Protein AF-A0A9N9FXZ5-F1 (afdb_monomer)

Structure (mmCIF, N/CA/C/O backbone):
data_AF-A0A9N9FXZ5-F1
#
_entry.id   AF-A0A9N9FXZ5-F1
#
loop_
_atom_site.group_PDB
_atom_site.id
_atom_site.type_symbol
_atom_site.label_atom_id
_atom_site.label_alt_id
_atom_site.label_comp_id
_atom_site.label_asym_id
_atom_site.label_entity_id
_atom_site.label_seq_id
_atom_site.pdbx_PDB_ins_code
_atom_site.Cartn_x
_atom_site.Cartn_y
_atom_site.Cartn_z
_atom_site.occupancy
_atom_site.B_iso_or_equiv
_atom_site.auth_seq_id
_atom_site.auth_comp_id
_atom_site.auth_asym_id
_atom_site.auth_atom_id
_atom_site.pdbx_PDB_model_num
ATOM 1 N N . MET A 1 1 ? -4.636 17.624 4.303 1.00 41.16 1 MET A N 1
ATOM 2 C CA . MET A 1 1 ? -5.441 17.305 5.500 1.00 41.16 1 MET A CA 1
ATOM 3 C C . MET A 1 1 ? -4.467 17.138 6.648 1.00 41.16 1 MET A C 1
ATOM 5 O O . MET A 1 1 ? -3.680 16.206 6.597 1.00 41.16 1 MET A O 1
ATOM 9 N N . GLU A 1 2 ? -4.467 18.050 7.616 1.00 30.14 2 GLU A N 1
ATOM 10 C CA . GLU A 1 2 ? -3.819 17.837 8.914 1.00 30.14 2 GLU A CA 1
ATOM 11 C C . GLU A 1 2 ? -4.927 17.694 9.952 1.00 30.14 2 GLU A C 1
ATOM 13 O O . GLU A 1 2 ? -5.896 18.455 9.953 1.00 30.14 2 GLU A O 1
ATOM 18 N N . ALA A 1 3 ? -4.821 16.681 10.800 1.00 34.53 3 ALA A N 1
ATOM 19 C CA . ALA A 1 3 ? -5.763 16.447 11.877 1.00 34.53 3 ALA A CA 1
ATOM 20 C C . ALA A 1 3 ? -4.966 16.167 13.149 1.00 34.53 3 ALA A C 1
ATOM 22 O O . ALA A 1 3 ? -4.107 15.285 13.173 1.00 34.53 3 ALA A O 1
ATOM 23 N N . GLN A 1 4 ? -5.226 16.956 14.190 1.00 31.94 4 GLN A N 1
ATOM 24 C CA . GLN A 1 4 ? -4.636 16.754 15.508 1.00 31.94 4 GLN A CA 1
ATOM 25 C C . GLN A 1 4 ? -5.446 15.703 16.276 1.00 31.94 4 GLN A C 1
ATOM 27 O O . GLN A 1 4 ? -6.663 15.813 16.421 1.00 31.94 4 GLN A O 1
ATOM 32 N N . GLU A 1 5 ? -4.747 14.685 16.781 1.00 37.81 5 GLU A N 1
ATOM 33 C CA . GLU A 1 5 ? -5.313 13.439 17.323 1.00 37.81 5 GLU A CA 1
ATOM 34 C C . GLU A 1 5 ? -6.117 13.587 18.632 1.00 37.81 5 GLU A C 1
ATOM 36 O O . GLU A 1 5 ? -6.716 12.614 19.081 1.00 37.81 5 GLU A O 1
ATOM 41 N N . SER A 1 6 ? -6.172 14.758 19.274 1.00 39.16 6 SER A N 1
ATOM 42 C CA . SER A 1 6 ? -6.582 14.821 20.685 1.00 39.16 6 SER A CA 1
ATOM 43 C C . SER A 1 6 ? -8.082 14.979 20.967 1.00 39.16 6 SER A C 1
ATOM 45 O O . SER A 1 6 ? -8.469 14.820 22.120 1.00 39.16 6 SER A O 1
ATOM 47 N N . THR A 1 7 ? -8.947 15.296 19.992 1.00 38.19 7 THR A N 1
ATOM 48 C CA . THR A 1 7 ? -10.348 15.696 20.307 1.00 38.19 7 THR A CA 1
ATOM 49 C C . THR A 1 7 ? -11.396 15.452 19.208 1.00 38.19 7 THR A C 1
ATOM 51 O O . THR A 1 7 ? -12.444 16.094 19.200 1.00 38.19 7 THR A O 1
ATOM 54 N N . GLY A 1 8 ? -11.151 14.558 18.250 1.00 41.34 8 GLY A N 1
ATOM 55 C CA . GLY A 1 8 ? -12.131 14.293 17.187 1.00 41.34 8 GLY A CA 1
ATOM 56 C C . GLY A 1 8 ? -12.281 15.414 16.150 1.00 41.34 8 GLY A C 1
ATOM 57 O O . GLY A 1 8 ? -13.280 15.475 15.442 1.00 41.34 8 GLY A O 1
ATOM 58 N N . ARG A 1 9 ? -11.294 16.312 16.056 1.00 44.62 9 ARG A N 1
ATOM 59 C CA . ARG A 1 9 ? -11.314 17.496 15.187 1.00 44.62 9 ARG A CA 1
ATOM 60 C C . ARG A 1 9 ? -10.657 17.183 13.838 1.00 44.62 9 ARG A C 1
ATOM 62 O O . ARG A 1 9 ? -9.465 16.892 13.794 1.00 44.62 9 ARG A O 1
ATOM 69 N N . THR A 1 10 ? -11.407 17.312 12.745 1.00 40.34 10 THR A N 1
ATOM 70 C CA . THR A 1 10 ? -10.891 17.137 11.374 1.00 40.34 10 THR A CA 1
ATOM 71 C C . THR A 1 10 ? -11.120 18.409 10.570 1.00 40.34 10 THR A C 1
ATOM 73 O O . THR A 1 10 ? -12.265 18.786 10.358 1.00 40.34 10 THR A O 1
ATOM 76 N N . GLN A 1 11 ? -10.046 19.065 10.122 1.00 43.44 11 GLN A N 1
ATOM 77 C CA . GLN A 1 11 ? -10.118 20.328 9.378 1.00 43.44 11 GLN A CA 1
ATOM 78 C C . GLN A 1 11 ? -10.267 20.070 7.868 1.00 43.44 11 GLN A C 1
ATOM 80 O O . GLN A 1 11 ? -9.537 19.253 7.301 1.00 43.44 11 GLN A O 1
ATOM 85 N N . ILE A 1 12 ? -11.190 20.777 7.204 1.00 46.72 12 ILE A N 1
ATOM 86 C CA . ILE A 1 12 ? -11.442 20.670 5.756 1.00 46.72 12 ILE A CA 1
ATOM 87 C C . ILE A 1 12 ? -11.412 22.071 5.137 1.00 46.72 12 ILE A C 1
ATOM 89 O O . ILE A 1 12 ? -12.196 22.929 5.532 1.00 46.72 12 ILE A O 1
ATOM 93 N N . TRP A 1 13 ? -10.542 22.269 4.144 1.00 46.81 13 TRP A N 1
ATOM 94 C CA . TRP A 1 13 ? -10.374 23.525 3.405 1.00 46.81 13 TRP A CA 1
ATOM 95 C C . TRP A 1 13 ? -11.318 23.564 2.190 1.00 46.81 13 TRP A C 1
ATOM 97 O O . TRP A 1 13 ? -11.396 22.575 1.460 1.00 46.81 13 TRP A O 1
ATOM 107 N N . ALA A 1 14 ? -12.017 24.680 1.939 1.00 42.53 14 ALA A N 1
ATOM 108 C CA . ALA A 1 14 ? -12.949 24.814 0.812 1.00 42.53 14 ALA A CA 1
ATOM 109 C C . ALA A 1 14 ? -12.912 26.205 0.139 1.00 42.53 14 ALA A C 1
ATOM 111 O O . ALA A 1 14 ? -12.952 27.218 0.824 1.00 42.53 14 ALA A O 1
ATOM 112 N N . ARG A 1 15 ? -12.962 26.198 -1.210 1.00 53.25 15 ARG A N 1
ATOM 113 C CA . ARG A 1 15 ? -13.166 27.315 -2.175 1.00 53.25 15 ARG A CA 1
ATOM 114 C C . ARG A 1 15 ? -12.127 28.465 -2.164 1.00 53.25 15 ARG A C 1
ATOM 116 O O . ARG A 1 15 ? -11.399 28.640 -1.194 1.00 53.25 15 ARG A O 1
ATOM 123 N N . PRO A 1 16 ? -11.934 29.173 -3.303 1.00 56.78 16 PRO A N 1
ATOM 124 C CA . PRO A 1 16 ? -10.652 29.798 -3.603 1.00 56.78 16 PRO A CA 1
ATOM 125 C C . PRO A 1 16 ? -10.441 31.018 -2.702 1.00 56.78 16 PRO A C 1
ATOM 127 O O . PRO A 1 16 ? -11.252 31.937 -2.699 1.00 56.78 16 PRO A O 1
ATOM 130 N N . ASN A 1 17 ? -9.336 31.003 -1.958 1.00 60.16 17 ASN A N 1
ATOM 131 C CA . ASN A 1 17 ? -8.811 32.062 -1.086 1.00 60.16 17 ASN A CA 1
ATOM 132 C C . ASN A 1 17 ? -9.368 32.204 0.335 1.00 60.16 17 ASN A C 1
ATOM 134 O O . ASN A 1 17 ? -8.812 33.022 1.070 1.00 60.16 17 ASN A O 1
ATOM 138 N N . ILE A 1 18 ? -10.370 31.431 0.768 1.00 74.06 18 ILE A N 1
ATOM 139 C CA . ILE A 1 18 ? -10.836 31.503 2.164 1.00 74.06 18 ILE A CA 1
ATOM 140 C C . ILE A 1 18 ? -10.365 30.263 2.930 1.00 74.06 18 ILE A C 1
ATOM 142 O O . ILE A 1 18 ? -10.712 29.143 2.553 1.00 74.06 18 ILE A O 1
ATOM 146 N N . PRO A 1 19 ? -9.575 30.427 4.007 1.00 73.69 19 PRO A N 1
ATOM 147 C CA . PRO A 1 19 ? -9.273 29.324 4.901 1.00 73.69 19 PRO A CA 1
ATOM 148 C C . PRO A 1 19 ? -10.569 28.871 5.585 1.00 73.69 19 PRO A C 1
ATOM 150 O O . PRO A 1 19 ? -11.225 29.658 6.266 1.00 73.69 19 PRO A O 1
ATOM 153 N N . VAL A 1 20 ? -10.958 27.610 5.392 1.00 77.62 20 VAL A N 1
ATOM 154 C CA . VAL A 1 20 ? -12.162 27.038 6.009 1.00 77.62 20 VAL A CA 1
ATOM 155 C C . VAL A 1 20 ? -11.746 26.037 7.070 1.00 77.62 20 VAL A C 1
ATOM 157 O O . VAL A 1 20 ? -10.917 25.162 6.828 1.00 77.62 20 VAL A O 1
ATOM 160 N N . LEU A 1 21 ? -12.351 26.168 8.246 1.00 80.19 21 LEU A N 1
ATOM 161 C CA . LEU A 1 21 ? -12.230 25.217 9.337 1.00 80.19 21 LEU A CA 1
ATOM 162 C C . LEU A 1 21 ? -13.589 24.555 9.561 1.00 80.19 21 LEU A C 1
ATOM 164 O O . LEU A 1 21 ? -14.514 25.163 10.094 1.00 80.19 21 LEU A O 1
ATOM 168 N N . CYS A 1 22 ? -13.712 23.300 9.136 1.00 79.94 22 CYS A N 1
ATOM 169 C CA . CYS A 1 22 ? -14.881 22.475 9.421 1.00 79.94 22 CYS A CA 1
ATOM 170 C C . CYS A 1 22 ? -14.690 21.742 10.756 1.00 79.94 22 CYS A C 1
ATOM 172 O O . CYS A 1 22 ? -13.641 21.147 10.984 1.00 79.94 22 CYS A O 1
ATOM 174 N N . TYR A 1 23 ? -15.698 21.766 11.629 1.00 79.12 23 TYR A N 1
ATOM 175 C CA . TYR A 1 23 ? -15.717 20.959 12.848 1.00 79.12 23 TYR A CA 1
ATOM 176 C C . TYR A 1 23 ? -16.659 19.777 12.660 1.00 79.12 23 TYR A C 1
ATOM 178 O O . TYR A 1 23 ? -17.878 19.937 12.687 1.00 79.12 23 TYR A O 1
ATOM 186 N N . VAL A 1 24 ? -16.091 18.585 12.515 1.00 82.25 24 VAL A N 1
ATOM 187 C CA . VAL A 1 24 ? -16.867 17.344 12.495 1.00 82.25 24 VAL A CA 1
ATOM 188 C C . VAL A 1 24 ? -17.025 16.828 13.925 1.00 82.25 24 VAL A C 1
ATOM 190 O O . VAL A 1 24 ? -16.050 16.758 14.668 1.00 82.25 24 VAL A O 1
ATOM 193 N N . LYS A 1 25 ? -18.255 16.499 14.329 1.00 84.31 25 LYS A N 1
ATOM 194 C CA . LYS A 1 25 ? -18.594 15.972 15.662 1.00 84.31 25 LYS A CA 1
ATOM 195 C C . LYS A 1 25 ? -19.378 14.667 15.527 1.00 84.31 25 LYS A C 1
ATOM 197 O O . LYS A 1 25 ? -19.982 14.417 14.490 1.00 84.31 25 LYS A O 1
ATOM 202 N N . GLY A 1 26 ? -19.392 13.862 16.590 1.00 85.00 26 GLY A N 1
ATOM 203 C CA . GLY A 1 26 ? -20.204 12.640 16.668 1.00 85.00 26 GLY A CA 1
ATOM 204 C C . GLY A 1 26 ? -19.562 11.385 16.072 1.00 85.00 26 GLY A C 1
ATOM 205 O O . GLY A 1 26 ? -20.223 10.355 15.993 1.00 85.00 26 GLY A O 1
ATOM 206 N N . PHE A 1 27 ? -18.287 11.440 15.675 1.00 89.50 27 PHE A N 1
ATOM 207 C CA . PHE A 1 27 ? -17.535 10.251 15.283 1.00 89.50 27 PHE A CA 1
ATOM 208 C C . PHE A 1 27 ? -16.810 9.670 16.500 1.00 89.50 27 PHE A C 1
ATOM 210 O O . PHE A 1 27 ? -16.052 10.374 17.165 1.00 89.50 27 PHE A O 1
ATOM 217 N N . LEU A 1 28 ? -17.068 8.399 16.804 1.00 90.12 28 LEU A N 1
ATOM 218 C CA . LEU A 1 28 ? -16.524 7.719 17.978 1.00 90.12 28 LEU A CA 1
ATOM 219 C C . LEU A 1 28 ? -15.488 6.671 17.555 1.00 90.12 28 LEU A C 1
ATOM 221 O O . LEU A 1 28 ? -15.753 5.919 16.614 1.00 90.12 28 LEU A O 1
ATOM 225 N N . PRO A 1 29 ? -14.328 6.583 18.229 1.00 91.62 29 PRO A N 1
ATOM 226 C CA . PRO A 1 29 ? -13.387 5.492 18.008 1.00 91.62 29 PRO A CA 1
ATOM 227 C C . PRO A 1 29 ? -14.001 4.151 18.433 1.00 91.62 29 PRO A C 1
ATOM 229 O O . PRO A 1 29 ? -14.677 4.069 19.457 1.00 91.62 29 PRO A O 1
ATOM 232 N N . TYR A 1 30 ? -13.746 3.085 17.679 1.00 93.50 30 TYR A N 1
ATOM 233 C CA . TYR A 1 30 ? -14.184 1.734 18.034 1.00 93.50 30 TYR A CA 1
ATOM 234 C C . TYR A 1 30 ? -13.191 0.679 17.532 1.00 93.50 30 TYR A C 1
ATOM 236 O O . TYR A 1 30 ? -12.388 0.947 16.637 1.00 93.50 30 TYR A O 1
ATOM 244 N N . PHE A 1 31 ? -13.272 -0.523 18.096 1.00 93.69 31 PHE A N 1
ATOM 245 C CA . PHE A 1 31 ? -12.612 -1.730 17.585 1.00 93.69 31 PHE A CA 1
ATOM 246 C C . PHE A 1 31 ? -13.565 -2.926 17.664 1.00 93.69 31 PHE A C 1
ATOM 248 O O . PHE A 1 31 ? -14.653 -2.816 18.239 1.00 93.69 31 PHE A O 1
ATOM 255 N N . TYR A 1 32 ? -13.178 -4.049 17.061 1.00 93.44 32 TYR A N 1
ATOM 256 C CA . TYR A 1 32 ? -13.961 -5.283 17.082 1.00 93.44 32 TYR A CA 1
ATOM 257 C C . TYR A 1 32 ? -13.273 -6.374 17.904 1.00 93.44 32 TYR A C 1
ATOM 259 O O . TYR A 1 32 ? -12.045 -6.455 17.935 1.00 93.44 32 TYR A O 1
ATOM 267 N N . ILE A 1 33 ? -14.078 -7.229 18.529 1.00 92.56 33 ILE A N 1
ATOM 268 C CA . ILE A 1 33 ? -13.651 -8.498 19.133 1.00 92.56 33 ILE A CA 1
ATOM 269 C C . ILE A 1 33 ? -14.591 -9.616 18.669 1.00 92.56 33 ILE A C 1
ATOM 271 O O . ILE A 1 33 ? -15.765 -9.326 18.409 1.00 92.56 33 ILE A O 1
ATOM 275 N N . PRO A 1 34 ? -14.130 -10.868 18.543 1.00 91.00 34 PRO A N 1
ATOM 276 C CA . PRO A 1 34 ? -15.019 -12.008 18.345 1.00 91.00 34 PRO A CA 1
ATOM 277 C C . PRO A 1 34 ? -16.056 -12.075 19.473 1.00 91.00 34 PRO A C 1
ATOM 279 O O . PRO A 1 34 ? -15.746 -11.795 20.633 1.00 91.00 34 PRO A O 1
ATOM 282 N N . ALA A 1 35 ? -17.310 -12.394 19.150 1.00 89.75 35 ALA A N 1
ATOM 283 C CA . ALA A 1 35 ? -18.311 -12.608 20.187 1.00 89.75 35 ALA A CA 1
ATOM 284 C C . ALA A 1 35 ? -18.027 -13.940 20.908 1.00 89.75 35 ALA A C 1
ATOM 286 O O . ALA A 1 35 ? -17.848 -14.954 20.229 1.00 89.75 35 ALA A O 1
ATOM 287 N N . PRO A 1 36 ? -18.024 -13.975 22.255 1.00 86.44 36 PRO A N 1
ATOM 288 C CA . PRO A 1 36 ? -17.791 -15.209 22.998 1.00 86.44 36 PRO A CA 1
ATOM 289 C C . PRO A 1 36 ? -18.771 -16.327 22.615 1.00 86.44 36 PRO A C 1
ATOM 291 O O . 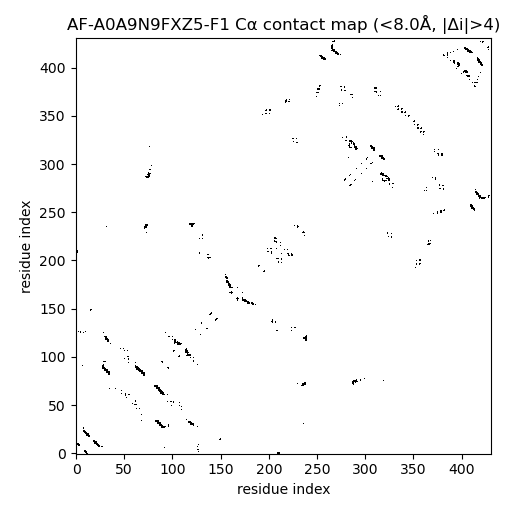PRO A 1 36 ? -19.939 -16.079 22.305 1.00 86.44 36 PRO A O 1
ATOM 294 N N . ASN A 1 37 ? -18.327 -17.582 22.702 1.00 81.81 37 ASN A N 1
ATOM 295 C CA . ASN A 1 37 ? -19.169 -18.736 22.379 1.00 81.81 37 ASN A CA 1
ATOM 296 C C . ASN A 1 37 ? -20.461 -18.755 23.215 1.00 81.81 37 ASN A C 1
ATOM 298 O O . ASN A 1 37 ? -20.421 -18.877 24.443 1.00 81.81 37 ASN A O 1
ATOM 302 N N . GLY A 1 38 ? -21.607 -18.681 22.529 1.00 80.88 38 GLY A N 1
ATOM 303 C CA . GLY A 1 38 ? -22.940 -18.652 23.139 1.00 80.88 38 GLY A CA 1
ATOM 304 C C . GLY A 1 38 ? -23.476 -17.255 23.478 1.00 80.88 38 GLY A C 1
ATOM 305 O O . GLY A 1 38 ? -24.547 -17.169 24.075 1.00 80.88 38 GLY A O 1
ATOM 306 N N . PHE A 1 39 ? -22.773 -16.182 23.100 1.00 84.50 39 PHE A N 1
ATOM 307 C CA . PHE A 1 39 ? -23.191 -14.799 23.337 1.00 84.50 39 PHE A CA 1
ATOM 308 C C . PHE A 1 39 ? -24.489 -14.452 22.591 1.00 84.50 39 PHE A C 1
ATOM 310 O O . PHE A 1 39 ? -24.578 -14.597 21.369 1.00 84.50 39 PHE A O 1
ATOM 317 N N . LYS A 1 40 ? -25.500 -13.963 23.316 1.00 84.31 40 LYS A N 1
ATOM 318 C CA . LYS A 1 40 ? -26.795 -13.539 22.761 1.00 84.31 40 LYS A CA 1
ATOM 319 C C . LYS A 1 40 ? -26.924 -12.019 22.780 1.00 84.31 40 LYS A C 1
ATOM 321 O O . LYS A 1 40 ? -26.303 -11.329 23.578 1.00 84.31 40 LYS A O 1
ATOM 326 N N . SER A 1 41 ? -27.819 -11.472 21.955 1.00 79.94 41 SER A N 1
ATOM 327 C CA . SER A 1 41 ? -28.066 -10.020 21.902 1.00 79.94 41 SER A CA 1
ATOM 328 C C . SER A 1 41 ? -28.526 -9.412 23.239 1.00 79.94 41 SER A C 1
ATOM 330 O O . SER A 1 41 ? -28.325 -8.222 23.453 1.00 79.94 41 SER A O 1
ATOM 332 N N . GLY A 1 42 ? -29.110 -10.210 24.142 1.00 83.81 42 GLY A N 1
ATOM 333 C CA . GLY A 1 42 ? -29.485 -9.772 25.493 1.00 83.81 42 GLY A CA 1
ATOM 334 C C . GLY A 1 42 ? -28.303 -9.617 26.458 1.00 83.81 42 GLY A C 1
ATOM 335 O O . GLY A 1 42 ? -28.388 -8.826 27.392 1.00 83.81 42 GLY A O 1
ATOM 336 N N . ASP A 1 43 ? -27.180 -10.295 26.201 1.00 86.88 43 ASP A N 1
ATOM 337 C CA . ASP A 1 43 ? -25.982 -10.244 27.051 1.00 86.88 43 ASP A CA 1
ATOM 338 C C . ASP A 1 43 ? -25.186 -8.941 26.865 1.00 86.88 43 ASP A C 1
ATOM 340 O O . ASP A 1 43 ? -24.270 -8.648 27.629 1.00 86.88 43 ASP A O 1
ATOM 344 N N . VAL A 1 44 ? -25.539 -8.132 25.859 1.00 87.69 44 VAL A N 1
ATOM 345 C CA . VAL A 1 44 ? -24.835 -6.895 25.498 1.00 87.69 44 VAL A CA 1
ATOM 346 C C . VAL A 1 44 ? -24.811 -5.885 26.646 1.00 87.69 44 VAL A C 1
ATOM 348 O O . VAL A 1 44 ? -23.781 -5.255 26.875 1.00 87.69 44 VAL A O 1
ATOM 351 N N . ALA A 1 45 ? -25.921 -5.731 27.373 1.00 86.75 45 ALA A N 1
ATOM 352 C CA . ALA A 1 45 ? -26.005 -4.787 28.486 1.00 86.75 45 ALA A CA 1
ATOM 353 C C . ALA A 1 45 ? -25.134 -5.225 29.675 1.00 86.75 45 ALA A C 1
ATOM 355 O O . ALA A 1 45 ? -24.421 -4.408 30.255 1.00 86.75 45 ALA A O 1
ATOM 356 N N . GLU A 1 46 ? -25.151 -6.522 29.989 1.00 88.31 46 GLU A N 1
ATOM 357 C CA . GLU A 1 46 ? -24.339 -7.116 31.054 1.00 88.31 46 GLU A CA 1
ATOM 358 C C . GLU A 1 46 ? -22.847 -7.019 30.715 1.00 88.31 46 GLU A C 1
ATOM 360 O O . GLU A 1 46 ? -22.059 -6.524 31.514 1.00 88.31 46 GLU A O 1
ATOM 365 N N . PHE A 1 47 ? -22.473 -7.383 29.483 1.00 88.31 47 PHE A N 1
ATOM 366 C CA . PHE A 1 47 ? -21.099 -7.292 28.991 1.00 88.31 47 PHE A CA 1
ATOM 367 C C . PHE A 1 47 ? -20.571 -5.858 29.032 1.00 88.31 47 PHE A C 1
ATOM 369 O O . PHE A 1 47 ? -19.439 -5.625 29.455 1.00 88.31 47 PHE A O 1
ATOM 376 N N . LYS A 1 48 ? -21.399 -4.888 28.616 1.00 88.38 48 LYS A N 1
ATOM 377 C CA . LYS A 1 48 ? -21.061 -3.464 28.685 1.00 88.38 48 LYS A CA 1
ATOM 378 C C . LYS A 1 48 ? -20.743 -3.051 30.122 1.00 88.38 48 LYS A C 1
ATOM 380 O O . LYS A 1 48 ? -19.689 -2.466 30.350 1.00 88.38 48 LYS A O 1
ATOM 385 N N . SER A 1 49 ? -21.617 -3.396 31.067 1.00 86.44 49 SER A N 1
ATOM 386 C CA . SER A 1 49 ? -21.453 -3.022 32.473 1.00 86.44 49 SER A CA 1
ATOM 387 C C . SER A 1 49 ? -20.199 -3.641 33.095 1.00 86.44 49 SER A C 1
ATOM 389 O O . SER A 1 49 ? -19.433 -2.927 33.739 1.00 86.44 49 SER A O 1
ATOM 391 N N . SER A 1 50 ? -19.935 -4.930 32.850 1.00 87.44 50 SER A N 1
ATOM 392 C CA . SER A 1 50 ? -18.724 -5.595 33.347 1.00 87.44 50 SER A CA 1
ATOM 393 C C . SER A 1 50 ? -17.449 -4.970 32.778 1.00 87.44 50 SER A C 1
ATOM 395 O O . SER A 1 50 ? -16.500 -4.723 33.515 1.00 87.44 50 SER A O 1
ATOM 397 N N . LEU A 1 51 ? -17.417 -4.673 31.475 1.00 86.19 51 LEU A N 1
ATOM 398 C CA . LEU A 1 51 ? -16.232 -4.084 30.850 1.00 86.19 51 LEU A CA 1
ATOM 399 C C . LEU A 1 51 ? -15.986 -2.642 31.331 1.00 86.19 51 LEU A C 1
ATOM 401 O O . LEU A 1 51 ? -14.841 -2.236 31.514 1.00 86.19 51 LEU A O 1
ATOM 405 N N . GLU A 1 52 ? -17.041 -1.861 31.573 1.00 86.06 52 GLU A N 1
ATOM 406 C CA . GLU A 1 52 ? -16.925 -0.502 32.121 1.00 86.06 52 GLU A CA 1
ATOM 407 C C . GLU A 1 52 ? -16.372 -0.468 33.554 1.00 86.06 52 GLU A C 1
ATOM 409 O O . GLU A 1 52 ? -15.625 0.459 33.889 1.00 86.06 52 GLU A O 1
ATOM 414 N N . GLN A 1 53 ? -16.696 -1.473 34.376 1.00 84.00 53 GLN A N 1
ATOM 415 C CA . GLN A 1 53 ? -16.145 -1.618 35.729 1.00 84.00 53 GLN A CA 1
ATOM 416 C C . GLN A 1 53 ? -14.627 -1.845 35.703 1.00 84.00 53 GLN A C 1
ATOM 418 O O . GLN A 1 53 ? -13.910 -1.241 36.494 1.00 84.00 53 GLN A O 1
ATOM 423 N N . GLU A 1 54 ? -14.127 -2.634 34.750 1.00 82.69 54 GLU A N 1
ATOM 424 C CA . GLU A 1 54 ? -12.686 -2.884 34.600 1.00 82.69 54 GLU A CA 1
ATOM 425 C C . GLU A 1 54 ? -11.930 -1.693 33.994 1.00 82.69 54 GLU A C 1
ATOM 427 O O . GLU A 1 54 ? -10.788 -1.406 34.355 1.00 82.69 54 GLU A O 1
ATOM 432 N N . ILE A 1 55 ? -12.555 -0.956 33.068 1.00 80.81 55 ILE A N 1
ATOM 433 C CA . ILE A 1 55 ? -11.920 0.210 32.434 1.00 80.81 55 ILE A CA 1
ATOM 434 C C . ILE A 1 55 ? -11.830 1.398 33.404 1.00 80.81 55 ILE A C 1
ATOM 436 O O . ILE A 1 55 ? -10.903 2.207 33.293 1.00 80.81 55 ILE A O 1
ATOM 440 N N . SER A 1 56 ? -12.790 1.552 34.324 1.00 72.12 56 SER A N 1
ATOM 441 C CA . SER A 1 56 ? -12.865 2.722 35.200 1.00 72.12 56 SER A CA 1
ATOM 442 C C . SER A 1 56 ? -12.959 2.361 36.682 1.00 72.12 56 SER A C 1
ATOM 444 O O . SER A 1 56 ? -13.947 1.819 37.158 1.00 72.12 56 SER A O 1
ATOM 446 N N . SER A 1 57 ? -11.986 2.824 37.466 1.00 56.53 57 SER A N 1
ATOM 447 C CA . SER A 1 57 ? -12.051 2.815 38.936 1.00 56.53 57 SER A CA 1
ATOM 448 C C . SER A 1 57 ? -12.984 3.905 39.508 1.00 56.53 57 SER A C 1
ATOM 450 O O . SER A 1 57 ? -12.910 4.202 40.697 1.00 56.53 57 SER A O 1
ATOM 452 N N . GLY A 1 58 ? -13.795 4.584 38.676 1.00 52.78 58 GLY A N 1
ATOM 453 C CA . GLY A 1 58 ? -14.351 5.909 39.007 1.00 52.78 58 GLY A CA 1
ATOM 454 C C . GLY A 1 58 ? -15.682 6.316 38.359 1.00 52.78 58 GLY A C 1
ATOM 455 O O . GLY A 1 58 ? -15.975 7.509 38.323 1.00 52.78 58 GLY A O 1
ATOM 456 N N . GLY A 1 59 ? -16.487 5.380 37.846 1.00 54.69 59 GLY A N 1
ATOM 457 C CA . GLY A 1 59 ? -17.909 5.630 37.547 1.00 54.69 59 GLY A CA 1
ATOM 458 C C . GLY A 1 59 ? -18.224 6.593 36.391 1.00 54.69 59 GLY A C 1
ATOM 459 O O . GLY A 1 59 ? -19.319 7.151 36.353 1.00 54.69 59 GLY A O 1
ATOM 460 N N . ARG A 1 60 ? -17.300 6.816 35.446 1.00 62.62 60 ARG A N 1
ATOM 461 C CA . ARG A 1 60 ? -17.615 7.515 34.184 1.00 62.62 60 ARG A CA 1
ATOM 462 C C . ARG A 1 60 ? -18.051 6.503 33.126 1.00 62.62 60 ARG A C 1
ATOM 464 O O . ARG A 1 60 ? -17.361 5.511 32.919 1.00 62.62 60 ARG A O 1
ATOM 471 N N . GLU A 1 61 ? -19.134 6.796 32.407 1.00 67.31 61 GLU A N 1
ATOM 472 C CA . GLU A 1 61 ? -19.525 6.053 31.200 1.00 67.31 61 GLU A CA 1
ATOM 473 C C . GLU A 1 61 ? -18.505 6.315 30.083 1.00 67.31 61 GLU A C 1
ATOM 475 O O . GLU A 1 61 ? -18.520 7.357 29.424 1.00 67.31 61 GLU A O 1
ATOM 480 N N . LEU A 1 62 ? -17.562 5.391 29.906 1.00 76.31 62 LEU A N 1
ATOM 481 C CA . LEU A 1 62 ? -16.485 5.510 28.919 1.00 76.31 62 LEU A CA 1
ATOM 482 C C . LEU A 1 62 ? -16.732 4.650 27.666 1.00 76.31 62 LEU A C 1
ATOM 484 O O . LEU A 1 62 ? -16.143 4.909 26.609 1.00 76.31 62 LEU A O 1
ATOM 488 N N . LEU A 1 63 ? -17.624 3.658 27.761 1.00 82.12 63 LEU A N 1
ATOM 489 C CA . LEU A 1 63 ? -18.057 2.815 26.653 1.00 82.12 63 LEU A CA 1
ATOM 490 C C . LEU A 1 63 ? -19.422 3.313 26.165 1.00 82.12 63 LEU A C 1
ATOM 492 O O . LEU A 1 63 ? -20.434 3.252 26.852 1.00 82.12 63 LEU A O 1
ATOM 496 N N . ASN A 1 64 ? -19.476 3.834 24.945 1.00 84.12 64 ASN A N 1
ATOM 497 C CA . ASN A 1 64 ? -20.699 4.427 24.417 1.00 84.12 64 ASN A CA 1
ATOM 498 C C . ASN A 1 64 ? -21.707 3.337 24.021 1.00 84.12 64 ASN A C 1
ATOM 500 O O . ASN A 1 64 ? -22.818 3.268 24.556 1.00 84.12 64 ASN A O 1
ATOM 504 N N . LYS A 1 65 ? -21.294 2.446 23.112 1.00 88.06 65 LYS A N 1
ATOM 505 C CA . LYS A 1 65 ? -22.174 1.461 22.475 1.00 88.06 65 LYS A CA 1
ATOM 506 C C . LYS A 1 65 ? -21.428 0.170 22.158 1.00 88.06 65 LYS A C 1
ATOM 508 O O . LYS A 1 65 ? -20.282 0.213 21.715 1.00 88.06 65 LYS A O 1
ATOM 513 N N . ILE A 1 66 ? -22.123 -0.954 22.313 1.00 91.56 66 ILE A N 1
ATOM 514 C CA . ILE A 1 66 ? -21.708 -2.261 21.802 1.00 91.56 66 ILE A CA 1
ATOM 515 C C . ILE A 1 66 ? -22.717 -2.697 20.740 1.00 91.56 66 ILE A C 1
ATOM 517 O O . ILE A 1 66 ? -23.925 -2.654 20.977 1.00 91.56 66 ILE A O 1
ATOM 521 N N . GLU A 1 67 ? -22.240 -3.105 19.566 1.00 92.44 67 GLU A N 1
ATOM 522 C CA . GLU A 1 67 ? -23.091 -3.626 18.491 1.00 92.44 67 GLU A CA 1
ATOM 523 C C . GLU A 1 67 ? -22.613 -5.003 18.044 1.00 92.44 67 GLU A C 1
ATOM 525 O O . GLU A 1 67 ? -21.436 -5.173 17.738 1.00 92.44 67 GLU A O 1
ATOM 530 N N . VAL A 1 68 ? -23.526 -5.966 17.925 1.00 92.44 68 VAL A N 1
ATOM 531 C CA . VAL A 1 68 ? -23.216 -7.252 17.289 1.00 92.44 68 VAL A CA 1
ATOM 532 C C . VAL A 1 68 ? -23.236 -7.061 15.770 1.00 92.44 68 VAL A C 1
ATOM 534 O O . VAL A 1 68 ? -24.223 -6.576 15.210 1.00 92.44 68 VAL A O 1
ATOM 537 N N . LYS A 1 69 ? -22.141 -7.408 15.096 1.00 92.44 69 LYS A N 1
ATOM 538 C CA . LYS A 1 69 ? -21.978 -7.335 13.639 1.00 92.44 69 LYS A CA 1
ATOM 539 C C . LYS A 1 69 ? -21.495 -8.680 13.119 1.00 92.44 69 LYS A C 1
ATOM 541 O O . LYS A 1 69 ? -20.545 -9.231 13.649 1.00 92.44 69 LYS A O 1
ATOM 546 N N . PHE A 1 70 ? -22.120 -9.186 12.064 1.00 91.25 70 PHE A N 1
ATOM 547 C CA . PHE A 1 70 ? -21.654 -10.392 11.385 1.00 91.25 70 PHE A CA 1
ATOM 548 C C . PHE A 1 70 ? -20.600 -10.001 10.355 1.00 91.25 70 PHE A C 1
ATOM 550 O O . PHE A 1 70 ? -20.906 -9.256 9.422 1.00 91.25 70 PHE A O 1
ATOM 557 N N . LYS A 1 71 ? -19.364 -10.459 10.553 1.00 90.12 71 LYS A N 1
ATOM 558 C CA . LYS A 1 71 ? -18.206 -10.126 9.717 1.00 90.12 71 LYS A CA 1
ATOM 559 C C . LYS A 1 71 ? -17.303 -11.340 9.526 1.00 90.12 71 LYS A C 1
ATOM 561 O O . LYS A 1 71 ? -17.438 -12.337 10.229 1.00 90.12 71 LYS A O 1
ATOM 566 N N . GLU A 1 72 ? -16.406 -11.249 8.557 1.00 88.31 72 GLU A N 1
ATOM 567 C CA . GLU A 1 72 ? -15.405 -12.278 8.263 1.00 88.31 72 GLU A CA 1
ATOM 568 C C . GLU A 1 72 ? -14.011 -11.736 8.607 1.00 88.31 72 GLU A C 1
ATOM 570 O O . GLU A 1 72 ? -13.747 -10.545 8.450 1.00 88.31 72 GLU A O 1
ATOM 575 N N . THR A 1 73 ? -13.115 -12.572 9.126 1.00 86.31 73 THR A N 1
ATOM 576 C CA . THR A 1 73 ? -11.716 -12.165 9.326 1.00 86.31 73 THR A CA 1
ATOM 577 C C . THR A 1 73 ? -10.992 -12.143 7.984 1.00 86.31 73 THR A C 1
ATOM 579 O O . THR A 1 73 ? -11.259 -12.969 7.120 1.00 86.31 73 THR A O 1
ATOM 582 N N . ILE A 1 74 ? -10.074 -11.195 7.786 1.00 81.62 74 ILE A N 1
ATOM 583 C CA . ILE A 1 74 ? -9.227 -11.191 6.585 1.00 81.62 74 ILE A CA 1
ATOM 584 C C . ILE A 1 74 ? -8.181 -12.321 6.598 1.00 81.62 74 ILE A C 1
ATOM 586 O O . ILE A 1 74 ? -7.591 -12.617 5.565 1.00 81.62 74 ILE A O 1
ATOM 590 N N . GLN A 1 75 ? -7.887 -12.888 7.773 1.00 78.00 75 GLN A N 1
ATOM 591 C CA . GLN A 1 75 ? -6.899 -13.953 7.927 1.00 78.00 75 GLN A CA 1
ATOM 592 C C . GLN A 1 75 ? -7.528 -15.302 7.639 1.00 78.00 75 GLN A C 1
ATOM 594 O O . GLN A 1 75 ? -8.378 -15.741 8.407 1.00 78.00 75 GLN A O 1
ATOM 599 N N . GLY A 1 76 ? -7.031 -15.961 6.603 1.00 77.44 76 GLY A N 1
ATOM 600 C CA . GLY A 1 76 ? -7.468 -17.298 6.263 1.00 77.44 76 GLY A CA 1
ATOM 601 C C . GLY A 1 76 ? -8.820 -17.306 5.556 1.00 77.44 76 GLY A C 1
ATOM 602 O O . GLY A 1 76 ? -9.578 -16.333 5.562 1.00 77.44 76 GLY A O 1
ATOM 603 N N . TYR A 1 77 ? -9.112 -18.425 4.911 1.00 80.25 77 TYR A N 1
ATOM 604 C CA . TYR A 1 77 ? -10.383 -18.684 4.263 1.00 80.25 77 TYR A CA 1
ATOM 605 C C . TYR A 1 77 ? -11.188 -19.695 5.082 1.00 80.25 77 TYR A C 1
ATOM 607 O O . TYR A 1 77 ? -10.802 -20.854 5.205 1.00 80.25 77 TYR A O 1
ATOM 615 N N . HIS A 1 78 ? -12.348 -19.258 5.578 1.00 80.25 78 HIS A N 1
ATOM 616 C CA . HIS A 1 78 ? -13.244 -20.059 6.425 1.00 80.25 78 HIS A CA 1
ATOM 617 C C . HIS A 1 78 ? -14.609 -20.292 5.755 1.00 80.25 78 HIS A C 1
ATOM 619 O O . HIS A 1 78 ? -15.673 -20.132 6.356 1.00 80.25 78 HIS A O 1
ATOM 625 N N . GLY A 1 79 ? -14.617 -20.582 4.450 1.00 73.44 79 GLY A N 1
ATOM 626 C CA . GLY A 1 79 ? -15.851 -20.952 3.747 1.00 73.44 79 GLY A CA 1
ATOM 627 C C . GLY A 1 79 ? -16.886 -19.824 3.600 1.00 73.44 79 GLY A C 1
ATOM 628 O O . GLY A 1 79 ? -18.064 -20.114 3.389 1.00 73.44 79 GLY A O 1
ATOM 629 N N . LYS A 1 80 ? -16.478 -18.544 3.682 1.00 74.31 80 LYS A N 1
ATOM 630 C CA . LYS A 1 80 ? -17.355 -17.349 3.619 1.00 74.31 80 LYS A CA 1
ATOM 631 C C . LYS A 1 80 ? -18.406 -17.261 4.727 1.00 74.31 80 LYS A C 1
ATOM 633 O O . LYS A 1 80 ? -19.444 -16.607 4.563 1.00 74.31 80 LYS A O 1
ATOM 638 N N . GLN A 1 81 ? -18.187 -17.952 5.840 1.00 79.06 81 GLN A N 1
ATOM 639 C CA . GLN A 1 81 ? -19.097 -17.881 6.970 1.00 79.06 81 GLN A CA 1
ATOM 640 C C . GLN A 1 81 ? -18.786 -16.631 7.792 1.00 79.06 81 GLN A C 1
ATOM 642 O O . GLN A 1 81 ? -17.673 -16.435 8.272 1.00 79.06 81 GLN A O 1
ATOM 647 N N . LYS A 1 82 ? -19.789 -15.762 7.951 1.00 85.56 82 LYS A N 1
ATOM 648 C CA . LYS A 1 82 ? -19.662 -14.586 8.812 1.00 85.56 82 LYS A CA 1
ATOM 649 C C . LYS A 1 82 ? -19.846 -15.001 10.268 1.00 85.56 82 LYS A C 1
ATOM 651 O O . LYS A 1 82 ? -20.889 -15.542 10.633 1.00 85.56 82 LYS A O 1
ATOM 656 N N . CYS A 1 83 ? -18.875 -14.659 11.102 1.00 87.38 83 CYS A N 1
ATOM 657 C CA . CYS A 1 83 ? -18.932 -14.857 12.544 1.00 87.38 83 CYS A CA 1
ATOM 658 C C . CYS A 1 83 ? -19.483 -13.599 13.238 1.00 87.38 83 CYS A C 1
ATOM 660 O O . CYS A 1 83 ? -19.340 -12.484 12.721 1.00 87.38 83 CYS A O 1
ATOM 662 N N . PRO A 1 84 ? -20.136 -13.738 14.403 1.00 91.56 84 PRO A N 1
ATOM 663 C CA . PRO A 1 84 ? -20.542 -12.591 15.201 1.00 91.56 84 PRO A CA 1
ATOM 664 C C . PRO A 1 84 ? -19.318 -11.912 15.839 1.00 91.56 84 PRO A C 1
ATOM 666 O O . PRO A 1 84 ? -18.547 -12.537 16.560 1.00 91.56 84 PRO A O 1
ATOM 669 N N . PHE A 1 85 ? -19.176 -10.610 15.609 1.00 93.12 85 PHE A N 1
ATOM 670 C CA . PHE A 1 85 ? -18.201 -9.720 16.239 1.00 93.12 85 PHE A CA 1
ATOM 671 C C . PHE A 1 85 ? -18.918 -8.661 17.077 1.00 93.12 85 PHE A C 1
ATOM 673 O O . PHE A 1 85 ? -19.967 -8.145 16.687 1.00 93.12 85 PHE A O 1
ATOM 680 N N . LEU A 1 86 ? -18.328 -8.284 18.207 1.00 93.00 86 LEU A N 1
ATOM 681 C CA . LEU A 1 86 ? -18.772 -7.163 19.028 1.00 93.00 86 LEU A CA 1
ATOM 682 C C . LEU A 1 86 ? -17.987 -5.913 18.633 1.00 93.00 86 LEU A C 1
ATOM 684 O O . LEU A 1 86 ? -16.769 -5.855 18.781 1.00 93.00 86 LEU A O 1
ATOM 688 N N . LYS A 1 87 ? -18.692 -4.900 18.133 1.00 94.31 87 LYS A N 1
ATOM 689 C CA . LYS A 1 87 ? -18.154 -3.568 17.853 1.00 94.31 87 LYS A CA 1
ATOM 690 C C . LYS A 1 87 ? -18.256 -2.712 19.109 1.00 94.31 87 LYS A C 1
ATOM 692 O O . LYS A 1 87 ? -19.357 -2.305 19.476 1.00 94.31 87 LYS A O 1
ATOM 697 N N . LEU A 1 88 ? -17.125 -2.414 19.738 1.00 92.75 88 LEU A N 1
ATOM 698 C CA . LEU A 1 88 ? -17.041 -1.636 20.976 1.00 92.75 88 LEU A CA 1
ATOM 699 C C . LEU A 1 88 ? -16.692 -0.183 20.648 1.00 92.75 88 LEU A C 1
ATOM 701 O O . LEU A 1 88 ? -15.593 0.073 20.168 1.00 92.75 88 LEU A O 1
ATOM 705 N N . SER A 1 89 ? -17.613 0.758 20.878 1.00 92.75 89 SER A N 1
ATOM 706 C CA . SER A 1 89 ? -17.420 2.191 20.591 1.00 92.75 89 SER A CA 1
ATOM 707 C C . SER A 1 89 ? -17.174 2.998 21.860 1.00 92.75 89 SER A C 1
ATOM 709 O O . SER A 1 89 ? -17.960 2.919 22.800 1.00 92.75 89 SER A O 1
ATOM 711 N N . PHE A 1 90 ? -16.125 3.816 21.869 1.00 90.38 90 PHE A N 1
ATOM 712 C CA . PHE A 1 90 ? -15.614 4.525 23.044 1.00 90.38 90 PHE A CA 1
ATOM 713 C C . PHE A 1 90 ? -15.776 6.037 22.907 1.00 90.38 90 PHE A C 1
ATOM 715 O O . PHE A 1 90 ? -15.891 6.561 21.801 1.00 90.38 90 PHE A O 1
ATOM 722 N N . VAL A 1 91 ? -15.766 6.748 24.035 1.00 86.94 91 VAL A N 1
ATOM 723 C CA . VAL A 1 91 ? -15.851 8.219 24.050 1.00 86.94 91 VAL A CA 1
ATOM 724 C C . VAL A 1 91 ? -14.569 8.866 23.515 1.00 86.94 91 VAL A C 1
ATOM 726 O O . VAL A 1 91 ? -14.630 9.870 22.806 1.00 86.94 91 VAL A O 1
ATOM 729 N N . ASP A 1 92 ? -13.407 8.279 23.810 1.00 85.12 92 ASP A N 1
ATOM 730 C CA . ASP A 1 92 ? -12.111 8.774 23.357 1.00 85.12 92 ASP A CA 1
ATOM 731 C C . ASP A 1 92 ? -11.108 7.645 23.052 1.00 85.12 92 ASP A C 1
ATOM 733 O O . ASP A 1 92 ? -11.305 6.471 23.376 1.00 85.12 92 ASP A O 1
ATOM 737 N N . THR A 1 93 ? -10.017 8.004 22.373 1.00 85.06 93 THR A N 1
ATOM 738 C CA . THR A 1 93 ? -8.971 7.065 21.944 1.00 85.06 93 THR A CA 1
ATOM 739 C C . THR A 1 93 ? -8.102 6.553 23.093 1.00 85.06 93 THR A C 1
ATOM 741 O O . THR A 1 93 ? -7.494 5.492 22.959 1.00 85.06 93 THR A O 1
ATOM 744 N N . LYS A 1 94 ? -8.022 7.261 24.227 1.00 85.62 94 LYS A N 1
ATOM 745 C CA . LYS A 1 94 ? -7.269 6.801 25.402 1.00 85.62 94 LYS A CA 1
ATOM 746 C C . LYS A 1 94 ? -8.006 5.647 26.064 1.00 85.62 94 LYS A C 1
ATOM 748 O O . LYS A 1 94 ? -7.389 4.611 26.296 1.00 85.62 94 LYS A O 1
ATOM 753 N N . THR A 1 95 ? -9.313 5.789 26.282 1.00 86.81 95 THR A N 1
ATOM 754 C CA . THR A 1 95 ? -10.168 4.703 26.775 1.00 86.81 95 THR A CA 1
ATOM 755 C C . THR A 1 95 ? -10.098 3.491 25.859 1.00 86.81 95 THR A C 1
ATOM 757 O O . THR A 1 95 ? -9.921 2.378 26.348 1.00 86.81 95 THR A O 1
ATOM 760 N N . LEU A 1 96 ? -10.163 3.700 24.538 1.00 89.25 96 LEU A N 1
ATOM 761 C CA . LEU A 1 96 ? -10.025 2.613 23.568 1.00 89.25 96 LEU A CA 1
ATOM 762 C C . LEU A 1 96 ? -8.739 1.809 23.804 1.00 89.25 96 LEU A C 1
ATOM 764 O O . LEU A 1 96 ? -8.779 0.583 23.857 1.00 89.25 96 LEU A O 1
ATOM 768 N N . ASN A 1 97 ? -7.602 2.490 23.975 1.00 87.50 97 ASN A N 1
ATOM 769 C CA . ASN A 1 97 ? -6.311 1.834 24.188 1.00 87.50 97 ASN A CA 1
ATOM 770 C C . ASN A 1 97 ? -6.230 1.090 25.531 1.00 87.50 97 ASN A C 1
ATOM 772 O O . ASN A 1 97 ? -5.566 0.057 25.604 1.00 87.50 97 ASN A O 1
ATOM 776 N N . VAL A 1 98 ? -6.890 1.591 26.580 1.00 87.94 98 VAL A N 1
ATOM 777 C CA . VAL A 1 98 ? -6.994 0.893 27.874 1.00 87.94 98 VAL A CA 1
ATOM 778 C C . VAL A 1 98 ? -7.822 -0.380 27.720 1.00 87.94 98 VAL A C 1
ATOM 780 O O . VAL A 1 98 ? -7.337 -1.458 28.049 1.00 87.94 98 VAL A O 1
ATOM 783 N N . ALA A 1 99 ? -9.020 -0.274 27.139 1.00 87.94 99 ALA A N 1
ATOM 784 C CA . ALA A 1 99 ? -9.904 -1.413 26.901 1.00 87.94 99 ALA A CA 1
ATOM 785 C C . ALA A 1 99 ? -9.237 -2.485 26.029 1.00 87.94 99 ALA A C 1
ATOM 787 O O . ALA A 1 99 ? -9.297 -3.669 26.344 1.00 87.94 99 ALA A O 1
ATOM 788 N N . ARG A 1 100 ? -8.534 -2.062 24.970 1.00 88.50 100 ARG A N 1
ATOM 789 C CA . ARG A 1 100 ? -7.740 -2.947 24.114 1.00 88.50 100 ARG A CA 1
ATOM 790 C C . ARG A 1 100 ? -6.743 -3.773 24.931 1.00 88.50 100 ARG A C 1
ATOM 792 O O . ARG A 1 100 ? -6.695 -4.983 24.760 1.00 88.50 100 ARG A O 1
ATOM 799 N N . ARG A 1 101 ? -5.962 -3.139 25.814 1.00 87.00 101 ARG A N 1
ATOM 800 C CA . ARG A 1 101 ? -4.969 -3.841 26.649 1.00 87.00 101 ARG A CA 1
ATOM 801 C C . ARG A 1 101 ? -5.621 -4.820 27.615 1.00 87.00 101 ARG A C 1
ATOM 803 O O . ARG A 1 101 ? -5.117 -5.917 27.770 1.00 87.00 101 ARG A O 1
ATOM 810 N N . ILE A 1 102 ? -6.735 -4.440 28.240 1.00 86.69 102 ILE A N 1
ATOM 811 C CA . ILE A 1 102 ? -7.449 -5.312 29.183 1.00 86.69 102 ILE A CA 1
ATOM 812 C C . ILE A 1 102 ? -7.914 -6.602 28.486 1.00 86.69 102 ILE A C 1
ATOM 814 O O . ILE A 1 102 ? -7.731 -7.683 29.040 1.00 86.69 102 ILE A O 1
ATOM 818 N N . VAL A 1 103 ? -8.463 -6.488 27.271 1.00 86.56 103 VAL A N 1
ATOM 819 C CA . VAL A 1 103 ? -8.917 -7.644 26.477 1.00 86.56 103 VAL A CA 1
ATOM 820 C C . VAL A 1 103 ? -7.743 -8.480 25.957 1.00 86.56 103 VAL A C 1
ATOM 822 O O . VAL A 1 103 ? -7.794 -9.702 26.012 1.00 86.56 103 VAL A O 1
ATOM 825 N N . GLU A 1 104 ? -6.673 -7.845 25.467 1.00 85.56 104 GLU A N 1
ATOM 826 C CA . GLU A 1 104 ? -5.506 -8.568 24.935 1.00 85.56 104 GLU A CA 1
ATOM 827 C C . GLU A 1 104 ? -4.652 -9.237 26.025 1.00 85.56 104 GLU A C 1
ATOM 829 O O . GLU A 1 104 ? -4.008 -10.244 25.746 1.00 85.56 104 GLU A O 1
ATOM 834 N N . ASP A 1 105 ? -4.615 -8.681 27.240 1.00 84.44 105 ASP A N 1
ATOM 835 C CA . ASP A 1 105 ? -3.847 -9.216 28.374 1.00 84.44 105 ASP A CA 1
ATOM 836 C C . ASP A 1 105 ? -4.621 -10.294 29.168 1.00 84.44 105 ASP A C 1
ATOM 838 O O . ASP A 1 105 ? -4.102 -10.776 30.173 1.00 84.44 105 ASP A O 1
ATOM 842 N N . GLY A 1 106 ? -5.863 -10.627 28.785 1.00 80.44 106 GLY A N 1
ATOM 843 C CA . GLY A 1 106 ? -6.702 -11.607 29.497 1.00 80.44 106 GLY A CA 1
ATOM 844 C C . GLY A 1 106 ? -7.222 -11.137 30.860 1.00 80.44 106 GLY A C 1
ATOM 845 O O . GLY A 1 106 ? -7.670 -11.921 31.687 1.00 80.44 106 GLY A O 1
ATOM 846 N N . LYS A 1 107 ? -7.194 -9.830 31.136 1.00 79.94 107 LYS A N 1
ATOM 847 C CA . LYS A 1 107 ? -7.609 -9.287 32.445 1.00 79.94 107 LYS A CA 1
ATOM 848 C C . LYS A 1 107 ? -9.125 -9.164 32.597 1.00 79.94 107 LYS A C 1
ATOM 850 O O . LYS A 1 107 ? -9.599 -8.820 33.674 1.00 79.94 107 LYS A O 1
ATOM 855 N N . PHE A 1 108 ? -9.890 -9.422 31.537 1.00 84.19 108 PHE A N 1
ATOM 856 C CA . PHE A 1 108 ? -11.345 -9.317 31.546 1.00 84.19 108 PHE A CA 1
ATOM 857 C C . PHE A 1 108 ? -12.006 -10.683 31.724 1.00 84.19 108 PHE A C 1
ATOM 859 O O . PHE A 1 108 ? -11.787 -11.595 30.931 1.00 84.19 108 PHE A O 1
ATOM 866 N N . THR A 1 109 ? -12.878 -10.805 32.726 1.00 83.56 109 THR A N 1
ATOM 867 C CA . THR A 1 109 ? -13.701 -12.003 32.940 1.00 83.56 109 THR A CA 1
ATOM 868 C C . THR A 1 109 ? -15.176 -11.670 32.749 1.00 83.56 109 THR A C 1
ATOM 870 O O . THR A 1 109 ? -15.698 -10.745 33.366 1.00 83.56 109 THR A O 1
ATOM 873 N N . PHE A 1 110 ? -15.879 -12.460 31.939 1.00 83.69 110 PHE A N 1
ATOM 874 C CA . PHE A 1 110 ? -17.322 -12.339 31.732 1.00 83.69 110 PHE A CA 1
ATOM 875 C C . PHE A 1 110 ? -18.006 -13.685 31.977 1.00 83.69 110 PHE A C 1
ATOM 877 O O . PHE A 1 110 ? -17.615 -14.701 31.404 1.00 83.69 110 PHE A O 1
ATOM 884 N N . LYS A 1 111 ? -19.026 -13.712 32.847 1.00 83.00 111 LYS A N 1
ATOM 885 C CA . LYS A 1 111 ? -19.753 -14.940 33.247 1.00 83.00 111 LYS A CA 1
ATOM 886 C C . LYS A 1 111 ? -18.828 -16.096 33.669 1.00 83.00 111 LYS A C 1
ATOM 888 O O . LYS A 1 111 ? -19.071 -17.252 33.331 1.00 83.00 111 LYS A O 1
ATOM 893 N N . GLY A 1 112 ? -17.749 -15.774 34.386 1.00 76.88 112 GLY A N 1
ATOM 894 C CA . GLY A 1 112 ? -16.767 -16.752 34.868 1.00 76.88 112 GLY A CA 1
ATOM 895 C C . GLY A 1 112 ? -15.831 -17.316 33.793 1.00 76.88 112 GLY A C 1
ATOM 896 O O . GLY A 1 112 ? -15.114 -18.271 34.073 1.00 76.88 112 GLY A O 1
ATOM 897 N N . ARG A 1 113 ? -15.829 -16.754 32.576 1.00 79.75 113 ARG A N 1
ATOM 898 C CA . ARG A 1 113 ? -14.864 -17.076 31.518 1.00 79.75 113 ARG A CA 1
ATOM 899 C C . ARG A 1 113 ? -13.915 -15.908 31.308 1.00 79.75 113 ARG A C 1
ATOM 901 O O . ARG A 1 113 ? -14.364 -14.777 31.120 1.00 79.75 113 ARG A O 1
ATOM 908 N N . GLU A 1 114 ? -12.625 -16.200 31.326 1.00 80.81 114 GLU A N 1
ATOM 909 C CA . GLU A 1 114 ? -11.592 -15.255 30.918 1.00 80.81 114 GLU A CA 1
ATOM 910 C C . GLU A 1 114 ? -11.725 -14.996 29.413 1.00 80.81 114 GLU A C 1
ATOM 912 O O . GLU A 1 114 ? -11.865 -15.931 28.620 1.00 80.81 114 GLU A O 1
ATOM 917 N N . ILE A 1 115 ? -11.758 -13.723 29.030 1.00 80.56 115 ILE A N 1
ATOM 918 C CA . ILE A 1 115 ? -11.823 -13.299 27.635 1.00 80.56 115 ILE A CA 1
ATOM 919 C C . ILE A 1 115 ? -10.436 -12.813 27.248 1.00 80.56 115 ILE A C 1
ATOM 921 O O . ILE A 1 115 ? -10.060 -11.676 27.531 1.00 80.56 115 ILE A O 1
ATOM 925 N N . THR A 1 116 ? -9.718 -13.688 26.555 1.00 82.12 116 THR A N 1
ATOM 926 C CA . THR A 1 116 ? -8.399 -13.410 25.989 1.00 82.12 116 THR A CA 1
ATOM 927 C C . THR A 1 116 ? -8.523 -13.517 24.481 1.00 82.12 116 THR A C 1
ATOM 929 O O . THR A 1 116 ? -8.275 -14.561 23.884 1.00 82.12 116 THR A O 1
ATOM 932 N N . GLU A 1 117 ? -8.994 -12.433 23.871 1.00 81.19 117 GLU A N 1
ATOM 933 C CA . GLU A 1 117 ? -9.352 -12.402 22.456 1.00 81.19 117 GLU A CA 1
ATOM 934 C C . GLU A 1 117 ? -8.456 -11.442 21.679 1.00 81.19 117 GLU A C 1
ATOM 936 O O . GLU A 1 117 ? -8.044 -10.384 22.165 1.00 81.19 117 GLU A O 1
ATOM 941 N N . MET A 1 118 ? -8.190 -11.785 20.419 1.00 83.44 118 MET A N 1
ATOM 942 C CA . MET A 1 118 ? -7.506 -10.871 19.513 1.00 83.44 118 MET A CA 1
ATOM 943 C C . MET A 1 118 ? -8.416 -9.681 19.199 1.00 83.44 118 MET A C 1
ATOM 945 O O . MET A 1 118 ? -9.585 -9.843 18.846 1.00 83.44 118 MET A O 1
ATOM 949 N N . THR A 1 119 ? -7.870 -8.467 19.281 1.00 88.25 119 THR A N 1
ATOM 950 C CA . THR A 1 119 ? -8.604 -7.271 18.864 1.00 88.25 119 THR A CA 1
ATOM 951 C C . THR A 1 119 ? -8.437 -7.021 17.369 1.00 88.25 119 THR A C 1
ATOM 953 O O . THR A 1 119 ? -7.387 -7.271 16.775 1.00 88.25 119 THR A O 1
ATOM 956 N N . PHE A 1 120 ? -9.483 -6.492 16.748 1.00 89.06 120 PHE A N 1
ATOM 957 C CA . PHE A 1 120 ? -9.532 -6.192 15.323 1.00 89.06 120 PHE A CA 1
ATOM 958 C C . PHE A 1 120 ? -9.712 -4.688 15.125 1.00 89.06 120 PHE A C 1
ATOM 960 O O . PHE A 1 120 ? -10.544 -4.052 15.771 1.00 89.06 120 PHE A O 1
ATOM 967 N N . GLU A 1 121 ? -8.921 -4.116 14.219 1.00 86.81 121 GLU A N 1
ATOM 968 C CA . GLU A 1 121 ? -8.936 -2.701 13.825 1.00 86.81 121 GLU A CA 1
ATOM 969 C C . GLU A 1 121 ? -8.588 -1.707 14.950 1.00 86.81 121 GLU A C 1
ATOM 971 O O . GLU A 1 121 ? -8.733 -0.495 14.794 1.00 86.81 121 GLU A O 1
ATOM 976 N N . SER A 1 122 ? -8.066 -2.196 16.077 1.00 83.38 122 SER A N 1
ATOM 977 C CA . SER A 1 122 ? -7.722 -1.389 17.256 1.00 83.38 122 SER A CA 1
ATOM 978 C C . SER A 1 122 ? -6.435 -0.564 17.101 1.00 83.38 122 SER A C 1
ATOM 980 O O . SER A 1 122 ? -6.128 0.279 17.944 1.00 83.38 122 SER A O 1
ATOM 982 N N . ASN A 1 123 ? -5.652 -0.795 16.041 1.00 81.25 123 ASN A N 1
ATOM 983 C CA . ASN A 1 123 ? -4.406 -0.079 15.746 1.00 81.25 123 ASN A CA 1
ATOM 984 C C . ASN A 1 123 ? -4.571 1.046 14.707 1.00 81.25 123 ASN A C 1
ATOM 986 O O . ASN A 1 123 ? -3.608 1.762 14.415 1.00 81.25 123 ASN A O 1
ATOM 990 N N . LEU A 1 124 ? -5.771 1.221 14.147 1.00 85.88 124 LEU A N 1
ATOM 991 C CA . LEU A 1 124 ? -6.014 2.216 13.114 1.00 85.88 124 LEU A CA 1
ATOM 992 C C . LEU A 1 124 ? -6.124 3.618 13.726 1.00 85.88 124 LEU A C 1
ATOM 994 O O . LEU A 1 124 ? -6.905 3.871 14.643 1.00 85.88 124 LEU A O 1
ATOM 998 N N . LYS A 1 125 ? -5.341 4.565 13.199 1.00 87.06 125 LYS A N 1
ATOM 999 C CA . LYS A 1 125 ? -5.372 5.958 13.660 1.00 87.06 125 LYS A CA 1
ATOM 1000 C C . LYS A 1 125 ? -6.750 6.578 13.429 1.00 87.06 125 LYS A C 1
ATOM 1002 O O . LYS A 1 125 ? -7.303 6.461 12.338 1.00 87.06 125 LYS A O 1
ATOM 1007 N N . TYR A 1 126 ? -7.255 7.309 14.425 1.00 88.38 126 TYR A N 1
ATOM 1008 C CA . TYR A 1 126 ? -8.598 7.908 14.426 1.00 88.38 126 TYR A CA 1
ATOM 1009 C C . TYR A 1 126 ? -8.921 8.698 13.148 1.00 88.38 126 TYR A C 1
ATOM 1011 O O . TYR A 1 126 ? -9.990 8.536 12.571 1.00 88.38 126 TYR A O 1
ATOM 1019 N N . VAL A 1 127 ? -7.980 9.520 12.676 1.00 87.81 127 VAL A N 1
ATOM 1020 C CA . VAL A 1 127 ? -8.147 10.350 11.470 1.00 87.81 127 VAL A CA 1
ATOM 1021 C C . VAL A 1 127 ? -8.324 9.484 10.230 1.00 87.81 127 VAL A C 1
ATOM 1023 O O . VAL A 1 127 ? -9.245 9.697 9.447 1.00 87.81 127 VAL A O 1
ATOM 1026 N N . LEU A 1 128 ? -7.452 8.488 10.064 1.00 88.75 128 LEU A N 1
ATOM 1027 C CA . LEU A 1 128 ? -7.522 7.574 8.933 1.00 88.75 128 LEU A CA 1
ATOM 1028 C C . LEU A 1 128 ? -8.812 6.750 9.000 1.00 88.75 128 LEU A C 1
ATOM 1030 O O . LEU A 1 128 ? -9.470 6.572 7.981 1.00 88.75 128 LEU A O 1
ATOM 1034 N N . ARG A 1 129 ? -9.227 6.334 10.203 1.00 91.06 129 ARG A N 1
ATOM 1035 C CA . ARG A 1 129 ? -10.499 5.642 10.400 1.00 91.06 129 ARG A CA 1
ATOM 1036 C C . ARG A 1 129 ? -11.697 6.493 9.997 1.00 91.06 129 ARG A C 1
ATOM 1038 O O . ARG A 1 129 ? -12.543 6.020 9.246 1.00 91.06 129 ARG A O 1
ATOM 1045 N N . PHE A 1 130 ? -11.745 7.739 10.455 1.00 90.62 130 PHE A N 1
ATOM 1046 C CA . PHE A 1 130 ? -12.781 8.694 10.076 1.00 90.62 130 PHE A CA 1
ATOM 1047 C C . PHE A 1 130 ? -12.854 8.864 8.553 1.00 90.62 130 PHE A C 1
ATOM 1049 O O . PHE A 1 130 ? -13.933 8.795 7.969 1.00 90.62 130 PHE A O 1
ATOM 1056 N N . MET A 1 131 ? -11.701 9.022 7.895 1.00 90.31 131 MET A N 1
ATOM 1057 C CA . MET A 1 131 ? -11.645 9.142 6.437 1.00 90.31 131 MET A CA 1
ATOM 1058 C C . MET A 1 131 ? -12.178 7.902 5.721 1.00 90.31 131 MET A C 1
ATOM 1060 O O . MET A 1 131 ? -12.866 8.026 4.712 1.00 90.31 131 MET A O 1
ATOM 1064 N N . ILE A 1 132 ? -11.855 6.715 6.227 1.00 90.44 132 ILE A N 1
ATOM 1065 C CA . ILE A 1 132 ? -12.288 5.447 5.646 1.00 90.44 132 ILE A CA 1
ATOM 1066 C C . ILE A 1 132 ? -13.807 5.269 5.811 1.00 90.44 132 ILE A C 1
ATOM 1068 O O . ILE A 1 132 ? -14.496 5.017 4.824 1.00 90.44 132 ILE A O 1
ATOM 1072 N N . ASP A 1 133 ? -14.346 5.484 7.014 1.00 90.44 133 ASP A N 1
ATOM 1073 C CA . ASP A 1 133 ? -15.774 5.286 7.309 1.00 90.44 133 ASP A CA 1
ATOM 1074 C C . ASP A 1 133 ? -16.685 6.275 6.611 1.00 90.44 133 ASP A C 1
ATOM 1076 O O . ASP A 1 133 ? -17.726 5.905 6.069 1.00 90.44 133 ASP A O 1
ATOM 1080 N N . CYS A 1 134 ? -16.288 7.544 6.599 1.00 89.12 134 CYS A N 1
ATOM 1081 C CA . CYS A 1 134 ? -17.047 8.581 5.921 1.00 89.12 134 CYS A CA 1
ATOM 1082 C C . CYS A 1 134 ? -16.822 8.570 4.406 1.00 89.12 134 CYS A C 1
ATOM 1084 O O . CYS A 1 134 ? -17.344 9.448 3.722 1.00 89.12 134 CYS A O 1
ATOM 1086 N N . LYS A 1 135 ? -16.034 7.617 3.880 1.00 86.56 135 LYS A N 1
ATOM 1087 C CA . LYS A 1 135 ? -15.610 7.569 2.475 1.00 86.56 135 LYS A CA 1
ATOM 1088 C C . LYS A 1 135 ? -15.067 8.923 2.011 1.00 86.56 135 LYS A C 1
ATOM 1090 O O . LYS A 1 135 ? -15.336 9.372 0.899 1.00 86.56 135 LYS A O 1
ATOM 1095 N N . LEU A 1 136 ? -14.305 9.585 2.884 1.00 84.44 136 LEU A N 1
ATOM 1096 C CA . LEU A 1 136 ? -13.650 10.848 2.582 1.00 84.44 136 LEU A CA 1
ATOM 1097 C C . LEU A 1 136 ? -12.467 10.556 1.659 1.00 84.44 136 LEU A C 1
ATOM 1099 O O . LEU A 1 136 ? -11.353 10.258 2.098 1.00 84.44 136 LEU A O 1
ATOM 1103 N N . ILE A 1 137 ? -12.749 10.603 0.364 1.00 70.88 137 ILE A N 1
ATOM 1104 C CA . ILE A 1 137 ? -11.782 10.408 -0.708 1.00 70.88 137 ILE A CA 1
ATOM 1105 C C . ILE A 1 137 ? -11.567 11.719 -1.455 1.00 70.88 137 ILE A C 1
ATOM 1107 O O . ILE A 1 137 ? -12.452 12.572 -1.530 1.00 70.88 137 ILE A O 1
ATOM 1111 N N . SER A 1 138 ? -10.371 11.887 -2.013 1.00 70.69 138 SER A N 1
ATOM 1112 C CA . SER A 1 138 ? -10.166 12.925 -3.014 1.00 70.69 138 SER A CA 1
ATOM 1113 C C . SER A 1 138 ? -10.755 12.424 -4.329 1.00 70.69 138 SER A C 1
ATOM 1115 O O . SER A 1 138 ? -10.440 11.313 -4.752 1.00 70.69 138 SER A O 1
ATOM 1117 N N . HIS A 1 139 ? -11.642 13.207 -4.941 1.00 70.06 139 HIS A N 1
ATOM 1118 C CA . HIS A 1 139 ? -12.243 12.838 -6.219 1.00 70.06 139 HIS A CA 1
ATOM 1119 C C . HIS A 1 139 ? -11.174 12.709 -7.316 1.00 70.06 139 HIS A C 1
ATOM 1121 O O . HIS A 1 139 ? -10.176 13.438 -7.269 1.00 70.06 139 HIS A O 1
ATOM 1127 N N . PRO A 1 140 ? -11.373 11.807 -8.299 1.00 66.00 140 PRO A N 1
ATOM 1128 C CA . PRO A 1 140 ? -10.485 11.716 -9.452 1.00 66.00 140 PRO A CA 1
ATOM 1129 C C . PRO A 1 140 ? -10.408 13.074 -10.170 1.00 66.00 140 PRO A C 1
ATOM 1131 O O . PRO A 1 140 ? -11.390 13.823 -10.130 1.00 66.00 140 PRO A O 1
ATOM 1134 N N . PRO A 1 141 ? -9.277 13.408 -10.824 1.00 66.12 141 PRO A N 1
ATOM 1135 C CA . PRO A 1 141 ? -9.074 14.681 -11.519 1.00 66.12 141 PRO A CA 1
ATOM 1136 C C . PRO A 1 141 ? -9.881 14.763 -12.830 1.00 66.12 141 PRO A C 1
ATOM 1138 O O . PRO A 1 141 ? -9.351 15.032 -13.901 1.00 66.12 141 PRO A O 1
ATOM 1141 N N . GLU A 1 142 ? -11.187 14.530 -12.760 1.00 68.94 142 GLU A N 1
ATOM 1142 C CA . GLU A 1 142 ? -12.102 14.523 -13.895 1.00 68.94 142 GLU A CA 1
ATOM 1143 C C . GLU A 1 142 ? -13.119 15.667 -13.755 1.00 68.94 142 GLU A C 1
ATOM 1145 O O . GLU A 1 142 ? -13.637 15.962 -12.670 1.00 68.94 142 GLU A O 1
ATOM 1150 N N . GLY A 1 143 ? -13.391 16.355 -14.867 1.00 76.44 143 GLY A N 1
ATOM 1151 C CA . GLY A 1 143 ? -14.355 17.455 -14.928 1.00 76.44 143 GLY A CA 1
ATOM 1152 C C . GLY A 1 143 ? -14.083 18.559 -13.897 1.00 76.44 143 GLY A C 1
ATOM 1153 O O . GLY A 1 143 ? -13.029 19.195 -13.899 1.00 76.44 143 GLY A O 1
ATOM 1154 N N . ASN A 1 144 ? -15.047 18.789 -13.000 1.00 69.62 144 ASN A N 1
ATOM 1155 C CA . ASN A 1 144 ? -14.985 19.852 -11.988 1.00 69.62 144 ASN A CA 1
ATOM 1156 C C . ASN A 1 144 ? -13.924 19.619 -10.896 1.00 69.62 144 ASN A C 1
ATOM 1158 O O . ASN A 1 144 ? -13.554 20.568 -10.205 1.00 69.62 144 ASN A O 1
ATOM 1162 N N . TRP A 1 145 ? -13.425 18.388 -10.749 1.00 69.19 145 TRP A N 1
ATOM 1163 C CA . TRP A 1 145 ? -12.463 17.997 -9.712 1.00 69.19 145 TRP A CA 1
ATOM 1164 C C . TRP A 1 145 ? -11.006 17.998 -10.195 1.00 69.19 145 TRP A C 1
ATOM 1166 O O . TRP A 1 145 ? -10.096 17.767 -9.402 1.00 69.19 145 TRP A O 1
ATOM 1176 N N . LEU A 1 146 ? -10.771 18.325 -11.473 1.00 68.00 146 LEU A N 1
ATOM 1177 C CA . LEU A 1 146 ? -9.431 18.497 -12.048 1.00 68.00 146 LEU A CA 1
ATOM 1178 C C . LEU A 1 146 ? -8.678 19.696 -11.439 1.00 68.00 146 LEU A C 1
ATOM 1180 O O . LEU A 1 146 ? -7.450 19.717 -11.400 1.00 68.00 146 LEU A O 1
ATOM 1184 N N . LYS A 1 147 ? -9.400 20.714 -10.958 1.00 71.12 147 LYS A N 1
ATOM 1185 C CA . LYS A 1 147 ? -8.792 21.949 -10.446 1.00 71.12 147 LYS A CA 1
ATOM 1186 C C . LYS A 1 147 ? -8.237 21.751 -9.035 1.00 71.12 147 LYS A C 1
ATOM 1188 O O . LYS A 1 147 ? -8.946 21.310 -8.132 1.00 71.12 147 LYS A O 1
ATOM 1193 N N . ILE A 1 148 ? -6.989 22.163 -8.832 1.00 74.62 148 ILE A N 1
ATOM 1194 C CA . ILE A 1 148 ? -6.374 22.263 -7.504 1.00 74.62 148 ILE A CA 1
ATOM 1195 C C . ILE A 1 148 ? -6.751 23.621 -6.897 1.00 74.62 148 ILE A C 1
ATOM 1197 O O . ILE A 1 148 ? -6.813 24.634 -7.596 1.00 74.62 148 ILE A O 1
ATOM 1201 N N . ALA A 1 149 ? -7.037 23.651 -5.594 1.00 76.69 149 ALA A N 1
ATOM 1202 C CA . ALA A 1 149 ? -7.269 24.906 -4.883 1.00 76.69 149 ALA A CA 1
ATOM 1203 C C . ALA A 1 149 ? -5.996 25.783 -4.901 1.00 76.69 149 ALA A C 1
ATOM 1205 O O . ALA A 1 149 ? -4.895 25.236 -4.844 1.00 76.69 149 ALA A O 1
ATOM 1206 N N . PRO A 1 150 ? -6.108 27.124 -4.937 1.00 77.75 150 PRO A N 1
ATOM 1207 C CA . PRO A 1 150 ? -4.947 28.012 -4.922 1.00 77.75 150 PRO A CA 1
ATOM 1208 C C . PRO A 1 150 ? -4.275 28.000 -3.538 1.00 77.75 150 PRO A C 1
ATOM 1210 O O . PRO A 1 150 ? -4.604 28.798 -2.659 1.00 77.75 150 PRO A O 1
ATOM 1213 N N . LEU A 1 151 ? -3.364 27.049 -3.324 1.00 81.75 151 LEU A N 1
ATOM 1214 C CA . LEU A 1 151 ? -2.599 26.920 -2.086 1.00 81.75 151 LEU A CA 1
ATOM 1215 C C . LEU A 1 151 ? -1.555 28.039 -2.000 1.00 81.75 151 LEU A C 1
ATOM 1217 O O . LEU A 1 151 ? -0.836 28.306 -2.960 1.00 81.75 151 LEU A O 1
ATOM 1221 N N . ARG A 1 152 ? -1.458 28.685 -0.834 1.00 84.75 152 ARG A N 1
ATOM 1222 C CA . ARG A 1 152 ? -0.392 29.651 -0.544 1.00 84.75 152 ARG A CA 1
ATOM 1223 C C . ARG A 1 152 ? 0.808 28.890 0.008 1.00 84.75 152 ARG A C 1
ATOM 1225 O O . ARG A 1 152 ? 0.723 28.345 1.105 1.00 84.75 152 ARG A O 1
ATOM 1232 N N . ILE A 1 153 ? 1.888 28.835 -0.764 1.00 85.56 153 ILE A N 1
ATOM 1233 C CA . ILE A 1 153 ? 3.137 28.159 -0.397 1.00 85.56 153 ILE A CA 1
ATOM 1234 C C . ILE A 1 153 ? 4.127 29.224 0.073 1.00 85.56 153 ILE A C 1
ATOM 1236 O O . ILE A 1 153 ? 4.340 30.214 -0.624 1.00 85.56 153 ILE A O 1
ATOM 1240 N N . LEU A 1 154 ? 4.704 29.024 1.256 1.00 88.00 154 LEU A N 1
ATOM 1241 C CA . LEU A 1 154 ? 5.746 29.878 1.816 1.00 88.00 154 LEU A CA 1
ATOM 1242 C C . LEU A 1 154 ? 7.056 29.091 1.844 1.00 88.00 154 LEU A C 1
ATOM 1244 O O . LEU A 1 154 ? 7.113 28.021 2.446 1.00 88.00 154 LEU A O 1
ATOM 1248 N N . SER A 1 155 ? 8.086 29.639 1.208 1.00 88.50 155 SER A N 1
ATOM 1249 C CA . SER A 1 155 ? 9.469 29.184 1.326 1.00 88.50 155 SER A CA 1
ATOM 1250 C C . SER A 1 155 ? 10.265 30.306 1.980 1.00 88.50 155 SER A C 1
ATOM 1252 O O . SER A 1 155 ? 10.120 31.465 1.588 1.00 88.50 155 SER A O 1
ATOM 1254 N N . PHE A 1 156 ? 11.048 29.985 3.002 1.00 88.31 156 PHE A N 1
ATOM 1255 C CA . PHE A 1 156 ? 11.917 30.932 3.688 1.00 88.31 156 PHE A CA 1
ATOM 1256 C C . PHE A 1 156 ? 13.188 30.212 4.121 1.00 88.31 156 PHE A C 1
ATOM 1258 O O . PHE A 1 156 ? 13.162 29.007 4.369 1.00 88.31 156 PHE A O 1
ATOM 1265 N N . ASP A 1 157 ? 14.271 30.968 4.210 1.00 89.00 157 ASP A N 1
ATOM 1266 C CA . ASP A 1 157 ? 15.578 30.483 4.624 1.00 89.00 157 ASP A CA 1
ATOM 1267 C C . ASP A 1 157 ? 16.187 31.476 5.618 1.00 89.00 157 ASP A C 1
ATOM 1269 O O . ASP A 1 157 ? 15.938 32.682 5.506 1.00 89.00 157 ASP A O 1
ATOM 1273 N N . ILE A 1 158 ? 16.897 30.973 6.628 1.00 88.56 158 ILE A N 1
ATOM 1274 C CA . ILE A 1 158 ? 17.404 31.778 7.746 1.00 88.56 158 ILE A CA 1
ATOM 1275 C C . ILE A 1 158 ? 18.923 31.708 7.825 1.00 88.56 158 ILE A C 1
ATOM 1277 O O . ILE A 1 158 ? 19.511 30.638 7.726 1.00 88.56 158 ILE A O 1
ATOM 1281 N N . GLU A 1 159 ? 19.538 32.851 8.106 1.00 86.88 159 GLU A N 1
ATOM 1282 C CA . GLU A 1 159 ? 20.982 32.976 8.283 1.00 86.88 159 GLU A CA 1
ATOM 1283 C C . GLU A 1 159 ? 21.319 33.377 9.717 1.00 86.88 159 GLU A C 1
ATOM 1285 O O . GLU A 1 159 ? 20.721 34.307 10.271 1.00 86.88 159 GLU A O 1
ATOM 1290 N N . CYS A 1 160 ? 22.308 32.708 10.309 1.00 88.06 160 CYS A N 1
ATOM 1291 C CA . CYS A 1 160 ? 22.775 32.948 11.676 1.00 88.06 160 CYS A CA 1
ATOM 1292 C C . CYS A 1 160 ? 24.240 33.410 11.666 1.00 88.06 160 CYS A C 1
ATOM 1294 O O . CYS A 1 160 ? 25.058 32.824 10.956 1.00 88.06 160 CYS A O 1
ATOM 1296 N N . ALA A 1 161 ? 24.625 34.387 12.500 1.00 84.12 161 ALA A N 1
ATOM 1297 C CA . ALA A 1 161 ? 26.058 34.624 12.738 1.00 84.12 161 ALA A CA 1
ATOM 1298 C C . ALA A 1 161 ? 26.573 33.672 13.811 1.00 84.12 161 ALA A C 1
ATOM 1300 O O . ALA A 1 161 ? 26.401 33.926 15.000 1.00 84.12 161 ALA A O 1
ATOM 1301 N N . GLY A 1 162 ? 27.233 32.602 13.373 1.00 85.19 162 GLY A N 1
ATOM 1302 C CA . GLY A 1 162 ? 27.928 31.677 14.261 1.00 85.19 162 GLY A CA 1
ATOM 1303 C C . GLY A 1 162 ? 29.285 32.199 14.736 1.00 85.19 162 GLY A C 1
ATOM 1304 O O . GLY A 1 162 ? 30.009 32.899 14.019 1.00 85.19 162 GLY A O 1
ATOM 1305 N N . ARG A 1 163 ? 29.677 31.788 15.943 1.00 88.56 163 ARG A N 1
ATOM 1306 C CA . ARG A 1 163 ? 31.053 31.924 16.448 1.00 88.56 163 ARG A CA 1
ATOM 1307 C C . ARG A 1 163 ? 32.041 31.131 15.580 1.00 88.56 163 ARG A C 1
ATOM 1309 O O . ARG A 1 163 ? 31.758 30.034 15.105 1.00 88.56 163 ARG A O 1
ATOM 1316 N N . LYS A 1 164 ? 33.247 31.673 15.380 1.00 89.31 164 LYS A N 1
ATOM 1317 C CA . LYS A 1 164 ? 34.258 31.081 14.486 1.00 89.31 164 LYS A CA 1
ATOM 1318 C C . LYS A 1 164 ? 34.618 29.650 14.906 1.00 89.31 164 LYS A C 1
ATOM 1320 O O . LYS A 1 164 ? 35.112 29.434 16.008 1.00 89.31 164 LYS A O 1
ATOM 1325 N N . GLY A 1 165 ? 34.441 28.702 13.986 1.00 91.00 165 GLY A N 1
ATOM 1326 C CA . GLY A 1 165 ? 34.769 27.288 14.200 1.00 91.00 165 GLY A CA 1
ATOM 1327 C C . GLY A 1 165 ? 33.744 26.511 15.032 1.00 91.00 165 GLY A C 1
ATOM 1328 O O . GLY A 1 165 ? 34.013 25.366 15.379 1.00 91.00 165 GLY A O 1
ATOM 1329 N N . ILE A 1 166 ? 32.590 27.108 15.344 1.00 89.06 166 ILE A N 1
ATOM 1330 C CA . ILE A 1 166 ? 31.520 26.492 16.132 1.00 89.06 166 ILE A CA 1
ATOM 1331 C C . ILE A 1 166 ? 30.234 26.528 15.299 1.00 89.06 166 ILE A C 1
ATOM 1333 O O . ILE A 1 166 ? 29.919 27.542 14.679 1.00 89.06 166 ILE A O 1
ATOM 1337 N N . PHE A 1 167 ? 29.501 25.414 15.255 1.00 91.69 167 PHE A N 1
ATOM 1338 C CA . PHE A 1 167 ? 28.189 25.385 14.609 1.00 91.69 167 PHE A CA 1
ATOM 1339 C C . PHE A 1 167 ? 27.194 26.253 15.409 1.00 91.69 167 PHE A C 1
ATOM 1341 O O . PHE A 1 167 ? 27.223 26.174 16.638 1.00 91.69 167 PHE A O 1
ATOM 1348 N N . PRO A 1 168 ? 26.334 27.066 14.765 1.00 89.94 168 PRO A N 1
ATOM 1349 C CA . PRO A 1 168 ? 25.451 27.995 15.471 1.00 89.94 168 PRO A CA 1
ATOM 1350 C C . PRO A 1 168 ? 24.574 27.332 16.545 1.00 89.94 168 PRO A C 1
ATOM 1352 O O . PRO A 1 168 ? 23.927 26.313 16.301 1.00 89.94 168 PRO A O 1
ATOM 1355 N N . GLU A 1 169 ? 24.510 27.950 17.724 1.00 90.06 169 GLU A N 1
ATOM 1356 C CA . GLU A 1 169 ? 23.640 27.566 18.834 1.00 90.06 169 GLU A CA 1
ATOM 1357 C C . GLU A 1 169 ? 22.502 28.579 18.995 1.00 90.06 169 GLU A C 1
ATOM 1359 O O . GLU A 1 169 ? 22.740 29.771 19.176 1.00 90.06 169 GLU A O 1
ATOM 1364 N N . ALA A 1 170 ? 21.253 28.106 19.027 1.00 88.38 170 ALA A N 1
ATOM 1365 C CA . ALA A 1 170 ? 20.064 28.968 19.058 1.00 88.38 170 ALA A CA 1
ATOM 1366 C C . ALA A 1 170 ? 19.989 29.942 20.256 1.00 88.38 170 ALA A C 1
ATOM 1368 O O . ALA A 1 170 ? 19.261 30.929 20.200 1.00 88.38 170 ALA A O 1
ATOM 1369 N N . THR A 1 171 ? 20.703 29.665 21.351 1.00 89.19 171 THR A N 1
ATOM 1370 C CA . THR A 1 171 ? 20.752 30.521 22.549 1.00 89.19 171 THR A CA 1
ATOM 1371 C C . THR A 1 171 ? 21.835 31.596 22.492 1.00 89.19 171 THR A C 1
ATOM 1373 O O . THR A 1 171 ? 21.759 32.553 23.260 1.00 89.19 171 THR A O 1
ATOM 1376 N N . GLN A 1 172 ? 22.842 31.444 21.627 1.00 85.19 172 GLN A N 1
ATOM 1377 C CA . GLN A 1 172 ? 24.031 32.306 21.589 1.00 85.19 172 GLN A CA 1
ATOM 1378 C C . GLN A 1 172 ? 24.172 33.064 20.266 1.00 85.19 172 GLN A C 1
ATOM 1380 O O . GLN A 1 172 ? 24.640 34.200 20.260 1.00 85.19 172 GLN A O 1
ATOM 1385 N N . ASP A 1 173 ? 23.763 32.444 19.162 1.00 85.69 173 ASP A N 1
ATOM 1386 C CA . ASP A 1 173 ? 23.995 32.920 17.805 1.00 85.69 173 ASP A CA 1
ATOM 1387 C C . ASP A 1 173 ? 22.648 33.384 17.201 1.00 85.69 173 ASP A C 1
ATOM 1389 O O . ASP A 1 173 ? 21.795 32.552 16.874 1.00 85.69 173 ASP A O 1
ATOM 1393 N N . PRO A 1 174 ? 22.389 34.704 17.097 1.00 81.00 174 PRO A N 1
ATOM 1394 C CA . PRO A 1 174 ? 21.108 35.217 16.617 1.00 81.00 174 PRO A CA 1
ATOM 1395 C C . PRO A 1 174 ? 20.912 34.982 15.111 1.00 81.00 174 PRO A C 1
ATOM 1397 O O . PRO A 1 174 ? 21.874 34.955 14.339 1.00 81.00 174 PRO A O 1
ATOM 1400 N N . VAL A 1 175 ? 19.644 34.883 14.692 1.00 80.19 175 VAL A N 1
ATOM 1401 C CA . VAL A 1 175 ? 19.233 34.937 13.278 1.00 80.19 175 VAL A CA 1
ATOM 1402 C C . VAL A 1 175 ? 19.317 36.385 12.800 1.00 80.19 175 VAL A C 1
ATOM 1404 O O . VAL A 1 175 ? 18.788 37.283 13.455 1.00 80.19 175 VAL A O 1
ATOM 1407 N N . ILE A 1 176 ? 19.977 36.620 11.669 1.00 74.38 176 ILE A N 1
ATOM 1408 C CA . ILE A 1 176 ? 20.350 37.970 11.218 1.00 74.38 176 ILE A CA 1
ATOM 1409 C C . ILE A 1 176 ? 19.717 38.329 9.880 1.00 74.38 176 ILE A C 1
ATOM 1411 O O . ILE A 1 176 ? 19.405 39.498 9.655 1.00 74.38 176 ILE A O 1
ATOM 1415 N N . GLN A 1 177 ? 19.492 37.357 8.994 1.00 72.81 177 GLN A N 1
ATOM 1416 C CA . GLN A 1 177 ? 18.982 37.643 7.658 1.00 72.81 177 GLN A CA 1
ATOM 1417 C C . GLN A 1 177 ? 18.089 36.517 7.135 1.00 72.81 177 GLN A C 1
ATOM 1419 O O . GLN A 1 177 ? 18.273 35.351 7.468 1.00 72.81 177 GLN A O 1
ATOM 1424 N N . ILE A 1 178 ? 17.112 36.892 6.307 1.00 72.94 178 ILE A N 1
ATOM 1425 C CA . ILE A 1 178 ? 16.354 35.958 5.472 1.00 72.94 178 ILE A CA 1
ATOM 1426 C C . ILE A 1 178 ? 17.006 35.961 4.086 1.00 72.94 178 ILE A C 1
ATOM 1428 O O . ILE A 1 178 ? 17.063 37.009 3.430 1.00 72.94 178 ILE A O 1
ATOM 1432 N N . ALA A 1 179 ? 17.529 34.817 3.648 1.00 74.00 179 ALA A N 1
ATOM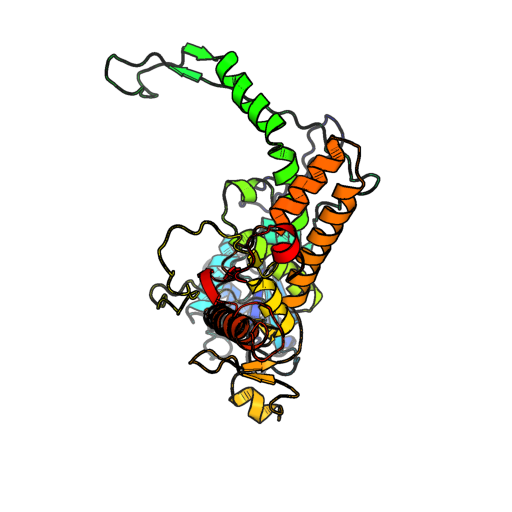 1433 C CA . ALA A 1 179 ? 18.194 34.688 2.356 1.00 74.00 179 ALA A CA 1
ATOM 1434 C C . ALA A 1 179 ? 17.158 34.494 1.235 1.00 74.00 179 ALA A C 1
ATOM 1436 O O . ALA A 1 179 ? 16.614 33.414 1.017 1.00 74.00 179 ALA A O 1
ATOM 1437 N N . ASN A 1 180 ? 16.859 35.567 0.495 1.00 71.69 180 ASN A N 1
ATOM 1438 C CA . ASN A 1 180 ? 15.823 35.537 -0.548 1.00 71.69 180 ASN A CA 1
ATOM 1439 C C . ASN A 1 180 ? 16.138 34.573 -1.707 1.00 71.69 180 ASN A C 1
ATOM 1441 O O . ASN A 1 180 ? 15.222 33.980 -2.275 1.00 71.69 180 ASN A O 1
ATOM 1445 N N . MET A 1 181 ? 17.413 34.428 -2.084 1.00 72.69 181 MET A N 1
ATOM 1446 C CA . MET A 1 181 ? 17.810 33.543 -3.188 1.00 72.69 181 MET A CA 1
ATOM 1447 C C . MET A 1 181 ? 17.728 32.068 -2.790 1.00 72.69 181 MET A C 1
ATOM 1449 O O . MET A 1 181 ? 17.175 31.265 -3.547 1.00 72.69 181 MET A O 1
ATOM 1453 N N . ASP A 1 182 ? 18.190 31.735 -1.586 1.00 75.88 182 ASP A N 1
ATOM 1454 C CA . ASP A 1 182 ? 18.154 30.372 -1.052 1.00 75.88 182 ASP A CA 1
ATOM 1455 C C . ASP A 1 182 ? 16.732 29.942 -0.679 1.00 75.88 182 ASP A C 1
ATOM 1457 O O . ASP A 1 182 ? 16.378 28.778 -0.844 1.00 75.88 182 ASP A O 1
ATOM 1461 N N . ALA A 1 183 ? 15.848 30.888 -0.347 1.00 81.00 183 ALA A N 1
ATOM 1462 C CA . ALA A 1 183 ? 14.414 30.635 -0.221 1.00 81.00 183 ALA A CA 1
ATOM 1463 C C . ALA A 1 183 ? 13.707 30.394 -1.574 1.00 81.00 183 ALA A C 1
ATOM 1465 O O . ALA A 1 183 ? 12.729 29.643 -1.636 1.00 81.00 183 ALA A O 1
ATOM 1466 N N . TYR A 1 184 ? 14.172 31.000 -2.674 1.00 86.06 184 TYR A N 1
ATOM 1467 C CA . TYR A 1 184 ? 13.524 30.892 -3.991 1.00 86.06 184 TYR A CA 1
ATOM 1468 C C . TYR A 1 184 ? 13.847 29.579 -4.722 1.00 86.06 184 TYR A C 1
ATOM 1470 O O . TYR A 1 184 ? 13.005 29.032 -5.445 1.00 86.06 184 TYR A O 1
ATOM 1478 N N . LEU A 1 185 ? 15.052 29.036 -4.531 1.00 89.25 185 LEU A N 1
ATOM 1479 C CA . LEU A 1 185 ? 15.482 27.801 -5.191 1.00 89.25 185 LEU A CA 1
ATOM 1480 C C . LEU A 1 185 ? 14.606 26.575 -4.833 1.00 89.25 185 LEU A C 1
ATOM 1482 O O . LEU A 1 185 ? 14.183 25.887 -5.767 1.00 89.25 185 LEU A O 1
ATOM 1486 N N . PRO A 1 186 ? 14.248 26.307 -3.558 1.00 90.69 186 PRO A N 1
ATOM 1487 C CA . PRO A 1 186 ? 13.326 25.235 -3.183 1.00 90.69 186 PRO A CA 1
ATOM 1488 C C . PRO A 1 186 ? 11.960 25.353 -3.852 1.00 90.69 186 PRO A C 1
ATOM 1490 O O . PRO A 1 186 ? 11.398 24.343 -4.272 1.00 90.69 186 PRO A O 1
ATOM 1493 N N . GLN A 1 187 ? 11.441 26.574 -4.009 1.00 88.00 187 GLN A N 1
ATOM 1494 C CA . GLN A 1 187 ? 10.173 26.797 -4.699 1.00 88.00 187 GLN A CA 1
ATOM 1495 C C . GLN A 1 187 ? 10.283 26.419 -6.181 1.00 88.00 187 GLN A C 1
ATOM 1497 O O . GLN A 1 187 ? 9.472 25.644 -6.684 1.00 88.00 187 GLN A O 1
ATOM 1502 N N . ARG A 1 188 ? 11.347 26.860 -6.866 1.00 89.00 188 ARG A N 1
ATOM 1503 C CA . ARG A 1 188 ? 11.606 26.460 -8.259 1.00 89.00 188 ARG A CA 1
ATOM 1504 C C . ARG A 1 188 ? 11.810 24.959 -8.422 1.00 89.00 188 ARG A C 1
ATOM 1506 O O . ARG A 1 188 ? 11.386 24.400 -9.431 1.00 89.00 188 ARG A O 1
ATOM 1513 N N . LEU A 1 189 ? 12.481 24.310 -7.473 1.00 90.00 189 LEU A N 1
ATOM 1514 C CA . LEU A 1 189 ? 12.656 22.858 -7.474 1.00 90.00 189 LEU A CA 1
ATOM 1515 C C . LEU A 1 189 ? 11.317 22.145 -7.289 1.00 90.00 189 LEU A C 1
ATOM 1517 O O . LEU A 1 189 ? 11.032 21.210 -8.031 1.00 90.00 189 LEU A O 1
ATOM 1521 N N . MET A 1 190 ? 10.483 22.611 -6.357 1.00 88.75 190 MET A N 1
ATOM 1522 C CA . MET A 1 190 ? 9.145 22.069 -6.120 1.00 88.75 190 MET A CA 1
ATOM 1523 C C . MET A 1 190 ? 8.273 22.149 -7.378 1.00 88.75 190 MET A C 1
ATOM 1525 O O . MET A 1 190 ? 7.608 21.165 -7.708 1.00 88.75 190 MET A O 1
ATOM 1529 N N . ASP A 1 191 ? 8.323 23.276 -8.092 1.00 85.56 191 ASP A N 1
ATOM 1530 C CA . ASP A 1 191 ? 7.588 23.481 -9.342 1.00 85.56 191 ASP A CA 1
ATOM 1531 C C . ASP A 1 191 ? 8.155 22.616 -10.477 1.00 85.56 191 ASP A C 1
ATOM 1533 O O . ASP A 1 191 ? 7.407 21.926 -11.165 1.00 85.56 191 ASP A O 1
ATOM 1537 N N . LYS A 1 192 ? 9.486 22.587 -10.647 1.00 84.19 192 LYS A N 1
ATOM 1538 C CA . LYS A 1 192 ? 10.153 21.828 -11.720 1.00 84.19 192 LYS A CA 1
ATOM 1539 C C . LYS A 1 192 ? 9.998 20.315 -11.564 1.00 84.19 192 LYS A C 1
ATOM 1541 O O . LYS A 1 192 ? 9.849 19.615 -12.559 1.00 84.19 192 LYS A O 1
ATOM 1546 N N . LEU A 1 193 ? 10.066 19.813 -10.333 1.00 81.62 193 LEU A N 1
ATOM 1547 C CA . LEU A 1 193 ? 9.883 18.394 -10.008 1.00 81.62 193 LEU A CA 1
ATOM 1548 C C . LEU A 1 193 ? 8.414 18.031 -9.786 1.00 81.62 193 LEU A C 1
ATOM 1550 O O . LEU A 1 193 ? 8.092 16.861 -9.579 1.00 81.62 193 LEU A O 1
ATOM 1554 N N . MET A 1 194 ? 7.526 19.027 -9.806 1.00 80.44 194 MET A N 1
ATOM 1555 C CA . MET A 1 194 ? 6.087 18.845 -9.660 1.00 80.44 194 MET A CA 1
ATOM 1556 C C . MET A 1 194 ? 5.687 18.110 -8.379 1.00 80.44 194 MET A C 1
ATOM 1558 O O . MET A 1 194 ? 4.692 17.382 -8.333 1.00 80.44 194 MET A O 1
ATOM 1562 N N . CYS A 1 195 ? 6.447 18.333 -7.305 1.00 84.81 195 CYS A N 1
ATOM 1563 C CA . CYS A 1 195 ? 6.310 17.601 -6.048 1.00 84.81 195 CYS A CA 1
ATOM 1564 C C . CYS A 1 195 ? 4.883 17.670 -5.495 1.00 84.81 195 CYS A C 1
ATOM 1566 O O . CYS A 1 195 ? 4.325 16.658 -5.078 1.00 84.81 195 CYS A O 1
ATOM 1568 N N . LEU A 1 196 ? 4.276 18.861 -5.509 1.00 84.31 196 LEU A N 1
ATOM 1569 C CA . LEU A 1 196 ? 2.934 19.064 -4.968 1.00 84.31 196 LEU A CA 1
ATOM 1570 C C . LEU A 1 196 ? 1.878 18.271 -5.744 1.00 84.31 196 LEU A C 1
ATOM 1572 O O . LEU A 1 196 ? 1.020 17.644 -5.129 1.00 84.31 196 LEU A O 1
ATOM 1576 N N . ILE A 1 197 ? 1.956 18.276 -7.074 1.00 80.06 197 ILE A N 1
ATOM 1577 C CA . ILE A 1 197 ? 1.009 17.568 -7.942 1.00 80.06 197 ILE A CA 1
ATOM 1578 C C . ILE A 1 197 ? 1.156 16.060 -7.734 1.00 80.06 197 ILE A C 1
ATOM 1580 O O . ILE A 1 197 ? 0.175 15.391 -7.413 1.00 80.06 197 ILE A O 1
ATOM 1584 N N . ASN A 1 198 ? 2.389 15.553 -7.772 1.00 79.88 198 ASN A N 1
ATOM 1585 C CA . ASN A 1 198 ? 2.684 14.135 -7.568 1.00 79.88 198 ASN A CA 1
ATOM 1586 C C . ASN A 1 198 ? 2.205 13.637 -6.195 1.00 79.88 198 ASN A C 1
ATOM 1588 O O . ASN A 1 198 ? 1.594 12.573 -6.088 1.00 79.88 198 ASN A O 1
ATOM 1592 N N . TYR A 1 199 ? 2.418 14.419 -5.132 1.00 84.25 199 TYR A N 1
ATOM 1593 C CA . TYR A 1 199 ? 1.942 14.056 -3.798 1.00 84.25 199 TYR A CA 1
ATOM 1594 C C . TYR A 1 199 ? 0.427 14.165 -3.645 1.00 84.25 199 TYR A C 1
ATOM 1596 O O . TYR A 1 199 ? -0.172 13.328 -2.970 1.00 84.25 199 TYR A O 1
ATOM 1604 N N . LEU A 1 200 ? -0.222 15.149 -4.269 1.00 82.06 200 LEU A N 1
ATOM 1605 C CA . LEU A 1 200 ? -1.679 15.223 -4.254 1.00 82.06 200 LEU A CA 1
ATOM 1606 C C . LEU A 1 200 ? -2.287 13.993 -4.927 1.00 82.06 200 LEU A C 1
ATOM 1608 O O . LEU A 1 200 ? -3.131 13.352 -4.302 1.00 82.06 200 LEU A O 1
ATOM 1612 N N . GLU A 1 201 ? -1.814 13.606 -6.116 1.00 77.94 201 GLU A N 1
ATOM 1613 C CA . GLU A 1 201 ? -2.284 12.389 -6.792 1.00 77.94 201 GLU A CA 1
ATOM 1614 C C . GLU A 1 201 ? -2.009 11.129 -5.966 1.00 77.94 201 GLU A C 1
ATOM 1616 O O . GLU A 1 201 ? -2.898 10.293 -5.800 1.00 77.94 201 GLU A O 1
ATOM 1621 N N . MET A 1 202 ? -0.833 11.024 -5.338 1.00 78.06 202 MET A N 1
ATOM 1622 C CA . MET A 1 202 ? -0.529 9.905 -4.444 1.00 78.06 202 MET A CA 1
ATOM 1623 C C . MET A 1 202 ? -1.509 9.828 -3.264 1.00 78.06 202 MET A C 1
ATOM 1625 O O . MET A 1 202 ? -1.986 8.740 -2.929 1.00 78.06 202 MET A O 1
ATOM 1629 N N . ALA A 1 203 ? -1.854 10.962 -2.645 1.00 84.06 203 ALA A N 1
ATOM 1630 C CA . ALA A 1 203 ? -2.864 11.012 -1.586 1.00 84.06 203 ALA A CA 1
ATOM 1631 C C . ALA A 1 203 ? -4.254 10.603 -2.103 1.00 84.06 203 ALA A C 1
ATOM 1633 O O . ALA A 1 203 ? -4.997 9.946 -1.372 1.00 84.06 203 ALA A O 1
ATOM 1634 N N . ARG A 1 204 ? -4.599 10.948 -3.354 1.00 80.25 204 ARG A N 1
ATOM 1635 C CA . ARG A 1 204 ? -5.874 10.555 -3.975 1.00 80.25 204 ARG A CA 1
ATOM 1636 C C . ARG A 1 204 ? -5.967 9.047 -4.165 1.00 80.25 204 ARG A C 1
ATOM 1638 O O . ARG A 1 204 ? -6.917 8.443 -3.677 1.00 80.25 204 ARG A O 1
ATOM 1645 N N . VAL A 1 205 ? -4.968 8.450 -4.818 1.00 78.38 205 VAL A N 1
ATOM 1646 C CA . VAL A 1 205 ? -4.947 7.016 -5.154 1.00 78.38 205 VAL A CA 1
ATOM 1647 C C . VAL A 1 205 ? -4.913 6.158 -3.895 1.00 78.38 205 VAL A C 1
ATOM 1649 O O . VAL A 1 205 ? -5.662 5.197 -3.761 1.00 78.38 205 VAL A O 1
ATOM 1652 N N . THR A 1 206 ? -4.064 6.519 -2.933 1.00 79.88 206 THR A N 1
ATOM 1653 C CA . THR A 1 206 ? -3.868 5.706 -1.722 1.00 79.88 206 THR A CA 1
ATOM 1654 C C . THR A 1 206 ? -4.863 6.024 -0.608 1.00 79.88 206 THR A C 1
ATOM 1656 O O . THR A 1 206 ? -4.963 5.283 0.375 1.00 79.88 206 THR A O 1
ATOM 1659 N N . GLY A 1 207 ? -5.599 7.132 -0.725 1.00 85.44 207 GLY A N 1
ATOM 1660 C CA . GLY A 1 207 ? -6.570 7.582 0.267 1.00 85.44 207 GLY A CA 1
ATOM 1661 C C . GLY A 1 207 ? -5.955 7.991 1.610 1.00 85.44 207 GLY A C 1
ATOM 1662 O O . GLY A 1 207 ? -6.641 7.943 2.632 1.00 85.44 207 GLY A O 1
ATOM 1663 N N . VAL A 1 208 ? -4.672 8.356 1.659 1.00 88.25 208 VAL A N 1
ATOM 1664 C CA . VAL A 1 208 ? -4.025 8.810 2.902 1.00 88.25 208 VAL A CA 1
ATOM 1665 C C . VAL A 1 208 ? -3.993 10.339 2.998 1.00 88.25 208 VAL A C 1
ATOM 1667 O O . VAL A 1 208 ? -3.971 11.030 1.978 1.00 88.25 208 VAL A O 1
ATOM 1670 N N . PRO A 1 209 ? -3.947 10.903 4.216 1.00 88.31 209 PRO A N 1
ATOM 1671 C CA . PRO A 1 209 ? -3.632 12.312 4.417 1.00 88.31 209 PRO A CA 1
ATOM 1672 C C . PRO A 1 209 ? -2.314 12.735 3.747 1.00 88.31 209 PRO A C 1
ATOM 1674 O O . PRO A 1 209 ? -1.321 12.014 3.808 1.00 88.31 209 PRO A O 1
ATOM 1677 N N . PHE A 1 210 ? -2.268 13.946 3.183 1.00 86.00 210 PHE A N 1
ATOM 1678 C CA . PHE A 1 210 ? -1.062 14.493 2.537 1.00 86.00 210 PHE A CA 1
ATOM 1679 C C . PHE A 1 210 ? 0.182 14.464 3.445 1.00 86.00 210 PHE A C 1
ATOM 1681 O O . PHE A 1 210 ? 1.261 14.086 3.003 1.00 86.00 210 PHE A O 1
ATOM 1688 N N . ASN A 1 211 ? 0.042 14.794 4.733 1.00 87.50 211 ASN A N 1
ATOM 1689 C CA . ASN A 1 211 ? 1.162 14.782 5.679 1.00 87.50 211 ASN A CA 1
ATOM 1690 C C . ASN A 1 211 ? 1.746 13.373 5.900 1.00 87.50 211 ASN A C 1
ATOM 1692 O O . ASN A 1 211 ? 2.924 13.244 6.236 1.00 87.50 211 ASN A O 1
ATOM 1696 N N . TYR A 1 212 ? 0.965 12.307 5.683 1.00 88.19 212 TYR A N 1
ATOM 1697 C CA . TYR A 1 212 ? 1.463 10.932 5.785 1.00 88.19 212 TYR A CA 1
ATOM 1698 C C . TYR A 1 212 ? 2.409 10.581 4.639 1.00 88.19 212 TYR A C 1
ATOM 1700 O O . TYR A 1 212 ? 3.228 9.688 4.797 1.00 88.19 212 TYR A O 1
ATOM 1708 N N . LEU A 1 213 ? 2.357 11.295 3.516 1.00 85.94 213 LEU A N 1
ATOM 1709 C CA . LEU A 1 213 ? 3.272 11.062 2.400 1.00 85.94 213 LEU A CA 1
ATOM 1710 C C . LEU A 1 213 ? 4.707 11.492 2.719 1.00 85.94 213 LEU A C 1
ATOM 1712 O O . LEU A 1 213 ? 5.639 10.933 2.153 1.00 85.94 213 LEU A O 1
ATOM 1716 N N . LEU A 1 214 ? 4.862 12.461 3.626 1.00 86.94 214 LEU A N 1
ATOM 1717 C CA . LEU A 1 214 ? 6.155 12.992 4.063 1.00 86.94 214 LEU A CA 1
ATOM 1718 C C . LEU A 1 214 ? 6.642 12.344 5.365 1.00 86.94 214 LEU A C 1
ATOM 1720 O O . LEU A 1 214 ? 7.835 12.143 5.547 1.00 86.94 214 LEU A O 1
ATOM 1724 N N . SER A 1 215 ? 5.720 12.030 6.280 1.00 87.31 215 SER A N 1
ATOM 1725 C CA . SER A 1 215 ? 6.049 11.556 7.636 1.00 87.31 215 SER A CA 1
ATOM 1726 C C . SER A 1 215 ? 5.949 10.041 7.830 1.00 87.3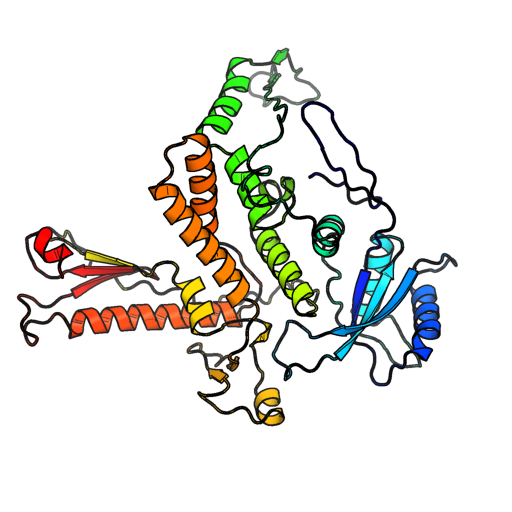1 215 SER A C 1
ATOM 1728 O O . SER A 1 215 ? 6.331 9.533 8.884 1.00 87.31 215 SER A O 1
ATOM 1730 N N . ARG A 1 216 ? 5.389 9.296 6.867 1.00 82.81 216 ARG A N 1
ATOM 1731 C CA . ARG A 1 216 ? 5.155 7.848 6.986 1.00 82.81 216 ARG A CA 1
ATOM 1732 C C . ARG A 1 216 ? 5.687 7.107 5.762 1.00 82.81 216 ARG A C 1
ATOM 1734 O O . ARG A 1 216 ? 5.705 7.626 4.652 1.00 82.81 216 ARG A O 1
ATOM 1741 N N . GLY A 1 217 ? 6.077 5.853 5.981 1.00 77.62 217 GLY A N 1
ATOM 1742 C CA . GLY A 1 217 ? 6.518 4.953 4.918 1.00 77.62 217 GLY A CA 1
ATOM 1743 C C . GLY A 1 217 ? 5.373 4.411 4.058 1.00 77.62 217 GLY A C 1
ATOM 1744 O O . GLY A 1 217 ? 4.206 4.767 4.212 1.00 77.62 217 GLY A O 1
ATOM 1745 N N . GLN A 1 218 ? 5.701 3.487 3.160 1.00 72.56 218 GLN A N 1
ATOM 1746 C CA . GLN A 1 218 ? 4.755 2.939 2.183 1.00 72.56 218 GLN A CA 1
ATOM 1747 C C . GLN A 1 218 ? 3.645 2.075 2.804 1.00 72.56 218 GLN A C 1
ATOM 1749 O O . GLN A 1 218 ? 2.524 2.053 2.300 1.00 72.56 218 GLN A O 1
ATOM 1754 N N . GLN A 1 219 ? 3.916 1.422 3.940 1.00 71.94 219 GLN A N 1
ATOM 1755 C CA . GLN A 1 219 ? 2.972 0.511 4.599 1.00 71.94 219 GLN A CA 1
ATOM 1756 C C . GLN A 1 219 ? 1.609 1.166 4.880 1.00 71.94 219 GLN A C 1
ATOM 1758 O O . GLN A 1 219 ? 0.568 0.555 4.649 1.00 71.94 219 GLN A O 1
ATOM 1763 N N . ILE A 1 220 ? 1.583 2.439 5.306 1.00 81.44 220 ILE A N 1
ATOM 1764 C CA . ILE A 1 220 ? 0.321 3.127 5.633 1.00 81.44 220 ILE A CA 1
ATOM 1765 C C . ILE A 1 220 ? -0.585 3.299 4.409 1.00 81.44 220 ILE A C 1
ATOM 1767 O O . ILE A 1 220 ? -1.806 3.304 4.547 1.00 81.44 220 ILE A O 1
ATOM 1771 N N . LYS A 1 221 ? 0.005 3.415 3.214 1.00 83.06 221 LYS A N 1
ATOM 1772 C CA . LYS A 1 221 ? -0.716 3.573 1.946 1.00 83.06 221 LYS A CA 1
ATOM 1773 C C . LYS A 1 221 ? -1.410 2.276 1.552 1.00 83.06 221 LYS A C 1
ATOM 1775 O O . LYS A 1 221 ? -2.552 2.305 1.100 1.00 83.06 221 LYS A O 1
ATOM 1780 N N . VAL A 1 222 ? -0.740 1.143 1.756 1.00 77.25 222 VAL A N 1
ATOM 1781 C CA . VAL A 1 222 ? -1.320 -0.178 1.491 1.00 77.25 222 VAL A CA 1
ATOM 1782 C C . VAL A 1 222 ? -2.402 -0.494 2.520 1.00 77.25 222 VAL A C 1
ATOM 1784 O O . VAL A 1 222 ? -3.517 -0.837 2.141 1.00 77.25 222 VAL A O 1
ATOM 1787 N N . ILE A 1 223 ? -2.127 -0.256 3.806 1.00 81.25 223 ILE A N 1
ATOM 1788 C CA . ILE A 1 223 ? -3.101 -0.404 4.898 1.00 81.25 223 ILE A CA 1
ATOM 1789 C C . ILE A 1 223 ? -4.373 0.405 4.601 1.00 81.25 223 ILE A C 1
ATOM 1791 O O . ILE A 1 223 ? -5.481 -0.116 4.668 1.00 81.25 223 ILE A O 1
ATOM 1795 N N . SER A 1 224 ? -4.221 1.670 4.218 1.00 87.00 224 SER A N 1
ATOM 1796 C CA . SER A 1 224 ? -5.322 2.568 3.858 1.00 87.00 224 SER A CA 1
ATOM 1797 C C . SER A 1 224 ? -6.227 2.007 2.747 1.00 87.00 224 SER A C 1
ATOM 1799 O O . SER A 1 224 ? -7.454 2.095 2.848 1.00 87.00 224 SER A O 1
ATOM 1801 N N . GLN A 1 225 ? -5.651 1.401 1.707 1.00 84.06 225 GLN A N 1
ATOM 1802 C CA . GLN A 1 225 ? -6.406 0.765 0.620 1.00 84.06 225 GLN A CA 1
ATOM 1803 C C . GLN A 1 225 ? -7.054 -0.552 1.068 1.00 84.06 225 GLN A C 1
ATOM 1805 O O . GLN A 1 225 ? -8.227 -0.790 0.779 1.00 84.06 225 GLN A O 1
ATOM 1810 N N . LEU A 1 226 ? -6.323 -1.359 1.842 1.00 82.44 226 LEU A N 1
ATOM 1811 C CA . LEU A 1 226 ? -6.795 -2.631 2.383 1.00 82.44 226 LEU A CA 1
ATOM 1812 C C . LEU A 1 226 ? -8.044 -2.448 3.249 1.00 82.44 226 LEU A C 1
ATOM 1814 O O . LEU A 1 226 ? -9.046 -3.116 3.018 1.00 82.44 226 LEU A O 1
ATOM 1818 N N . TYR A 1 227 ? -8.023 -1.497 4.189 1.00 87.38 227 TYR A N 1
ATOM 1819 C CA . TYR A 1 227 ? -9.173 -1.205 5.050 1.00 87.38 227 TYR A CA 1
ATOM 1820 C C . TYR A 1 227 ? -10.406 -0.743 4.260 1.00 87.38 227 TYR A C 1
ATOM 1822 O O . TYR A 1 227 ? -11.528 -1.103 4.612 1.00 87.38 227 TYR A O 1
ATOM 1830 N N . ARG A 1 228 ? -10.227 0.033 3.180 1.00 87.69 228 ARG A N 1
ATOM 1831 C CA . ARG A 1 228 ? -11.353 0.473 2.338 1.00 87.69 228 ARG A CA 1
ATOM 1832 C C . ARG A 1 228 ? -12.035 -0.703 1.650 1.00 87.69 228 ARG A C 1
ATOM 1834 O O . ARG A 1 228 ? -13.251 -0.828 1.752 1.00 87.69 228 ARG A O 1
ATOM 1841 N N . LYS A 1 229 ? -11.257 -1.587 1.019 1.00 85.06 229 LYS A N 1
ATOM 1842 C CA . LYS A 1 229 ? -11.799 -2.796 0.381 1.00 85.06 229 LYS A CA 1
ATOM 1843 C C . LYS A 1 229 ? -12.367 -3.787 1.392 1.00 85.06 229 LYS A C 1
ATOM 1845 O O . LYS A 1 229 ? -13.408 -4.381 1.134 1.00 85.06 229 LYS A O 1
ATOM 1850 N N . ALA A 1 230 ? -11.731 -3.930 2.556 1.00 86.50 230 ALA A N 1
ATOM 1851 C CA . ALA A 1 230 ? -12.221 -4.795 3.625 1.00 86.50 230 ALA A CA 1
ATOM 1852 C C . ALA A 1 230 ? -13.631 -4.384 4.081 1.00 86.50 230 ALA A C 1
ATOM 1854 O O . ALA A 1 230 ? -14.510 -5.234 4.192 1.00 86.50 230 ALA A O 1
ATOM 1855 N N . ILE A 1 231 ? -13.887 -3.082 4.257 1.00 87.25 231 ILE A N 1
ATOM 1856 C CA . ILE A 1 231 ? -15.213 -2.581 4.650 1.00 87.25 231 ILE A CA 1
ATOM 1857 C C . ILE A 1 231 ? -16.275 -2.842 3.578 1.00 87.25 231 ILE A C 1
ATOM 1859 O O . ILE A 1 231 ? -17.402 -3.183 3.930 1.00 87.25 231 ILE A O 1
ATOM 1863 N N . GLU A 1 232 ? -15.938 -2.711 2.292 1.00 85.69 232 GLU A N 1
ATOM 1864 C CA . GLU A 1 232 ? -16.864 -2.992 1.181 1.00 85.69 232 GLU A CA 1
ATOM 1865 C C . GLU A 1 232 ? -17.324 -4.456 1.146 1.00 85.69 232 GLU A C 1
ATOM 1867 O O . GLU A 1 232 ? -18.435 -4.737 0.701 1.00 85.69 232 GLU A O 1
ATOM 1872 N N . GLN A 1 233 ? -16.492 -5.375 1.641 1.00 83.38 233 GLN A N 1
ATOM 1873 C CA . GLN A 1 233 ? -16.750 -6.817 1.642 1.00 83.38 233 GLN A CA 1
ATOM 1874 C C . GLN A 1 233 ? -17.039 -7.398 3.040 1.00 83.38 233 GLN A C 1
ATOM 1876 O O . GLN A 1 233 ? -17.092 -8.611 3.201 1.00 83.38 233 GLN A O 1
ATOM 1881 N N . ASP A 1 234 ? -17.277 -6.550 4.047 1.00 87.88 234 ASP A N 1
ATOM 1882 C CA . ASP A 1 234 ? -17.539 -6.948 5.439 1.00 87.88 234 ASP A CA 1
ATOM 1883 C C . ASP A 1 234 ? -16.411 -7.714 6.159 1.00 87.88 234 ASP A C 1
ATOM 1885 O O . ASP A 1 234 ? -16.664 -8.378 7.170 1.00 87.88 234 ASP A O 1
ATOM 1889 N N . PHE A 1 235 ? -15.164 -7.551 5.724 1.00 88.75 235 PHE A N 1
ATOM 1890 C CA . PHE A 1 235 ? -14.007 -8.080 6.442 1.00 88.75 235 PHE A CA 1
ATOM 1891 C C . PHE A 1 235 ? -13.622 -7.215 7.651 1.00 88.75 235 PHE A C 1
ATOM 1893 O O . PHE A 1 235 ? -13.836 -6.000 7.655 1.00 88.75 235 PHE A O 1
ATOM 1900 N N . VAL A 1 236 ? -13.022 -7.846 8.664 1.00 89.56 236 VAL A N 1
ATOM 1901 C CA . VAL A 1 236 ? -12.295 -7.191 9.761 1.00 89.56 236 VAL A CA 1
ATOM 1902 C C . VAL A 1 236 ? -10.810 -7.517 9.698 1.00 89.56 236 VAL A C 1
ATOM 1904 O O . VAL A 1 236 ? -10.411 -8.647 9.405 1.00 89.56 236 VAL A O 1
ATOM 1907 N N . ILE A 1 237 ? -9.980 -6.520 10.006 1.00 87.25 237 ILE A N 1
ATOM 1908 C CA . ILE A 1 237 ? -8.522 -6.665 9.993 1.00 87.25 237 ILE A CA 1
ATOM 1909 C C . ILE A 1 237 ? -8.001 -6.822 11.430 1.00 87.25 237 ILE A C 1
ATOM 1911 O O . ILE A 1 237 ? -8.218 -5.937 12.258 1.00 87.25 237 ILE A O 1
ATOM 1915 N N . PRO A 1 238 ? -7.297 -7.913 11.756 1.00 86.75 238 PRO A N 1
ATOM 1916 C CA . PRO A 1 238 ? -6.743 -8.138 13.086 1.00 86.75 238 PRO A CA 1
ATOM 1917 C C . PRO A 1 238 ? -5.611 -7.163 13.400 1.00 86.75 238 PRO A C 1
ATOM 1919 O O . PRO A 1 238 ? -4.742 -6.883 12.569 1.00 86.75 238 PRO A O 1
ATOM 1922 N N . ALA A 1 239 ? -5.587 -6.666 14.632 1.00 81.75 239 ALA A N 1
ATOM 1923 C CA . ALA A 1 239 ? -4.556 -5.763 15.113 1.00 81.75 239 ALA A CA 1
ATOM 1924 C C . ALA A 1 239 ? -3.366 -6.560 15.669 1.00 81.75 239 ALA A C 1
ATOM 1926 O O . ALA A 1 239 ? -3.139 -6.591 16.879 1.00 81.75 239 ALA A O 1
ATOM 1927 N N . ARG A 1 240 ? -2.596 -7.207 14.780 1.00 69.56 240 ARG A N 1
ATOM 1928 C CA . ARG A 1 240 ? -1.380 -7.941 15.172 1.00 69.56 240 ARG A CA 1
ATOM 1929 C C . ARG A 1 240 ? -0.420 -7.021 15.940 1.00 69.56 240 ARG A C 1
ATOM 1931 O O . ARG A 1 240 ? -0.194 -5.872 15.544 1.00 69.56 240 ARG A O 1
ATOM 1938 N N . LYS A 1 241 ? 0.145 -7.532 17.037 1.00 62.31 241 LYS A N 1
ATOM 1939 C CA . LYS A 1 241 ? 1.347 -6.957 17.653 1.00 62.31 241 LYS A CA 1
ATOM 1940 C C . LYS A 1 241 ? 2.526 -7.305 16.740 1.00 62.31 241 LYS A C 1
ATOM 1942 O O . LYS A 1 241 ? 2.564 -8.410 16.204 1.00 62.31 241 LYS A O 1
ATOM 1947 N N . ASN A 1 242 ? 3.457 -6.372 16.541 1.00 54.34 242 ASN A N 1
ATOM 1948 C CA . ASN A 1 242 ? 4.747 -6.727 15.954 1.00 54.34 242 ASN A CA 1
ATOM 1949 C C . ASN A 1 242 ? 5.393 -7.711 16.931 1.00 54.34 242 ASN A C 1
ATOM 1951 O O . ASN A 1 242 ? 5.690 -7.330 18.063 1.00 54.34 242 ASN A O 1
ATOM 1955 N N . VAL A 1 243 ? 5.500 -8.979 16.545 1.00 48.66 243 VAL A N 1
ATOM 1956 C CA . VAL A 1 243 ? 6.201 -9.974 17.353 1.00 48.66 243 VAL A CA 1
ATOM 1957 C C . VAL A 1 243 ? 7.684 -9.719 17.124 1.00 48.66 243 VAL A C 1
ATOM 1959 O O . VAL A 1 243 ? 8.222 -10.078 16.079 1.00 48.66 243 VAL A O 1
ATOM 1962 N N . GLU A 1 244 ? 8.322 -9.019 18.062 1.00 38.91 244 GLU A N 1
ATOM 1963 C CA . GLU A 1 244 ? 9.775 -8.853 18.066 1.00 38.91 244 GLU A CA 1
ATOM 1964 C C . GLU A 1 244 ? 10.425 -10.248 18.071 1.00 38.91 244 GLU A C 1
ATOM 1966 O O . GLU A 1 244 ? 10.166 -11.045 18.972 1.00 38.91 244 GLU A O 1
ATOM 1971 N N . GLY A 1 245 ? 11.235 -10.557 17.050 1.00 43.66 245 GLY A N 1
ATOM 1972 C CA . GLY A 1 245 ? 12.061 -11.772 17.018 1.00 43.66 245 GLY A CA 1
ATOM 1973 C C . GLY A 1 245 ? 11.602 -12.926 16.116 1.00 43.66 245 GLY A C 1
ATOM 1974 O O . GLY A 1 245 ? 12.143 -14.015 16.259 1.00 43.66 245 GLY A O 1
ATOM 1975 N N . THR A 1 246 ? 10.660 -12.721 15.186 1.00 48.03 246 THR A N 1
ATOM 1976 C CA . THR A 1 246 ? 10.276 -13.739 14.168 1.00 48.03 246 THR A CA 1
ATOM 1977 C C . THR A 1 246 ? 10.662 -13.353 12.736 1.00 48.03 246 THR A C 1
ATOM 1979 O O . THR A 1 246 ? 10.105 -13.874 11.775 1.00 48.03 246 THR A O 1
ATOM 1982 N N . ASP A 1 247 ? 11.635 -12.453 12.576 1.00 52.19 247 ASP A N 1
ATOM 1983 C CA . ASP A 1 247 ? 12.197 -12.107 11.267 1.00 52.19 247 ASP A CA 1
ATOM 1984 C C . ASP A 1 247 ? 13.256 -13.144 10.861 1.00 52.19 247 ASP A C 1
ATOM 1986 O O . ASP A 1 247 ? 14.436 -12.824 10.706 1.00 52.19 247 ASP A O 1
ATOM 1990 N N . GLU A 1 248 ? 12.855 -14.410 10.716 1.00 60.16 248 GLU A N 1
ATOM 1991 C CA . GLU A 1 248 ? 13.689 -15.333 9.951 1.00 60.16 248 GLU A CA 1
ATOM 1992 C C . GLU A 1 248 ? 13.691 -14.856 8.490 1.00 60.16 248 GLU A C 1
ATOM 1994 O O . GLU A 1 248 ? 12.623 -14.682 7.888 1.00 60.16 248 GLU A O 1
ATOM 1999 N N . PRO A 1 249 ? 14.868 -14.573 7.908 1.00 64.94 249 PRO A N 1
ATOM 2000 C CA . PRO A 1 249 ? 14.940 -14.151 6.523 1.00 64.94 249 PRO A CA 1
ATOM 2001 C C . PRO A 1 249 ? 14.462 -15.299 5.628 1.00 64.94 249 PRO A C 1
ATOM 2003 O O . PRO A 1 249 ? 14.953 -16.421 5.723 1.00 64.94 249 PRO A O 1
ATOM 2006 N N . PHE A 1 250 ? 13.516 -15.010 4.739 1.00 71.31 250 PHE A N 1
ATOM 2007 C CA . PHE A 1 250 ? 13.069 -15.956 3.720 1.00 71.31 250 PHE A CA 1
ATOM 2008 C C . PHE A 1 250 ? 13.879 -15.792 2.429 1.00 71.31 250 PHE A C 1
ATOM 2010 O O . PHE A 1 250 ? 14.509 -14.761 2.183 1.00 71.31 250 PHE A O 1
ATOM 2017 N N . GLU A 1 251 ? 13.856 -16.820 1.582 1.00 78.94 251 GLU A N 1
ATOM 2018 C CA . GLU A 1 251 ? 14.586 -16.821 0.316 1.00 78.94 251 GLU A CA 1
ATOM 2019 C C . GLU A 1 251 ? 14.006 -15.787 -0.670 1.00 78.94 251 GLU A C 1
ATOM 2021 O O . GLU A 1 251 ? 12.828 -15.835 -1.050 1.00 78.94 251 GLU A O 1
ATOM 2026 N N . GLY A 1 252 ? 14.856 -14.846 -1.086 1.00 78.75 252 GLY A N 1
ATOM 2027 C CA . GLY A 1 252 ? 14.512 -13.746 -1.983 1.00 78.75 252 GLY A CA 1
ATOM 2028 C C . GLY A 1 252 ? 14.502 -14.118 -3.470 1.00 78.75 252 GLY A C 1
ATOM 2029 O O . GLY A 1 252 ? 14.200 -15.246 -3.863 1.00 78.75 252 GLY A O 1
ATOM 2030 N N . ALA A 1 253 ? 14.797 -13.129 -4.311 1.00 81.50 253 ALA A N 1
ATOM 2031 C CA . ALA A 1 253 ? 14.929 -13.315 -5.753 1.00 81.50 253 ALA A CA 1
ATOM 2032 C C . ALA A 1 253 ? 16.198 -14.103 -6.121 1.00 81.50 253 ALA A C 1
ATOM 2034 O O . ALA A 1 253 ? 17.166 -14.126 -5.360 1.00 81.50 253 ALA A O 1
ATOM 2035 N N . THR A 1 254 ? 16.198 -14.700 -7.313 1.00 85.50 254 THR A N 1
ATOM 2036 C CA . THR A 1 254 ? 17.380 -15.346 -7.899 1.00 85.50 254 THR A CA 1
ATOM 2037 C C . THR A 1 254 ? 18.028 -14.433 -8.928 1.00 85.50 254 THR A C 1
ATOM 2039 O O . THR A 1 254 ? 17.344 -13.789 -9.724 1.00 85.50 254 THR A O 1
ATOM 2042 N N . VAL A 1 255 ? 19.358 -14.431 -8.923 1.00 90.81 255 VAL A N 1
ATOM 2043 C CA . VAL A 1 255 ? 20.197 -13.839 -9.964 1.00 90.81 255 VAL A CA 1
ATOM 2044 C C . VAL A 1 255 ? 20.874 -14.989 -10.700 1.00 90.81 255 VAL A C 1
ATOM 2046 O O . VAL A 1 255 ? 21.435 -15.879 -10.062 1.00 90.81 255 VAL A O 1
ATOM 2049 N N . ILE A 1 256 ? 20.781 -14.996 -12.029 1.00 91.25 256 ILE A N 1
ATOM 2050 C CA . ILE A 1 256 ? 21.477 -15.974 -12.868 1.00 91.25 256 ILE A CA 1
ATOM 2051 C C . ILE A 1 256 ? 22.955 -15.587 -12.908 1.00 91.25 256 ILE A C 1
ATOM 2053 O O . ILE A 1 256 ? 23.287 -14.416 -13.109 1.00 91.25 256 ILE A O 1
ATOM 2057 N N . ASP A 1 257 ? 23.839 -16.572 -12.742 1.00 92.19 257 ASP A N 1
ATOM 2058 C CA . ASP A 1 257 ? 25.280 -16.338 -12.788 1.00 92.19 257 ASP A CA 1
ATOM 2059 C C . ASP A 1 257 ? 25.691 -15.680 -14.117 1.00 92.19 257 ASP A C 1
ATOM 2061 O O . ASP A 1 257 ? 25.372 -16.202 -15.188 1.00 92.19 257 ASP A O 1
ATOM 2065 N N . PRO A 1 258 ? 26.394 -14.534 -14.072 1.00 94.31 258 PRO A N 1
ATOM 2066 C CA . PRO A 1 258 ? 26.760 -13.814 -15.276 1.00 94.31 258 PRO A CA 1
ATOM 2067 C C . PRO A 1 258 ? 27.907 -14.508 -16.004 1.00 94.31 258 PRO A C 1
ATOM 2069 O O . PRO A 1 258 ? 28.969 -14.775 -15.426 1.00 94.31 258 PRO A O 1
ATOM 2072 N N . GLU A 1 259 ? 27.761 -14.651 -17.314 1.00 93.94 259 GLU A N 1
ATOM 2073 C CA . GLU A 1 259 ? 28.886 -14.897 -18.201 1.00 93.94 259 GLU A CA 1
ATOM 2074 C C . GLU A 1 259 ? 29.657 -13.589 -18.390 1.00 93.94 259 GLU A C 1
ATOM 2076 O O . GLU A 1 259 ? 29.269 -12.669 -19.108 1.00 93.94 259 GLU A O 1
ATOM 2081 N N . LYS A 1 260 ? 30.751 -13.451 -17.643 1.00 94.25 260 LYS A N 1
ATOM 2082 C CA . LYS A 1 260 ? 31.536 -12.217 -17.638 1.00 94.25 260 LYS A CA 1
ATOM 2083 C C . LYS A 1 260 ? 32.336 -12.115 -18.929 1.00 94.25 260 LYS A C 1
ATOM 2085 O O . LYS A 1 260 ? 33.185 -12.956 -19.212 1.00 94.25 260 LYS A O 1
ATOM 2090 N N . GLY A 1 261 ? 32.134 -11.029 -19.659 1.00 93.75 261 GLY A N 1
ATOM 2091 C CA . GLY A 1 261 ? 32.880 -10.763 -20.877 1.00 93.75 261 GLY A CA 1
ATOM 2092 C C . GLY A 1 261 ? 32.524 -9.421 -21.492 1.00 93.75 261 GLY A C 1
ATOM 2093 O O . GLY A 1 261 ? 31.587 -8.744 -21.071 1.00 93.75 261 GLY A O 1
ATOM 2094 N N . PHE A 1 262 ? 33.297 -9.039 -22.504 1.00 94.38 262 PHE A N 1
ATOM 2095 C CA . PHE A 1 262 ? 32.942 -7.944 -23.393 1.00 94.38 262 PHE A CA 1
ATOM 2096 C C . PHE A 1 262 ? 32.204 -8.518 -24.604 1.00 94.38 262 PHE A C 1
ATOM 2098 O O . PHE A 1 262 ? 32.769 -9.310 -25.359 1.00 94.38 262 PHE A O 1
ATOM 2105 N N . TYR A 1 263 ? 30.949 -8.116 -24.788 1.00 93.31 263 TYR A N 1
ATOM 2106 C CA . TYR A 1 263 ? 30.107 -8.576 -25.888 1.00 93.31 263 TYR A CA 1
ATOM 2107 C C . TYR A 1 263 ? 30.057 -7.503 -26.981 1.00 93.31 263 TYR A C 1
ATOM 2109 O O . TYR A 1 263 ? 29.509 -6.426 -26.772 1.00 93.31 263 TYR A O 1
ATOM 2117 N N . ASN A 1 264 ? 30.625 -7.808 -28.153 1.00 93.06 264 ASN A N 1
ATOM 2118 C CA . ASN A 1 264 ? 30.545 -6.971 -29.362 1.00 93.06 264 ASN A CA 1
ATOM 2119 C C . ASN A 1 264 ? 29.370 -7.371 -30.281 1.00 93.06 264 ASN A C 1
ATOM 2121 O O . ASN A 1 264 ? 29.374 -7.099 -31.476 1.00 93.06 264 ASN A O 1
ATOM 2125 N N . VAL A 1 265 ? 28.386 -8.080 -29.735 1.00 93.06 265 VAL A N 1
ATOM 2126 C CA . VAL A 1 265 ? 27.172 -8.499 -30.440 1.00 93.06 265 VAL A CA 1
ATOM 2127 C C . VAL A 1 265 ? 25.959 -7.965 -29.676 1.00 93.06 265 VAL A C 1
ATOM 2129 O O . VAL A 1 265 ? 26.048 -7.811 -28.453 1.00 93.06 265 VAL A O 1
ATOM 2132 N N . PRO A 1 266 ? 24.838 -7.665 -30.352 1.00 95.00 266 PRO A N 1
ATOM 2133 C CA . PRO A 1 266 ? 23.596 -7.287 -29.692 1.00 95.00 266 PRO A CA 1
ATOM 2134 C C . PRO A 1 266 ? 23.162 -8.314 -28.638 1.00 95.00 266 PRO A C 1
ATOM 2136 O O . PRO A 1 266 ? 23.122 -9.516 -28.901 1.00 95.00 266 PRO A O 1
ATOM 2139 N N . ILE A 1 267 ? 22.807 -7.814 -27.454 1.00 95.44 267 ILE A N 1
ATOM 2140 C CA . ILE A 1 267 ? 22.187 -8.583 -26.375 1.00 95.44 267 ILE A CA 1
ATOM 2141 C C . ILE A 1 267 ? 20.766 -8.060 -26.190 1.00 95.44 267 ILE A C 1
ATOM 2143 O O . ILE A 1 267 ? 20.568 -6.863 -25.966 1.00 95.44 267 ILE A O 1
ATOM 2147 N N . THR A 1 268 ? 19.787 -8.953 -26.284 1.00 95.12 268 THR A N 1
ATOM 2148 C CA . THR A 1 268 ? 18.371 -8.616 -26.152 1.00 95.12 268 THR A CA 1
ATOM 2149 C C . THR A 1 268 ? 17.944 -8.807 -24.705 1.00 95.12 268 THR A C 1
ATOM 2151 O O . THR A 1 268 ? 18.081 -9.894 -24.147 1.00 95.12 268 THR A O 1
ATOM 2154 N N . THR A 1 269 ? 17.423 -7.748 -24.090 1.00 95.19 269 THR A N 1
ATOM 2155 C CA . THR A 1 269 ? 16.887 -7.803 -22.726 1.00 95.19 269 THR A CA 1
ATOM 2156 C C . THR A 1 269 ? 15.384 -8.027 -22.782 1.00 95.19 269 THR A C 1
ATOM 2158 O O . THR A 1 269 ? 14.668 -7.234 -23.393 1.00 95.19 269 THR A O 1
ATOM 2161 N N . LEU A 1 270 ? 14.916 -9.082 -22.121 1.00 93.69 270 LEU A N 1
ATOM 2162 C CA . LEU A 1 270 ? 13.498 -9.397 -21.967 1.00 93.69 270 LEU A CA 1
ATOM 2163 C C . LEU A 1 270 ? 13.135 -9.296 -20.485 1.00 93.69 270 LEU A C 1
ATOM 2165 O O . LEU A 1 270 ? 13.791 -9.931 -19.662 1.00 93.69 270 LEU A O 1
ATOM 2169 N N . ASP A 1 271 ? 12.113 -8.511 -20.144 1.00 92.00 271 ASP A N 1
ATOM 2170 C CA . ASP A 1 271 ? 11.673 -8.277 -18.766 1.00 92.00 271 ASP A CA 1
ATOM 2171 C C . ASP A 1 271 ? 10.172 -8.542 -18.559 1.00 92.00 271 ASP A C 1
ATOM 2173 O O . ASP A 1 271 ? 9.332 -8.297 -19.431 1.00 92.00 271 ASP A O 1
ATOM 2177 N N . PHE A 1 272 ? 9.807 -9.024 -17.369 1.00 85.19 272 PHE A N 1
ATOM 2178 C CA . PHE A 1 272 ? 8.409 -9.140 -16.964 1.00 85.19 272 PHE A CA 1
ATOM 2179 C C . PHE A 1 272 ? 7.869 -7.799 -16.465 1.00 85.19 272 PHE A C 1
ATOM 2181 O O . PHE A 1 272 ? 8.247 -7.288 -15.411 1.00 85.19 272 PHE A O 1
ATOM 2188 N N . SER A 1 273 ? 6.856 -7.260 -17.144 1.00 78.31 273 SER A N 1
ATOM 2189 C CA . SER A 1 273 ? 6.197 -6.043 -16.672 1.00 78.31 273 SER A CA 1
ATOM 2190 C C . SER A 1 273 ? 5.436 -6.294 -15.360 1.00 78.31 273 SER A C 1
ATOM 2192 O O . SER A 1 273 ? 4.380 -6.927 -15.366 1.00 78.31 273 SER A O 1
ATOM 2194 N N . SER A 1 274 ? 5.928 -5.746 -14.244 1.00 74.81 274 SER A N 1
ATOM 2195 C CA . SER A 1 274 ? 5.309 -5.903 -12.916 1.00 74.81 274 SER A CA 1
ATOM 2196 C C . SER A 1 274 ? 5.173 -7.369 -12.485 1.00 74.81 274 SER A C 1
ATOM 2198 O O . SER A 1 274 ? 4.064 -7.822 -12.188 1.00 74.81 274 SER A O 1
ATOM 2200 N N . LEU A 1 275 ? 6.302 -8.086 -12.419 1.00 80.06 275 LEU A N 1
ATOM 2201 C CA . LEU A 1 275 ? 6.377 -9.509 -12.067 1.00 80.06 275 LEU A CA 1
ATOM 2202 C C . LEU A 1 275 ? 5.565 -9.869 -10.809 1.00 80.06 275 LEU A C 1
ATOM 2204 O O . LEU A 1 275 ? 4.577 -10.592 -10.905 1.00 80.06 275 LEU A O 1
ATOM 2208 N N . TYR A 1 276 ? 5.924 -9.332 -9.638 1.00 78.81 276 TYR A N 1
ATOM 2209 C CA . TYR A 1 276 ? 5.296 -9.726 -8.368 1.00 78.81 276 TYR A CA 1
ATOM 2210 C C . TYR A 1 276 ? 3.793 -9.416 -8.281 1.00 78.81 276 TYR A C 1
ATOM 2212 O O . TYR A 1 276 ? 3.037 -10.324 -7.930 1.00 78.81 276 TYR A O 1
ATOM 2220 N N . PRO A 1 277 ? 3.299 -8.214 -8.655 1.00 74.12 277 PRO A N 1
ATOM 2221 C CA . PRO A 1 277 ? 1.857 -7.987 -8.746 1.00 74.12 277 PRO A CA 1
ATOM 2222 C C . PRO A 1 277 ? 1.154 -8.966 -9.693 1.00 74.12 277 PRO A C 1
ATOM 2224 O O . PRO A 1 277 ? 0.056 -9.426 -9.389 1.00 74.12 277 PRO A O 1
ATOM 2227 N N . SER A 1 278 ? 1.785 -9.308 -10.820 1.00 78.56 278 SER A N 1
ATOM 2228 C CA . SER A 1 278 ? 1.219 -10.246 -11.795 1.00 78.56 278 SER A CA 1
ATOM 2229 C C . SER A 1 278 ? 1.130 -11.664 -11.237 1.00 78.56 278 SER A C 1
ATOM 2231 O O . SER A 1 278 ? 0.083 -12.287 -11.383 1.00 78.56 278 SER A O 1
ATOM 2233 N N . ILE A 1 279 ? 2.157 -12.135 -10.521 1.00 82.44 279 ILE A N 1
ATOM 2234 C CA . ILE A 1 279 ? 2.145 -13.424 -9.810 1.00 82.44 279 ILE A CA 1
ATOM 2235 C C . ILE A 1 279 ? 1.015 -13.457 -8.779 1.00 82.44 279 ILE A C 1
ATOM 2237 O O . ILE A 1 279 ? 0.208 -14.386 -8.771 1.00 82.44 279 ILE A O 1
ATOM 2241 N N . MET A 1 280 ? 0.909 -12.419 -7.940 1.00 77.25 280 MET A N 1
ATOM 2242 C CA . MET A 1 280 ? -0.133 -12.341 -6.911 1.00 77.25 280 MET A CA 1
ATOM 2243 C C . MET A 1 280 ? -1.544 -12.395 -7.505 1.00 77.25 280 MET A C 1
ATOM 2245 O O . MET A 1 280 ? -2.425 -13.020 -6.924 1.00 77.25 280 MET A O 1
ATOM 2249 N N . MET A 1 281 ? -1.776 -11.759 -8.656 1.00 79.44 281 MET A N 1
ATOM 2250 C CA . MET A 1 281 ? -3.074 -11.813 -9.333 1.00 79.44 281 MET A CA 1
ATOM 2251 C C . MET A 1 281 ? -3.315 -13.155 -10.031 1.00 79.44 281 MET A C 1
ATOM 2253 O O . MET A 1 281 ? -4.400 -13.712 -9.893 1.00 79.44 281 MET A O 1
ATOM 2257 N N . ALA A 1 282 ? -2.322 -13.676 -10.760 1.00 83.56 282 ALA A N 1
ATOM 2258 C CA . ALA A 1 282 ? -2.442 -14.912 -11.533 1.00 83.56 282 ALA A CA 1
ATOM 2259 C C . ALA A 1 282 ? -2.708 -16.127 -10.634 1.00 83.56 282 ALA A C 1
ATOM 2261 O O . ALA A 1 282 ? -3.549 -16.961 -10.957 1.00 83.56 282 ALA A O 1
ATOM 2262 N N . HIS A 1 283 ? -2.044 -16.174 -9.478 1.00 81.75 283 HIS A N 1
ATOM 2263 C CA . HIS A 1 283 ? -2.182 -17.240 -8.484 1.00 81.75 283 HIS A CA 1
ATOM 2264 C C . HIS A 1 283 ? -3.115 -16.861 -7.323 1.00 81.75 283 HIS A C 1
ATOM 2266 O O . HIS A 1 283 ? -3.220 -17.595 -6.348 1.00 81.75 283 HIS A O 1
ATOM 2272 N N . ASN A 1 284 ? -3.807 -15.718 -7.416 1.00 80.38 284 ASN A N 1
ATOM 2273 C CA . ASN A 1 284 ? -4.770 -15.235 -6.423 1.00 80.38 284 ASN A CA 1
ATOM 2274 C C . ASN A 1 284 ? -4.227 -15.228 -4.973 1.00 80.38 284 ASN A C 1
ATOM 2276 O O . ASN A 1 284 ? -4.928 -15.573 -4.025 1.00 80.38 284 ASN A O 1
ATOM 2280 N N . LEU A 1 285 ? -2.974 -14.808 -4.790 1.00 78.81 285 LEU A N 1
ATOM 2281 C CA . LEU A 1 285 ? -2.293 -14.818 -3.496 1.00 78.81 285 LEU A CA 1
ATOM 2282 C C . LEU A 1 285 ? -2.800 -13.674 -2.607 1.00 78.81 285 LEU A C 1
ATOM 2284 O O . LEU A 1 285 ? -2.554 -12.489 -2.860 1.00 78.81 285 LEU A O 1
ATOM 2288 N N . CYS A 1 286 ? -3.533 -14.029 -1.552 1.00 78.06 286 CYS A N 1
ATOM 2289 C CA . CYS A 1 286 ? -4.147 -13.092 -0.622 1.00 78.06 286 CYS A CA 1
ATOM 2290 C C . CYS A 1 286 ? -4.232 -13.639 0.818 1.00 78.06 286 CYS A C 1
ATOM 2292 O O . CYS A 1 286 ? -4.259 -14.844 1.055 1.00 78.06 286 CYS A O 1
ATOM 2294 N N . TYR A 1 287 ? -4.363 -12.740 1.798 1.00 77.00 287 TYR A N 1
ATOM 2295 C CA . TYR A 1 287 ? -4.699 -13.097 3.180 1.00 77.00 287 TYR A CA 1
ATOM 2296 C C . TYR A 1 287 ? -6.012 -13.882 3.276 1.00 77.00 287 TYR A C 1
ATOM 2298 O O . TYR A 1 287 ? -6.082 -14.876 3.990 1.00 77.00 287 TYR A O 1
ATOM 2306 N N . THR A 1 288 ? -7.024 -13.469 2.505 1.00 79.94 288 THR A N 1
ATOM 2307 C CA . THR A 1 288 ? -8.375 -14.059 2.523 1.00 79.94 288 THR A CA 1
ATOM 2308 C C . THR A 1 288 ? -8.464 -15.395 1.794 1.00 79.94 288 THR A C 1
ATOM 2310 O O . THR A 1 288 ? -9.535 -15.987 1.722 1.00 79.94 288 THR A O 1
ATOM 2313 N N . THR A 1 289 ? -7.384 -15.814 1.139 1.00 81.62 289 THR A N 1
ATOM 2314 C CA . THR A 1 289 ? -7.331 -17.045 0.337 1.00 81.62 289 THR A CA 1
ATOM 2315 C C . THR A 1 289 ? -6.498 -18.119 0.972 1.00 81.62 289 THR A C 1
ATOM 2317 O O . THR A 1 289 ? -6.597 -19.256 0.537 1.00 81.62 289 THR A O 1
ATOM 2320 N N . MET A 1 290 ? -5.670 -17.756 1.946 1.00 82.38 290 MET A N 1
ATOM 2321 C CA . MET A 1 290 ? -4.812 -18.694 2.641 1.00 82.38 290 MET A CA 1
ATOM 2322 C C . MET A 1 290 ? -5.673 -19.727 3.365 1.00 82.38 290 MET A C 1
ATOM 2324 O O . MET A 1 290 ? -6.667 -19.369 3.994 1.00 82.38 290 MET A O 1
ATOM 2328 N N . VAL A 1 291 ? -5.335 -21.001 3.244 1.00 83.38 291 VAL A N 1
ATOM 2329 C CA . VAL A 1 291 ? -6.103 -22.098 3.830 1.00 83.38 291 VAL A CA 1
ATOM 2330 C C . VAL A 1 291 ? -5.177 -23.022 4.587 1.00 83.38 291 VAL A C 1
ATOM 2332 O O . VAL A 1 291 ? -4.132 -23.415 4.081 1.00 83.38 291 VAL A O 1
ATOM 2335 N N . ASP A 1 292 ? -5.623 -23.429 5.769 1.00 84.00 292 ASP A N 1
ATOM 2336 C CA . ASP A 1 292 ? -4.983 -24.496 6.524 1.00 84.00 292 ASP A CA 1
ATOM 2337 C C . ASP A 1 292 ? -5.533 -25.860 6.101 1.00 84.00 292 ASP A C 1
ATOM 2339 O O . ASP A 1 292 ? -6.715 -25.998 5.783 1.00 84.00 292 ASP A O 1
ATOM 2343 N N . GLN A 1 293 ? -4.716 -26.908 6.220 1.00 81.50 293 GLN A N 1
ATOM 2344 C CA . GLN A 1 293 ? -5.115 -28.281 5.884 1.00 81.50 293 GLN A CA 1
ATOM 2345 C C . GLN A 1 293 ? -6.430 -28.719 6.562 1.00 81.50 293 GLN A C 1
ATOM 2347 O O . GLN A 1 293 ? -7.250 -29.401 5.957 1.00 81.50 293 GLN A O 1
ATOM 2352 N N . ARG A 1 294 ? -6.681 -28.264 7.797 1.00 82.94 294 ARG A N 1
ATOM 2353 C CA . ARG A 1 294 ? -7.924 -28.559 8.535 1.00 82.94 294 ARG A CA 1
ATOM 2354 C C . ARG A 1 294 ? -9.168 -28.008 7.840 1.00 82.94 294 ARG A C 1
ATOM 2356 O O . ARG A 1 294 ? -10.211 -28.652 7.846 1.00 82.94 294 ARG A O 1
ATOM 2363 N N . GLU A 1 295 ? -9.069 -26.812 7.270 1.00 81.12 295 GLU A N 1
ATOM 2364 C CA . GLU A 1 295 ? -10.179 -26.174 6.559 1.00 81.12 295 GLU A CA 1
ATOM 2365 C C . GLU A 1 295 ? -10.424 -26.847 5.203 1.00 81.12 295 GLU A C 1
ATOM 2367 O O . GLU A 1 295 ? -11.572 -26.950 4.781 1.00 81.12 295 GLU A O 1
ATOM 2372 N N . ILE A 1 296 ? -9.383 -27.388 4.557 1.00 82.38 296 ILE A N 1
ATOM 2373 C CA . ILE A 1 296 ? -9.521 -28.219 3.344 1.00 82.38 296 ILE A CA 1
ATOM 2374 C C . ILE A 1 296 ? -10.376 -29.443 3.641 1.00 82.38 296 ILE A C 1
ATOM 2376 O O . ILE A 1 296 ? -11.341 -29.700 2.918 1.00 82.38 296 ILE A O 1
ATOM 2380 N N . ASP A 1 297 ? -10.052 -30.154 4.722 1.00 83.62 297 ASP A N 1
ATOM 2381 C CA . ASP A 1 297 ? -10.761 -31.366 5.128 1.00 83.62 297 ASP A CA 1
ATOM 2382 C C . ASP A 1 297 ? -12.209 -31.043 5.538 1.00 83.62 297 ASP A C 1
ATOM 2384 O O . ASP A 1 297 ? -13.149 -31.713 5.109 1.00 83.62 297 ASP A O 1
ATOM 2388 N N . ASN A 1 298 ? -12.414 -29.966 6.306 1.00 83.88 298 ASN A N 1
ATOM 2389 C CA . ASN A 1 298 ? -13.745 -29.529 6.740 1.00 83.88 298 ASN A CA 1
ATOM 2390 C C . ASN A 1 298 ? -14.641 -29.098 5.567 1.00 83.88 298 ASN A C 1
ATOM 2392 O O . ASN A 1 298 ? -15.843 -29.375 5.564 1.00 83.88 298 ASN A O 1
ATOM 2396 N N . LEU A 1 299 ? -14.073 -28.399 4.580 1.00 81.44 299 LEU A N 1
ATOM 2397 C CA . LEU A 1 299 ? -14.802 -27.857 3.431 1.00 81.44 299 LEU A CA 1
ATOM 2398 C C . LEU A 1 299 ? -14.814 -28.807 2.222 1.00 81.44 299 LEU A C 1
ATOM 2400 O O . LEU A 1 299 ? -15.486 -28.507 1.236 1.00 81.44 299 LEU A O 1
ATOM 2404 N N . ASN A 1 300 ? -14.127 -29.953 2.302 1.00 82.44 300 ASN A N 1
ATOM 2405 C CA . ASN A 1 300 ? -13.940 -30.919 1.214 1.00 82.44 300 ASN A CA 1
ATOM 2406 C C . ASN A 1 300 ? -13.437 -30.268 -0.091 1.00 82.44 300 ASN A C 1
ATOM 2408 O O . ASN A 1 300 ? -13.954 -30.553 -1.176 1.00 82.44 300 ASN A O 1
ATOM 2412 N N . LEU A 1 301 ? -12.451 -29.369 0.013 1.00 81.62 301 LEU A N 1
ATOM 2413 C CA . LEU A 1 301 ? -11.878 -28.689 -1.154 1.00 81.62 301 LEU A CA 1
ATOM 2414 C C . LEU A 1 301 ? -11.023 -29.663 -1.975 1.00 81.62 301 LEU A C 1
ATOM 2416 O O . LEU A 1 301 ? -10.295 -30.485 -1.419 1.00 81.62 301 LEU A O 1
ATOM 2420 N N . LYS A 1 302 ? -11.086 -29.563 -3.305 1.00 80.75 302 LYS A N 1
ATOM 2421 C CA . LYS A 1 302 ? -10.315 -30.418 -4.218 1.00 80.75 302 LYS A CA 1
ATOM 2422 C C . LYS A 1 302 ? -9.071 -29.712 -4.757 1.00 80.75 302 LYS A C 1
ATOM 2424 O O . LYS A 1 302 ? -9.120 -28.537 -5.127 1.00 80.75 302 LYS A O 1
ATOM 2429 N N . ASN A 1 303 ? -7.978 -30.470 -4.843 1.00 77.25 303 ASN A N 1
ATOM 2430 C CA . ASN A 1 303 ? -6.707 -30.009 -5.399 1.00 77.25 303 ASN A CA 1
ATOM 2431 C C . ASN A 1 303 ? -6.853 -29.636 -6.888 1.00 77.25 303 ASN A C 1
ATOM 2433 O O . ASN A 1 303 ? -7.613 -30.288 -7.607 1.00 77.25 303 ASN A O 1
ATOM 2437 N N . ASP A 1 304 ? -6.163 -28.581 -7.320 1.00 71.94 304 ASP A N 1
ATOM 2438 C CA . ASP A 1 304 ? -6.158 -27.984 -8.667 1.00 71.94 304 ASP A CA 1
ATOM 2439 C C . ASP A 1 304 ? -7.497 -27.428 -9.192 1.00 71.94 304 ASP A C 1
ATOM 2441 O O . ASP A 1 304 ? -7.519 -26.741 -10.215 1.00 71.94 304 ASP A O 1
ATOM 2445 N N . SER A 1 305 ? -8.619 -27.657 -8.499 1.00 75.81 305 SER A N 1
ATOM 2446 C CA . SER A 1 305 ? -9.898 -27.004 -8.810 1.00 75.81 305 SER A CA 1
ATOM 2447 C C . SER A 1 305 ? -10.259 -25.900 -7.819 1.00 75.81 305 SER A C 1
ATOM 2449 O O . SER A 1 305 ? -10.651 -24.810 -8.235 1.00 75.81 305 SER A O 1
ATOM 2451 N N . ASP A 1 306 ? -10.122 -26.162 -6.516 1.00 78.69 306 ASP A N 1
ATOM 2452 C CA . ASP A 1 306 ? -10.576 -25.244 -5.464 1.00 78.69 306 ASP A CA 1
ATOM 2453 C C . ASP A 1 306 ? -9.420 -24.523 -4.761 1.00 78.69 306 ASP A C 1
A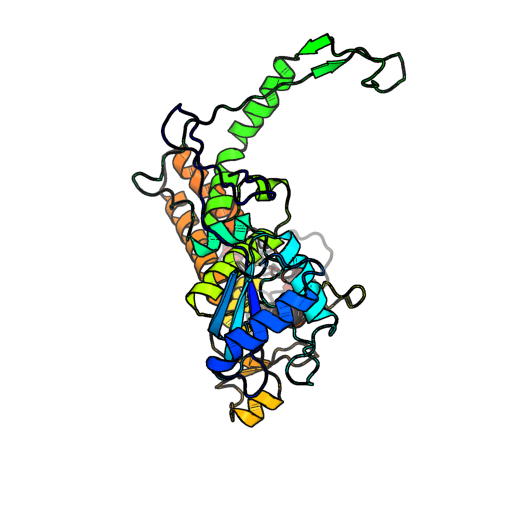TOM 2455 O O . ASP A 1 306 ? -9.601 -23.402 -4.270 1.00 78.69 306 ASP A O 1
ATOM 2459 N N . TYR A 1 307 ? -8.234 -25.138 -4.744 1.00 82.69 307 TYR A N 1
ATOM 2460 C CA . TYR A 1 307 ? -7.023 -24.569 -4.164 1.00 82.69 307 TYR A CA 1
ATOM 2461 C C . TYR A 1 307 ? -5.766 -24.915 -4.969 1.00 82.69 307 TYR A C 1
ATOM 2463 O O . TYR A 1 307 ? -5.743 -25.893 -5.715 1.00 82.69 307 TYR A O 1
ATOM 2471 N N . ILE A 1 308 ? -4.724 -24.107 -4.784 1.00 84.50 308 ILE A N 1
ATOM 2472 C CA . ILE A 1 308 ? -3.375 -24.316 -5.315 1.00 84.50 308 ILE A CA 1
ATOM 2473 C C . ILE A 1 308 ? -2.371 -24.416 -4.166 1.00 84.50 308 ILE A C 1
ATOM 2475 O O . ILE A 1 308 ? -2.568 -23.802 -3.115 1.00 84.50 308 ILE A O 1
ATOM 2479 N N . ILE A 1 309 ? -1.290 -25.161 -4.387 1.00 85.69 309 ILE A N 1
ATOM 2480 C CA . ILE A 1 309 ? -0.145 -25.255 -3.475 1.00 85.69 309 ILE A CA 1
ATOM 2481 C C . ILE A 1 309 ? 1.006 -24.462 -4.091 1.00 85.69 309 ILE A C 1
ATOM 2483 O O . ILE A 1 309 ? 1.312 -24.627 -5.276 1.00 85.69 309 ILE A O 1
ATOM 2487 N N . THR A 1 310 ? 1.627 -23.576 -3.316 1.00 84.62 310 THR A N 1
ATOM 2488 C CA . THR A 1 310 ? 2.735 -22.759 -3.821 1.00 84.62 310 THR A CA 1
ATOM 2489 C C . THR A 1 310 ? 4.035 -23.560 -3.891 1.00 84.62 310 THR A C 1
ATOM 2491 O O . THR A 1 310 ? 4.222 -24.521 -3.146 1.00 84.62 310 THR A O 1
ATOM 2494 N N . PRO A 1 311 ? 4.974 -23.176 -4.776 1.00 82.75 311 PRO A N 1
ATOM 2495 C CA . PRO A 1 311 ? 6.243 -23.885 -4.941 1.00 82.75 311 PRO A CA 1
ATOM 2496 C C . PRO A 1 311 ? 7.234 -23.643 -3.790 1.00 82.75 311 PRO A C 1
ATOM 2498 O O . PRO A 1 311 ? 8.367 -24.121 -3.849 1.00 82.75 311 PRO A O 1
ATOM 2501 N N . TYR A 1 312 ? 6.859 -22.871 -2.765 1.00 78.50 312 TYR A N 1
ATOM 2502 C CA . TYR A 1 312 ? 7.720 -22.619 -1.616 1.00 78.50 312 TYR A CA 1
ATOM 2503 C C . TYR A 1 312 ? 7.759 -23.837 -0.679 1.00 78.50 312 TYR A C 1
ATOM 2505 O O . TYR A 1 312 ? 6.813 -24.616 -0.614 1.00 78.50 312 TYR A O 1
ATOM 2513 N N . GLN A 1 313 ? 8.858 -24.006 0.063 1.00 73.56 313 GLN A N 1
ATOM 2514 C CA . GLN A 1 313 ? 9.119 -25.211 0.866 1.00 73.56 313 GLN A CA 1
ATOM 2515 C C . GLN A 1 313 ? 8.052 -25.481 1.940 1.00 73.56 313 GLN A C 1
ATOM 2517 O O . GLN A 1 313 ? 7.876 -26.632 2.335 1.00 73.56 313 GLN A O 1
ATOM 2522 N N . SER A 1 314 ? 7.338 -24.448 2.400 1.00 70.12 314 SER A N 1
ATOM 2523 C CA . SER A 1 314 ? 6.236 -24.590 3.359 1.00 70.12 314 SER A CA 1
ATOM 2524 C C . SER A 1 314 ? 4.958 -25.178 2.751 1.00 70.12 314 SER A C 1
ATOM 2526 O O . SER A 1 314 ? 4.105 -25.638 3.504 1.00 70.12 314 SER A O 1
ATOM 2528 N N . GLY A 1 315 ? 4.826 -25.205 1.418 1.00 73.44 315 GLY A N 1
ATOM 2529 C CA . GLY A 1 315 ? 3.647 -25.734 0.732 1.00 73.44 315 GLY A CA 1
ATOM 2530 C C . GLY A 1 315 ? 2.368 -24.956 1.046 1.00 73.44 315 GLY A C 1
ATOM 2531 O O . GLY A 1 315 ? 1.325 -25.568 1.270 1.00 73.44 315 GLY A O 1
ATOM 2532 N N . ASP A 1 316 ? 2.449 -23.623 1.097 1.00 78.12 316 ASP A N 1
ATOM 2533 C CA . ASP A 1 316 ? 1.316 -22.768 1.462 1.00 78.12 316 ASP A CA 1
ATOM 2534 C C . ASP A 1 316 ? 0.141 -22.956 0.489 1.00 78.12 316 ASP A C 1
ATOM 2536 O O . ASP A 1 316 ? 0.323 -23.045 -0.731 1.00 78.12 316 ASP A O 1
ATOM 2540 N N . ILE A 1 317 ? -1.081 -22.992 1.025 1.00 81.31 317 ILE A N 1
ATOM 2541 C CA . ILE A 1 317 ? -2.284 -23.333 0.260 1.00 81.31 317 ILE A CA 1
ATOM 2542 C C . ILE A 1 317 ? -3.178 -22.107 0.093 1.00 81.31 317 ILE A C 1
ATOM 2544 O O . ILE A 1 317 ? -3.504 -21.420 1.063 1.00 81.31 317 ILE A O 1
ATOM 2548 N N . PHE A 1 318 ? -3.612 -21.846 -1.143 1.00 81.06 318 PHE A N 1
ATOM 2549 C CA . PHE A 1 318 ? -4.459 -20.700 -1.476 1.00 81.06 318 PHE A CA 1
ATOM 2550 C C . PHE A 1 318 ? -5.691 -21.106 -2.292 1.00 81.06 318 PHE A C 1
ATOM 2552 O O . PHE A 1 318 ? -5.583 -21.869 -3.248 1.00 81.06 318 PHE A O 1
ATOM 2559 N N . THR A 1 319 ? -6.868 -20.569 -1.956 1.00 77.38 319 THR A N 1
ATOM 2560 C CA . THR A 1 319 ? -8.099 -20.723 -2.761 1.00 77.38 319 THR A CA 1
ATOM 2561 C C . THR A 1 319 ? -8.213 -19.687 -3.872 1.00 77.38 319 THR A C 1
ATOM 2563 O O . THR A 1 319 ? -7.464 -18.715 -3.934 1.00 77.38 319 THR A O 1
ATOM 2566 N N . THR A 1 320 ? -9.221 -19.841 -4.730 1.00 64.75 320 THR A N 1
ATOM 2567 C CA . THR A 1 320 ? -9.450 -19.037 -5.941 1.00 64.75 320 THR A CA 1
ATOM 2568 C C . THR A 1 320 ? -10.339 -17.777 -5.768 1.00 64.75 320 THR A C 1
ATOM 2570 O O . THR A 1 320 ? -10.875 -17.267 -6.757 1.00 64.75 320 THR A O 1
ATOM 2573 N N . ARG A 1 321 ? -10.542 -17.219 -4.552 1.00 56.06 321 ARG A N 1
ATOM 2574 C CA . ARG A 1 321 ? -11.411 -16.020 -4.331 1.00 56.06 321 ARG A CA 1
ATOM 2575 C C . ARG A 1 321 ? -10.739 -14.753 -3.761 1.00 56.06 321 ARG A C 1
ATOM 2577 O O . ARG A 1 321 ? -9.655 -14.802 -3.234 1.00 56.06 321 ARG A O 1
ATOM 2584 N N . ARG A 1 322 ? -11.342 -13.567 -3.932 1.00 60.66 322 ARG A N 1
ATOM 2585 C CA . ARG A 1 322 ? -10.598 -12.300 -4.145 1.00 60.66 322 ARG A CA 1
ATOM 2586 C C . ARG A 1 322 ? -10.739 -11.247 -3.033 1.00 60.66 322 ARG A C 1
ATOM 2588 O O . ARG A 1 322 ? -11.859 -10.843 -2.742 1.00 60.66 322 ARG A O 1
ATOM 2595 N N . LEU A 1 323 ? -9.616 -10.666 -2.587 1.00 60.50 323 LEU A N 1
ATOM 2596 C CA . LEU A 1 323 ? -9.570 -9.309 -2.004 1.00 60.50 323 LEU A CA 1
ATOM 2597 C C . LEU A 1 323 ? -8.339 -8.520 -2.494 1.00 60.50 323 LEU A C 1
ATOM 2599 O O . LEU A 1 323 ? -8.493 -7.489 -3.148 1.00 60.50 323 LEU A O 1
ATOM 2603 N N . LEU A 1 324 ? -7.120 -9.020 -2.257 1.00 63.81 324 LEU A N 1
ATOM 2604 C CA . LEU A 1 324 ? -5.872 -8.354 -2.679 1.00 63.81 324 LEU A CA 1
ATOM 2605 C C . LEU A 1 324 ? -5.725 -8.207 -4.201 1.00 63.81 324 LEU A C 1
ATOM 2607 O O . LEU A 1 324 ? -5.340 -7.119 -4.633 1.00 63.81 324 LEU A O 1
ATOM 2611 N N . PRO A 1 325 ? -6.092 -9.208 -5.026 1.00 65.81 325 PRO A N 1
ATOM 2612 C CA . PRO A 1 325 ? -6.033 -9.055 -6.477 1.00 65.81 325 PRO A CA 1
ATOM 2613 C C . PRO A 1 325 ? -6.892 -7.904 -6.995 1.00 65.81 325 PRO A C 1
ATOM 2615 O O . PRO A 1 325 ? -6.468 -7.228 -7.915 1.00 65.81 325 PRO A O 1
ATOM 2618 N N . SER A 1 326 ? -8.020 -7.580 -6.347 1.00 71.12 326 SER A N 1
ATOM 2619 C CA . SER A 1 326 ? -8.832 -6.419 -6.747 1.00 71.12 326 SER A CA 1
ATOM 2620 C C . SER A 1 326 ? -8.133 -5.076 -6.494 1.00 71.12 326 SER A C 1
ATOM 2622 O O . SER A 1 326 ? -8.264 -4.153 -7.289 1.00 71.12 326 SER A O 1
ATOM 2624 N N . ILE A 1 327 ? -7.341 -4.964 -5.417 1.00 70.56 327 ILE A N 1
ATOM 2625 C CA . ILE A 1 327 ? -6.540 -3.760 -5.133 1.00 70.56 327 ILE A CA 1
ATOM 2626 C C . ILE A 1 327 ? -5.437 -3.613 -6.184 1.00 70.56 327 ILE A C 1
ATOM 2628 O O . ILE A 1 327 ? -5.207 -2.519 -6.696 1.00 70.56 327 ILE A O 1
ATOM 2632 N N . LEU A 1 328 ? -4.759 -4.715 -6.514 1.00 68.00 328 LEU A N 1
ATOM 2633 C CA . LEU A 1 328 ? -3.711 -4.728 -7.534 1.00 68.00 328 LEU A CA 1
ATOM 2634 C C . LEU A 1 328 ? -4.278 -4.460 -8.935 1.00 68.00 328 LEU A C 1
ATOM 2636 O O . LEU A 1 328 ? -3.677 -3.697 -9.687 1.00 68.00 328 LEU A O 1
ATOM 2640 N N . GLU A 1 329 ? -5.446 -5.015 -9.263 1.00 75.88 329 GLU A N 1
ATOM 2641 C CA . GLU A 1 329 ? -6.185 -4.739 -10.499 1.00 75.88 329 GLU A CA 1
ATOM 2642 C C . GLU A 1 329 ? -6.552 -3.256 -10.607 1.00 75.88 329 GLU A C 1
ATOM 2644 O O . GLU A 1 329 ? -6.284 -2.650 -11.643 1.00 75.88 329 GLU A O 1
ATOM 2649 N N . ASP A 1 330 ? -7.091 -2.648 -9.546 1.00 74.44 330 ASP A N 1
ATOM 2650 C CA . ASP A 1 330 ? -7.420 -1.218 -9.521 1.00 74.44 330 ASP A CA 1
ATOM 2651 C C . ASP A 1 330 ? -6.165 -0.356 -9.750 1.00 74.44 330 ASP A C 1
ATOM 2653 O O . ASP A 1 330 ? -6.182 0.569 -10.568 1.00 74.44 330 ASP A O 1
ATOM 2657 N N . LEU A 1 331 ? -5.046 -0.685 -9.090 1.00 68.38 331 LEU A N 1
ATOM 2658 C CA . LEU A 1 331 ? -3.770 0.024 -9.245 1.00 68.38 331 LEU A CA 1
ATOM 2659 C C . LEU A 1 331 ? -3.172 -0.136 -10.650 1.00 68.38 331 LEU A C 1
ATOM 2661 O O . LEU A 1 331 ? -2.709 0.840 -11.245 1.00 68.38 331 LEU A O 1
ATOM 2665 N N . LEU A 1 332 ? -3.194 -1.346 -11.210 1.00 71.50 332 LEU A N 1
ATOM 2666 C CA . LEU A 1 332 ? -2.678 -1.618 -12.553 1.00 71.50 332 LEU A CA 1
ATOM 2667 C C . LEU A 1 332 ? -3.585 -1.050 -13.644 1.00 71.50 332 LEU A C 1
ATOM 2669 O O . LEU A 1 332 ? -3.088 -0.572 -14.664 1.00 71.50 332 LEU A O 1
ATOM 2673 N N . SER A 1 333 ? -4.899 -1.063 -13.435 1.00 75.44 333 SER A N 1
ATOM 2674 C CA . SER A 1 333 ? -5.873 -0.406 -14.305 1.00 75.44 333 SER A CA 1
ATOM 2675 C C . SER A 1 333 ? -5.648 1.104 -14.311 1.00 75.44 333 SER A C 1
ATOM 2677 O O . SER A 1 333 ? -5.507 1.698 -15.382 1.00 75.44 333 SER A O 1
ATOM 2679 N N . ALA A 1 334 ? -5.477 1.714 -13.131 1.00 69.56 334 ALA A N 1
ATOM 2680 C CA . ALA A 1 334 ? -5.119 3.123 -13.004 1.00 69.56 334 ALA A CA 1
ATOM 2681 C C . ALA A 1 334 ? -3.794 3.440 -13.716 1.00 69.56 334 ALA A C 1
ATOM 2683 O O . ALA A 1 334 ? -3.718 4.431 -14.442 1.00 69.56 334 ALA A O 1
ATOM 2684 N N . ARG A 1 335 ? -2.781 2.568 -13.604 1.00 70.06 335 ARG A N 1
ATOM 2685 C CA . ARG A 1 335 ? -1.508 2.702 -14.334 1.00 70.06 335 ARG A CA 1
ATOM 2686 C C . ARG A 1 335 ? -1.686 2.656 -15.845 1.00 70.06 335 ARG A C 1
ATOM 2688 O O . ARG A 1 335 ? -1.116 3.477 -16.563 1.00 70.06 335 ARG A O 1
ATOM 2695 N N . LYS A 1 336 ? -2.441 1.672 -16.343 1.00 75.00 336 LYS A N 1
ATOM 2696 C CA . LYS A 1 336 ? -2.700 1.493 -17.778 1.00 75.00 336 LYS A CA 1
ATOM 2697 C C . LYS A 1 336 ? -3.464 2.687 -18.341 1.00 75.00 336 LYS A C 1
ATOM 2699 O O . LYS A 1 336 ? -3.063 3.199 -19.383 1.00 75.00 336 LYS A O 1
ATOM 2704 N N . LYS A 1 337 ? -4.496 3.154 -17.631 1.00 75.56 337 LYS A N 1
ATOM 2705 C CA . LYS A 1 337 ? -5.259 4.357 -17.984 1.00 75.56 337 LYS A CA 1
ATOM 2706 C C . LYS A 1 337 ? -4.351 5.586 -18.010 1.00 75.56 337 LYS A C 1
ATOM 2708 O O . LYS A 1 337 ? -4.272 6.237 -19.041 1.00 75.56 337 LYS A O 1
ATOM 2713 N N . ALA A 1 338 ? -3.563 5.816 -16.957 1.00 69.94 338 ALA A N 1
ATOM 2714 C CA . ALA A 1 338 ? -2.618 6.932 -16.903 1.00 69.94 338 ALA A CA 1
ATOM 2715 C C . ALA A 1 338 ? -1.624 6.916 -18.075 1.00 69.94 338 ALA A C 1
ATOM 2717 O O . ALA A 1 338 ? -1.421 7.937 -18.722 1.00 69.94 338 ALA A O 1
ATOM 2718 N N . LYS A 1 339 ? -1.055 5.747 -18.409 1.00 74.31 339 LYS A N 1
ATOM 2719 C CA . LYS A 1 339 ? -0.141 5.585 -19.554 1.00 74.31 339 LYS A CA 1
ATOM 2720 C C . LYS A 1 339 ? -0.831 5.840 -20.898 1.00 74.31 339 LYS A C 1
ATOM 2722 O O . LYS A 1 339 ? -0.199 6.364 -21.812 1.00 74.31 339 LYS A O 1
ATOM 2727 N N . ALA A 1 340 ? -2.086 5.420 -21.051 1.00 80.00 340 ALA A N 1
ATOM 2728 C CA . ALA A 1 340 ? -2.857 5.634 -22.272 1.00 80.00 340 ALA A CA 1
ATOM 2729 C C . ALA A 1 340 ? -3.222 7.114 -22.448 1.00 80.00 340 ALA A C 1
ATOM 2731 O O . ALA A 1 340 ? -2.984 7.674 -23.516 1.00 80.00 340 ALA A O 1
ATOM 2732 N N . ASP A 1 341 ? -3.713 7.748 -21.386 1.00 76.06 341 ASP A N 1
ATOM 2733 C CA . ASP A 1 341 ? -4.069 9.165 -21.374 1.00 76.06 341 ASP A CA 1
ATOM 2734 C C . ASP A 1 341 ? -2.823 10.030 -21.629 1.00 76.06 341 ASP A C 1
ATOM 2736 O O . ASP A 1 341 ? -2.863 10.952 -22.439 1.00 76.06 341 ASP A O 1
ATOM 2740 N N . LEU A 1 342 ? -1.673 9.660 -21.051 1.00 75.94 342 LEU A N 1
ATOM 2741 C CA . LEU A 1 342 ? -0.398 10.356 -21.245 1.00 75.94 342 LEU A CA 1
ATOM 2742 C C . LEU A 1 342 ? 0.063 10.387 -22.711 1.00 75.94 342 LEU A C 1
ATOM 2744 O O . LEU A 1 342 ? 0.652 11.373 -23.149 1.00 75.94 342 LEU A O 1
ATOM 2748 N N . LYS A 1 343 ? -0.194 9.322 -23.483 1.00 80.00 343 LYS A N 1
ATOM 2749 C CA . LYS A 1 343 ? 0.185 9.268 -24.907 1.00 80.00 343 LYS A CA 1
ATOM 2750 C C . LYS A 1 343 ? -0.566 10.291 -25.756 1.00 80.00 343 LYS A C 1
ATOM 2752 O O . LYS A 1 343 ? -0.023 10.746 -26.758 1.00 80.00 343 LYS A O 1
ATOM 2757 N N . ASN A 1 344 ? -1.798 10.612 -25.369 1.00 78.94 344 ASN A N 1
ATOM 2758 C CA . ASN A 1 344 ? -2.701 11.459 -26.143 1.00 78.94 344 ASN A CA 1
ATOM 2759 C C . ASN A 1 344 ? -2.790 12.891 -25.593 1.00 78.94 344 ASN A C 1
ATOM 2761 O O . ASN A 1 344 ? -3.337 13.764 -26.263 1.00 78.94 344 ASN A O 1
ATOM 2765 N N . GLU A 1 345 ? -2.284 13.140 -24.383 1.00 78.25 345 GLU A N 1
ATOM 2766 C CA . GLU A 1 345 ? -2.423 14.428 -23.712 1.00 78.25 345 GLU A CA 1
ATOM 2767 C C . GLU A 1 345 ? -1.365 15.439 -24.175 1.00 78.25 345 GLU A C 1
ATOM 2769 O O . GLU A 1 345 ? -0.151 15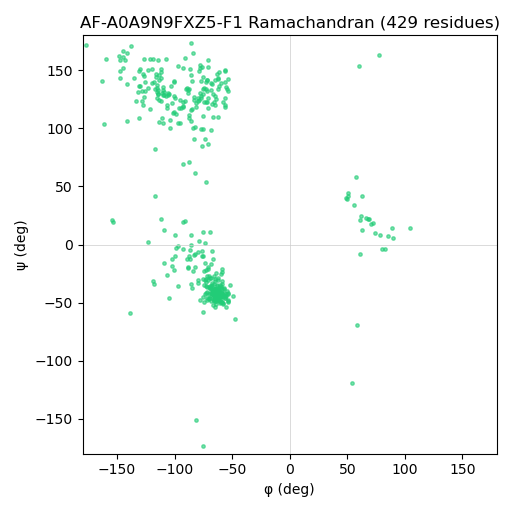.224 -24.085 1.00 78.25 345 GLU A O 1
ATOM 2774 N N . THR A 1 346 ? -1.853 16.582 -24.652 1.00 78.69 346 THR A N 1
ATOM 2775 C CA . THR A 1 346 ? -1.034 17.695 -25.144 1.00 78.69 346 THR A CA 1
ATOM 2776 C C . THR A 1 346 ? -0.898 18.814 -24.119 1.00 78.69 346 THR A C 1
ATOM 2778 O O . THR A 1 346 ? 0.039 19.604 -24.211 1.00 78.69 346 THR A O 1
ATOM 2781 N N . ASP A 1 347 ? -1.822 18.908 -23.155 1.00 77.25 347 ASP A N 1
ATOM 2782 C CA . ASP A 1 347 ? -1.776 19.942 -22.125 1.00 77.25 347 ASP A CA 1
ATOM 2783 C C . ASP A 1 347 ? -0.636 19.671 -21.121 1.00 77.25 347 ASP A C 1
ATOM 2785 O O . ASP A 1 347 ? -0.629 18.615 -20.480 1.00 77.25 347 ASP A O 1
ATOM 2789 N N . PRO A 1 348 ? 0.318 20.606 -20.933 1.00 73.88 348 PRO A N 1
ATOM 2790 C CA . PRO A 1 348 ? 1.471 20.390 -20.059 1.00 73.88 348 PRO A CA 1
ATOM 2791 C C . PRO A 1 348 ? 1.100 20.084 -18.604 1.00 73.88 348 PRO A C 1
ATOM 2793 O O . PRO A 1 348 ? 1.784 19.299 -17.951 1.00 73.88 348 PRO A O 1
ATOM 2796 N N . PHE A 1 349 ? 0.018 20.679 -18.092 1.00 67.31 349 PHE A N 1
ATOM 2797 C CA . PHE A 1 349 ? -0.416 20.478 -16.712 1.00 67.31 349 PHE A CA 1
ATOM 2798 C C . PHE A 1 349 ? -1.056 19.097 -16.528 1.00 67.31 349 PHE A C 1
ATOM 2800 O O . PHE A 1 349 ? -0.663 18.353 -15.629 1.00 67.31 349 PHE A O 1
ATOM 2807 N N . LYS A 1 350 ? -1.996 18.713 -17.398 1.00 66.56 350 LYS A N 1
ATOM 2808 C CA . LYS A 1 350 ? -2.633 17.388 -17.356 1.00 66.56 350 LYS A CA 1
ATOM 2809 C C . LYS A 1 350 ? -1.650 16.263 -17.629 1.00 66.56 350 LYS A C 1
ATOM 2811 O O . LYS A 1 350 ? -1.675 15.257 -16.925 1.00 66.56 350 LYS A O 1
ATOM 2816 N N . ARG A 1 351 ? -0.761 16.438 -18.608 1.00 69.19 351 ARG A N 1
ATOM 2817 C CA . ARG A 1 351 ? 0.291 15.466 -18.914 1.00 69.19 351 ARG A CA 1
ATOM 2818 C C . ARG A 1 351 ? 1.104 15.155 -17.668 1.00 69.19 351 ARG A C 1
ATOM 2820 O O . ARG A 1 351 ? 1.362 14.000 -17.363 1.00 69.19 351 ARG A O 1
ATOM 2827 N N . ALA A 1 352 ? 1.427 16.181 -16.901 1.00 61.25 352 ALA A N 1
ATOM 2828 C CA . ALA A 1 352 ? 2.283 16.001 -15.760 1.00 61.25 352 ALA A CA 1
ATOM 2829 C C . ALA A 1 352 ? 1.552 15.529 -14.483 1.00 61.25 352 ALA A C 1
ATOM 2831 O O . ALA A 1 352 ? 2.148 14.847 -13.651 1.00 61.25 352 ALA A O 1
ATOM 2832 N N . VAL A 1 353 ? 0.238 15.763 -14.374 1.00 62.16 353 VAL A N 1
ATOM 2833 C CA . VAL A 1 353 ? -0.643 15.017 -13.452 1.00 62.16 353 VAL A CA 1
ATOM 2834 C C . VAL A 1 353 ? -0.627 13.514 -13.785 1.00 62.16 353 VAL A C 1
ATOM 2836 O O . VAL A 1 353 ? -0.492 12.678 -12.889 1.00 62.16 353 VAL A O 1
ATOM 2839 N N . LEU A 1 354 ? -0.724 13.163 -15.072 1.00 59.81 354 LEU A N 1
ATOM 2840 C CA . LEU A 1 354 ? -0.717 11.775 -15.547 1.00 59.81 354 LEU A CA 1
ATOM 2841 C C . LEU A 1 354 ? 0.656 11.104 -15.384 1.00 59.81 354 LEU A C 1
ATOM 2843 O O . LEU A 1 354 ? 0.705 9.935 -15.004 1.00 59.81 354 LEU A O 1
ATOM 2847 N N . ASP A 1 355 ? 1.755 11.834 -15.593 1.00 53.50 355 ASP A N 1
ATOM 2848 C CA . ASP A 1 355 ? 3.121 11.357 -15.332 1.00 53.50 355 ASP A CA 1
ATOM 2849 C C . ASP A 1 355 ? 3.320 11.021 -13.846 1.00 53.50 355 ASP A C 1
ATOM 2851 O O . ASP A 1 355 ? 3.859 9.962 -13.516 1.00 53.50 355 ASP A O 1
ATOM 2855 N N . GLY A 1 356 ? 2.822 11.872 -12.939 1.00 47.53 356 GLY A N 1
ATOM 2856 C CA . GLY A 1 356 ? 2.834 11.616 -11.496 1.00 47.53 356 GLY A CA 1
ATOM 2857 C C . GLY A 1 356 ? 2.056 10.358 -11.105 1.00 47.53 356 GLY A C 1
ATOM 2858 O O . GLY A 1 356 ? 2.541 9.528 -10.330 1.00 47.53 356 GLY A O 1
ATOM 2859 N N . LEU A 1 357 ? 0.870 10.176 -11.690 1.00 52.56 357 LEU A N 1
ATOM 2860 C CA . LEU A 1 357 ? 0.030 8.992 -11.493 1.00 52.56 357 LEU A CA 1
ATOM 2861 C C . LEU A 1 357 ? 0.684 7.711 -12.049 1.00 52.56 357 LEU A C 1
ATOM 2863 O O . LEU A 1 357 ? 0.666 6.660 -11.397 1.00 52.56 357 LEU A O 1
ATOM 2867 N N . TYR A 1 358 ? 1.294 7.794 -13.232 1.00 51.03 358 TYR A N 1
ATOM 2868 C CA . TYR A 1 358 ? 2.003 6.687 -13.873 1.00 51.03 358 TYR A CA 1
ATOM 2869 C C . TYR A 1 358 ? 3.255 6.269 -13.089 1.00 51.03 358 TYR A C 1
ATOM 2871 O O . TYR A 1 358 ? 3.441 5.081 -12.818 1.00 51.03 358 TYR A O 1
ATOM 2879 N N . GLY A 1 359 ? 4.086 7.232 -12.680 1.00 46.00 359 GLY A N 1
ATOM 2880 C CA . GLY A 1 359 ? 5.296 6.968 -11.899 1.00 46.00 359 GLY A CA 1
ATOM 2881 C C . GLY A 1 359 ? 4.988 6.333 -10.542 1.00 46.00 359 GLY A C 1
ATOM 2882 O O . GLY A 1 359 ? 5.679 5.411 -10.115 1.00 46.00 359 GLY A O 1
ATOM 2883 N N . PHE A 1 360 ? 3.903 6.763 -9.889 1.00 52.66 360 PHE A N 1
ATOM 2884 C CA . PHE A 1 360 ? 3.503 6.226 -8.589 1.00 52.66 360 PHE A CA 1
ATOM 2885 C C . PHE A 1 360 ? 2.950 4.799 -8.669 1.00 52.66 360 PHE A C 1
ATOM 2887 O O . PHE A 1 360 ? 3.345 3.938 -7.887 1.00 52.66 360 PHE A O 1
ATOM 2894 N N . THR A 1 361 ? 2.060 4.523 -9.621 1.00 48.81 361 THR A N 1
ATOM 2895 C CA . THR A 1 361 ? 1.487 3.175 -9.788 1.00 48.81 361 THR A CA 1
ATOM 2896 C C . THR A 1 361 ? 2.519 2.128 -10.240 1.00 48.81 361 THR A C 1
ATOM 2898 O O . THR A 1 361 ? 2.243 0.931 -10.183 1.00 48.81 361 THR A O 1
ATOM 2901 N N . GLY A 1 362 ? 3.712 2.555 -10.671 1.00 35.50 362 GLY A N 1
ATOM 2902 C CA . GLY A 1 362 ? 4.871 1.693 -10.921 1.00 35.50 362 GLY A CA 1
ATOM 2903 C C . GLY A 1 362 ? 5.773 1.439 -9.703 1.00 35.50 362 GLY A C 1
ATOM 2904 O O . GLY A 1 362 ? 6.652 0.586 -9.783 1.00 35.50 362 GLY A O 1
ATOM 2905 N N . ALA A 1 363 ? 5.581 2.143 -8.582 1.00 41.44 363 ALA A N 1
ATOM 2906 C CA . ALA A 1 363 ? 6.397 1.979 -7.382 1.00 41.44 363 ALA A CA 1
ATOM 2907 C C . ALA A 1 363 ? 5.896 0.792 -6.537 1.00 41.44 363 ALA A C 1
ATOM 2909 O O . ALA A 1 363 ? 5.056 0.940 -5.653 1.00 41.44 363 ALA A O 1
ATOM 2910 N N . SER A 1 364 ? 6.443 -0.397 -6.794 1.00 39.41 364 SER A N 1
ATOM 2911 C CA . SER A 1 364 ? 6.058 -1.683 -6.180 1.00 39.41 364 SER A CA 1
ATOM 2912 C C . SER A 1 364 ? 6.403 -1.848 -4.685 1.00 39.41 364 SER A C 1
ATOM 2914 O O . SER A 1 364 ? 6.327 -2.953 -4.155 1.00 39.41 364 SER A O 1
ATOM 2916 N N . ALA A 1 365 ? 6.814 -0.794 -3.978 1.00 37.38 365 ALA A N 1
ATOM 2917 C CA . ALA A 1 365 ? 7.356 -0.918 -2.627 1.00 37.38 365 ALA A CA 1
ATOM 2918 C C . ALA A 1 365 ? 6.276 -0.689 -1.564 1.00 37.38 365 ALA A C 1
ATOM 2920 O O . ALA A 1 365 ? 5.917 0.448 -1.274 1.00 37.38 365 ALA A O 1
ATOM 2921 N N . GLY A 1 366 ? 5.798 -1.760 -0.934 1.00 42.62 366 GLY A N 1
ATOM 2922 C CA . GLY A 1 366 ? 4.967 -1.706 0.265 1.00 42.62 366 GLY A CA 1
ATOM 2923 C C . GLY A 1 366 ? 4.981 -3.053 0.974 1.00 42.62 366 GLY A C 1
ATOM 2924 O O . GLY A 1 366 ? 4.336 -3.989 0.521 1.00 42.62 366 GLY A O 1
ATOM 2925 N N . GLN A 1 367 ? 5.719 -3.164 2.077 1.00 38.91 367 GLN A N 1
ATOM 2926 C CA . GLN A 1 367 ? 5.734 -4.384 2.884 1.00 38.91 367 GLN A CA 1
ATOM 2927 C C . GLN A 1 367 ? 4.391 -4.529 3.608 1.00 38.91 367 GLN A C 1
ATOM 2929 O O . GLN A 1 367 ? 4.036 -3.685 4.432 1.00 38.91 367 GLN A O 1
ATOM 2934 N N . MET A 1 368 ? 3.645 -5.588 3.310 1.00 48.31 368 MET A N 1
ATOM 2935 C CA . MET A 1 368 ? 2.614 -6.080 4.217 1.00 48.31 368 MET A CA 1
ATOM 2936 C C . MET A 1 368 ? 3.144 -7.331 4.922 1.00 48.31 368 MET A C 1
ATOM 2938 O O . MET A 1 368 ? 3.766 -8.164 4.266 1.00 48.31 368 MET A O 1
ATOM 2942 N N . PRO A 1 369 ? 2.938 -7.471 6.241 1.00 53.75 369 PRO A N 1
ATOM 2943 C CA . PRO A 1 369 ? 3.511 -8.564 7.016 1.00 53.75 369 PRO A CA 1
ATOM 2944 C C . PRO A 1 369 ? 2.735 -9.864 6.749 1.00 53.75 369 PRO A C 1
ATOM 2946 O O . PRO A 1 369 ? 1.773 -10.185 7.445 1.00 53.75 369 PRO A O 1
ATOM 2949 N N . CYS A 1 370 ? 3.100 -10.573 5.683 1.00 64.44 370 CYS A N 1
ATOM 2950 C CA . CYS A 1 370 ? 2.802 -11.991 5.467 1.00 64.44 370 CYS A CA 1
ATOM 2951 C C . CYS A 1 370 ? 4.029 -12.615 4.812 1.00 64.44 370 CYS A C 1
ATOM 2953 O O . CYS A 1 370 ? 4.312 -12.340 3.638 1.00 64.44 370 CYS A O 1
ATOM 2955 N N . LEU A 1 371 ? 4.780 -13.394 5.580 1.00 73.06 371 LEU A N 1
ATOM 2956 C CA . LEU A 1 371 ? 5.998 -14.028 5.084 1.00 73.06 371 LEU A CA 1
ATOM 2957 C C . LEU A 1 371 ? 5.646 -15.114 4.064 1.00 73.06 371 LEU A C 1
ATOM 2959 O O . LEU A 1 371 ? 6.285 -15.190 3.026 1.00 73.06 371 LEU A O 1
ATOM 2963 N N . GLU A 1 372 ? 4.553 -15.834 4.294 1.00 76.06 372 GLU A N 1
ATOM 2964 C CA . GLU A 1 372 ? 4.010 -16.915 3.467 1.00 76.06 372 GLU A CA 1
ATOM 2965 C C . GLU A 1 372 ? 3.708 -16.430 2.039 1.00 76.06 372 GLU A C 1
ATOM 2967 O O . GLU A 1 372 ? 4.200 -16.971 1.049 1.00 76.06 372 GLU A O 1
ATOM 2972 N N . ILE A 1 373 ? 2.973 -15.315 1.911 1.00 76.19 373 ILE A N 1
ATOM 2973 C CA . ILE A 1 373 ? 2.676 -14.710 0.601 1.00 76.19 373 ILE A CA 1
ATOM 2974 C C . ILE A 1 373 ? 3.963 -14.207 -0.057 1.00 76.19 373 ILE A C 1
ATOM 2976 O O . ILE A 1 373 ? 4.158 -14.407 -1.253 1.00 76.19 373 ILE A O 1
ATOM 2980 N N . SER A 1 374 ? 4.842 -13.554 0.707 1.00 76.44 374 SER A N 1
ATOM 2981 C CA . SER A 1 374 ? 6.076 -12.975 0.165 1.00 76.44 374 SER A CA 1
ATOM 2982 C C . SER A 1 374 ? 7.023 -14.058 -0.359 1.00 76.44 374 SER A C 1
ATOM 2984 O O . SER A 1 374 ? 7.524 -13.939 -1.474 1.00 76.44 374 SER A O 1
ATOM 2986 N N . ALA A 1 375 ? 7.207 -15.135 0.403 1.00 81.25 375 ALA A N 1
ATOM 2987 C CA . ALA A 1 375 ? 8.033 -16.278 0.041 1.00 81.25 375 ALA A CA 1
ATOM 2988 C C . ALA A 1 375 ? 7.431 -17.084 -1.119 1.00 81.25 375 ALA A C 1
ATOM 2990 O O . ALA A 1 375 ? 8.150 -17.501 -2.025 1.00 81.25 375 ALA A O 1
ATOM 2991 N N . SER A 1 376 ? 6.105 -17.237 -1.151 1.00 84.31 376 SER A N 1
ATOM 2992 C CA . SER A 1 376 ? 5.399 -17.848 -2.280 1.00 84.31 376 SER A CA 1
ATOM 2993 C C . SER A 1 376 ? 5.576 -17.043 -3.574 1.00 84.31 376 SER A C 1
ATOM 2995 O O . SER A 1 376 ? 5.841 -17.615 -4.631 1.00 84.31 376 SER A O 1
ATOM 2997 N N . VAL A 1 377 ? 5.484 -15.709 -3.506 1.00 82.81 377 VAL A N 1
ATOM 2998 C CA . VAL A 1 377 ? 5.703 -14.824 -4.662 1.00 82.81 377 VAL A CA 1
ATOM 2999 C C . VAL A 1 377 ? 7.142 -14.910 -5.167 1.00 82.81 377 VAL A C 1
ATOM 3001 O O . VAL A 1 377 ? 7.347 -15.012 -6.378 1.00 82.81 377 VAL A O 1
ATOM 3004 N N . THR A 1 378 ? 8.138 -14.894 -4.272 1.00 83.94 378 THR A N 1
ATOM 3005 C CA . THR A 1 378 ? 9.541 -15.024 -4.693 1.00 83.94 378 THR A CA 1
ATOM 3006 C C . THR A 1 378 ? 9.816 -16.403 -5.281 1.00 83.94 378 THR A C 1
ATOM 3008 O O . THR A 1 378 ? 10.489 -16.480 -6.304 1.00 83.94 378 THR A O 1
ATOM 3011 N N . ALA A 1 379 ? 9.239 -17.474 -4.726 1.00 87.19 379 ALA A N 1
ATOM 3012 C CA . ALA A 1 379 ? 9.375 -18.829 -5.261 1.00 87.19 379 ALA A CA 1
ATOM 3013 C C . ALA A 1 379 ? 8.814 -18.960 -6.688 1.00 87.19 379 ALA A C 1
ATOM 3015 O O . ALA A 1 379 ? 9.502 -19.485 -7.566 1.00 87.19 379 ALA A O 1
ATOM 3016 N N . TYR A 1 380 ? 7.622 -18.412 -6.960 1.00 88.56 380 TYR A N 1
ATOM 3017 C CA . TYR A 1 380 ? 7.105 -18.331 -8.332 1.00 88.56 380 TYR A CA 1
ATOM 3018 C C . TYR A 1 380 ? 8.027 -17.510 -9.240 1.00 88.56 380 TYR A C 1
ATOM 3020 O O . TYR A 1 380 ? 8.295 -17.928 -10.362 1.00 88.56 380 TYR A O 1
ATOM 3028 N N . GLY A 1 381 ? 8.566 -16.386 -8.754 1.00 87.31 381 GLY A N 1
ATOM 3029 C CA . GLY A 1 381 ? 9.540 -15.585 -9.499 1.00 87.31 381 GLY A CA 1
ATOM 3030 C C . GLY A 1 381 ? 10.772 -16.396 -9.919 1.00 87.31 381 GLY A C 1
ATOM 3031 O O . GLY A 1 381 ? 11.143 -16.376 -11.092 1.00 87.31 381 GLY A O 1
ATOM 3032 N N . ARG A 1 382 ? 11.348 -17.182 -8.995 1.00 89.81 382 ARG A N 1
ATOM 3033 C CA . ARG A 1 382 ? 12.488 -18.078 -9.268 1.00 89.81 382 ARG A CA 1
ATOM 3034 C C . ARG A 1 382 ? 12.151 -19.148 -10.310 1.00 89.81 382 ARG A C 1
ATOM 3036 O O . ARG A 1 382 ? 12.940 -19.394 -11.218 1.00 89.81 382 ARG A O 1
ATOM 3043 N N . GLN A 1 383 ? 10.971 -19.759 -10.216 1.00 92.00 383 GLN A N 1
ATOM 3044 C CA . GLN A 1 383 ? 10.527 -20.749 -11.199 1.00 92.00 383 GLN A CA 1
ATOM 3045 C C . GLN A 1 383 ? 10.323 -20.122 -12.586 1.00 92.00 383 GLN A C 1
ATOM 3047 O O . GLN A 1 383 ? 10.723 -20.710 -13.588 1.00 92.00 383 GLN A O 1
ATOM 3052 N N . MET A 1 384 ? 9.730 -18.927 -12.648 1.00 92.50 384 MET A N 1
ATOM 3053 C CA . MET A 1 384 ? 9.444 -18.233 -13.904 1.00 92.50 384 MET A CA 1
ATOM 3054 C C . MET A 1 384 ? 10.713 -17.804 -14.639 1.00 92.50 384 MET A C 1
ATOM 3056 O O . MET A 1 384 ? 10.780 -17.979 -15.856 1.00 92.50 384 MET A O 1
ATOM 3060 N N . ILE A 1 385 ? 11.718 -17.266 -13.940 1.00 92.12 385 ILE A N 1
ATOM 3061 C CA . ILE A 1 385 ? 12.975 -16.860 -14.587 1.00 92.12 385 ILE A CA 1
ATOM 3062 C C . ILE A 1 385 ? 13.754 -18.076 -15.106 1.00 92.12 385 ILE A C 1
ATOM 3064 O O . ILE A 1 385 ? 14.230 -18.059 -16.239 1.00 92.12 385 ILE A O 1
ATOM 3068 N N . GLU A 1 386 ? 13.795 -19.169 -14.339 1.00 91.88 386 GLU A N 1
ATOM 3069 C CA . GLU A 1 386 ? 14.444 -20.416 -14.755 1.00 91.88 386 GLU A CA 1
ATOM 3070 C C . GLU A 1 386 ? 13.712 -21.071 -15.936 1.00 91.88 386 GLU A C 1
ATOM 3072 O O . GLU A 1 386 ? 14.339 -21.531 -16.890 1.00 91.88 386 GLU A O 1
ATOM 3077 N N . GLN A 1 387 ? 12.377 -21.068 -15.921 1.00 93.75 387 GLN A N 1
ATOM 3078 C CA . GLN A 1 387 ? 11.586 -21.527 -17.059 1.00 93.75 387 GLN A CA 1
ATOM 3079 C C . GLN A 1 387 ? 11.833 -20.648 -18.288 1.00 93.75 387 GLN A C 1
ATOM 3081 O O . GLN A 1 387 ? 12.060 -21.176 -19.369 1.00 93.75 387 GLN A O 1
ATOM 3086 N N . THR A 1 388 ? 11.858 -19.322 -18.130 1.00 94.50 388 THR A N 1
ATOM 3087 C CA . THR A 1 388 ? 12.133 -18.387 -19.233 1.00 94.50 388 THR A CA 1
ATOM 3088 C C . THR A 1 388 ? 13.503 -18.652 -19.845 1.00 94.50 388 THR A C 1
ATOM 3090 O O . THR A 1 388 ? 13.614 -18.731 -21.066 1.00 94.50 388 THR A O 1
ATOM 3093 N N . LYS A 1 389 ? 14.530 -18.868 -19.012 1.00 94.12 389 LYS A N 1
ATOM 3094 C CA . LYS A 1 389 ? 15.863 -19.257 -19.476 1.00 94.12 389 LYS A CA 1
ATOM 3095 C C . LYS A 1 389 ? 15.809 -20.524 -20.333 1.00 94.12 389 LYS A C 1
ATOM 3097 O O . LYS A 1 389 ? 16.269 -20.508 -21.471 1.00 94.12 389 LYS A O 1
ATOM 3102 N N . ARG A 1 390 ? 15.207 -21.597 -19.811 1.00 94.94 390 ARG A N 1
ATOM 3103 C CA . ARG A 1 390 ? 15.109 -22.888 -20.515 1.00 94.94 390 ARG A CA 1
ATOM 3104 C C . ARG A 1 390 ? 14.334 -22.787 -21.822 1.00 94.94 390 ARG A C 1
ATOM 3106 O O . ARG A 1 390 ? 14.741 -23.378 -22.816 1.00 94.94 390 ARG A O 1
ATOM 3113 N N . GLU A 1 391 ? 13.226 -22.056 -21.838 1.00 95.38 391 GLU A N 1
ATOM 3114 C CA . GLU A 1 391 ? 12.412 -21.862 -23.043 1.00 95.38 391 GLU A CA 1
ATOM 3115 C C . GLU A 1 391 ? 13.183 -21.092 -24.120 1.00 95.38 391 GLU A C 1
ATOM 3117 O O . GLU A 1 391 ? 13.145 -21.467 -25.289 1.00 95.38 391 GLU A O 1
ATOM 3122 N N . VAL A 1 392 ? 13.934 -20.054 -23.741 1.00 94.31 392 VAL A N 1
ATOM 3123 C CA . VAL A 1 392 ? 14.776 -19.300 -24.681 1.00 94.31 392 VAL A CA 1
ATOM 3124 C C . VAL A 1 392 ? 15.881 -20.188 -25.261 1.00 94.31 392 VAL A C 1
ATOM 3126 O O . VAL A 1 392 ? 16.010 -20.275 -26.481 1.00 94.31 392 VAL A O 1
ATOM 3129 N N . GLU A 1 393 ? 16.640 -20.879 -24.409 1.00 94.19 393 GLU A N 1
ATOM 3130 C CA . GLU A 1 393 ? 17.784 -21.704 -24.832 1.00 94.19 393 GLU A CA 1
ATOM 3131 C C . GLU A 1 393 ? 17.360 -22.962 -25.605 1.00 94.19 393 GLU A C 1
ATOM 3133 O O . GLU A 1 393 ? 18.102 -23.432 -26.459 1.00 94.19 393 GLU A O 1
ATOM 3138 N N . SER A 1 394 ? 16.165 -23.508 -25.352 1.00 94.56 394 SER A N 1
ATOM 3139 C CA . SER A 1 394 ? 15.661 -24.689 -26.070 1.00 94.56 394 SER A CA 1
ATOM 3140 C C . SER A 1 394 ? 14.965 -24.352 -27.386 1.00 94.56 394 SER A C 1
ATOM 3142 O O . SER A 1 394 ? 15.040 -25.130 -28.337 1.00 94.56 394 SER A O 1
ATOM 3144 N N . ARG A 1 395 ? 14.271 -23.210 -27.464 1.00 93.69 395 ARG A N 1
ATOM 3145 C CA . ARG A 1 395 ? 13.517 -22.817 -28.658 1.00 93.69 395 ARG A CA 1
ATOM 3146 C C . ARG A 1 395 ? 14.424 -22.272 -29.750 1.00 93.69 395 ARG A C 1
ATOM 3148 O O . ARG A 1 395 ? 14.271 -22.658 -30.907 1.00 93.69 395 ARG A O 1
ATOM 3155 N N . PHE A 1 396 ? 15.333 -21.368 -29.401 1.00 93.62 396 PHE A N 1
ATOM 3156 C CA . PHE A 1 396 ? 16.164 -20.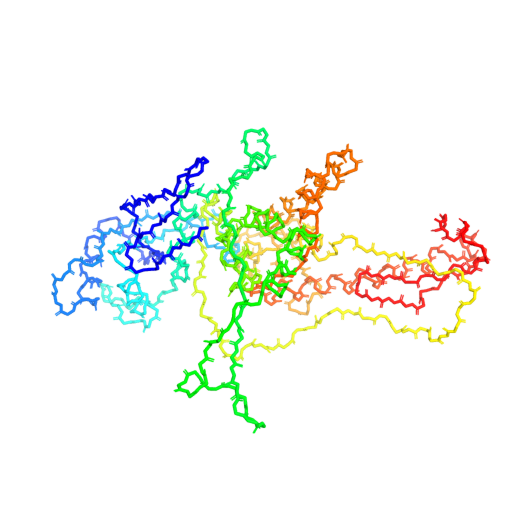649 -30.363 1.00 93.62 396 PHE A CA 1
ATOM 3157 C C . PHE A 1 396 ? 17.488 -21.380 -30.587 1.00 93.62 396 PHE A C 1
ATOM 3159 O O . PHE A 1 396 ? 18.542 -20.912 -30.173 1.00 93.62 396 PHE A O 1
ATOM 3166 N N . THR A 1 397 ? 17.411 -22.543 -31.231 1.00 93.81 397 THR A N 1
ATOM 3167 C CA . THR A 1 397 ? 18.566 -23.398 -31.533 1.00 93.81 397 THR A CA 1
ATOM 3168 C C . THR A 1 397 ? 18.719 -23.635 -33.030 1.00 93.81 397 THR A C 1
ATOM 3170 O O . THR A 1 397 ? 17.760 -23.522 -33.804 1.00 93.81 397 THR A O 1
ATOM 3173 N N . ILE A 1 398 ? 19.924 -24.019 -33.447 1.00 92.38 398 ILE A N 1
ATOM 3174 C CA . ILE A 1 398 ? 20.231 -24.411 -34.827 1.00 92.38 398 ILE A CA 1
ATOM 3175 C C . ILE A 1 398 ? 19.369 -25.609 -35.247 1.00 92.38 398 ILE A C 1
ATOM 3177 O O . ILE A 1 398 ? 18.874 -25.656 -36.373 1.00 92.38 398 ILE A O 1
ATOM 3181 N N . GLU A 1 399 ? 19.114 -26.545 -34.328 1.00 92.88 399 GLU A N 1
ATOM 3182 C CA . GLU A 1 399 ? 18.247 -27.707 -34.567 1.00 92.88 399 GLU A CA 1
ATOM 3183 C C . GLU A 1 399 ? 16.808 -27.306 -34.929 1.00 92.88 399 GLU A C 1
ATOM 3185 O O . GLU A 1 399 ? 16.185 -27.934 -35.785 1.00 92.88 399 GLU A O 1
ATOM 3190 N N . ASN A 1 400 ? 16.305 -26.214 -34.347 1.00 91.19 400 ASN A N 1
ATOM 3191 C CA . ASN A 1 400 ? 14.979 -25.664 -34.632 1.00 91.19 400 ASN A CA 1
ATOM 3192 C C . ASN A 1 400 ? 14.953 -24.714 -35.846 1.00 91.19 400 ASN A C 1
ATOM 3194 O O . ASN A 1 400 ? 13.931 -24.078 -36.113 1.00 91.19 400 ASN A O 1
ATOM 3198 N N . GLY A 1 401 ? 16.053 -24.623 -36.602 1.00 90.50 401 GLY A N 1
ATOM 3199 C CA . GLY A 1 401 ? 16.147 -23.841 -37.836 1.00 90.50 401 GLY A CA 1
ATOM 3200 C C . GLY A 1 401 ? 16.564 -22.379 -37.650 1.00 90.50 401 GLY A C 1
ATOM 3201 O O . GLY A 1 401 ? 16.412 -21.589 -38.585 1.00 90.50 401 GLY A O 1
ATOM 3202 N N . TYR A 1 402 ? 17.084 -22.005 -36.477 1.00 92.38 402 TYR A N 1
ATOM 3203 C CA . TYR A 1 402 ? 17.687 -20.688 -36.25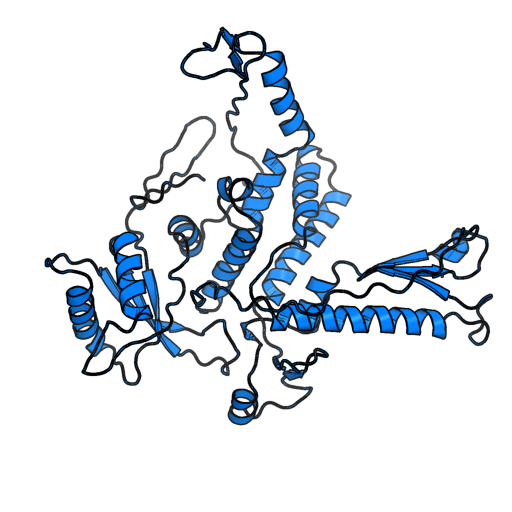2 1.00 92.38 402 TYR A CA 1
ATOM 3204 C C . TYR A 1 402 ? 19.155 -20.656 -36.706 1.00 92.38 402 TYR A C 1
ATOM 3206 O O . TYR A 1 402 ? 19.771 -21.684 -36.975 1.00 92.38 402 TYR A O 1
ATOM 3214 N N . THR A 1 403 ? 19.727 -19.457 -36.840 1.00 89.31 403 THR A N 1
ATOM 3215 C CA . THR A 1 403 ? 21.104 -19.288 -37.341 1.00 89.31 403 THR A CA 1
ATOM 3216 C C . THR A 1 403 ? 22.170 -19.644 -36.308 1.00 89.31 403 THR A C 1
ATOM 3218 O O . THR A 1 403 ? 23.258 -20.068 -36.686 1.00 89.31 403 THR A O 1
ATOM 3221 N N . HIS A 1 404 ? 21.862 -19.469 -35.025 1.00 91.94 404 HIS A N 1
ATOM 3222 C CA . HIS A 1 404 ? 22.749 -19.719 -33.895 1.00 91.94 404 HIS A CA 1
ATOM 3223 C C . HIS A 1 404 ? 21.930 -20.248 -32.719 1.00 91.94 404 HIS A C 1
ATOM 3225 O O . HIS A 1 404 ? 20.714 -20.046 -32.669 1.00 91.94 404 HIS A O 1
ATOM 3231 N N . ASP A 1 405 ? 22.613 -20.870 -31.762 1.00 93.88 405 ASP A N 1
ATOM 3232 C CA . ASP A 1 405 ? 22.022 -21.221 -30.477 1.00 93.88 405 ASP A CA 1
ATOM 3233 C C . ASP A 1 405 ? 21.997 -19.989 -29.569 1.00 93.88 405 ASP A C 1
ATOM 3235 O O . ASP A 1 405 ? 23.027 -19.349 -29.323 1.00 93.88 405 ASP A O 1
ATOM 3239 N N . ALA A 1 406 ? 20.805 -19.637 -29.096 1.00 94.31 406 ALA A N 1
ATOM 3240 C CA . ALA A 1 406 ? 20.625 -18.557 -28.148 1.00 94.31 406 ALA A CA 1
ATOM 3241 C C . ALA A 1 406 ? 21.140 -18.966 -26.770 1.00 94.31 406 ALA A C 1
ATOM 3243 O O . ALA A 1 406 ? 20.930 -20.086 -26.309 1.00 94.31 406 ALA A O 1
ATOM 3244 N N . GLN A 1 407 ? 21.772 -18.017 -26.090 1.00 94.56 407 GLN A N 1
ATOM 3245 C CA . GLN A 1 407 ? 22.364 -18.234 -24.777 1.00 94.56 407 GLN A CA 1
ATOM 3246 C C . GLN A 1 407 ? 21.936 -17.125 -23.824 1.00 94.56 407 GLN A C 1
ATOM 3248 O O . GLN A 1 407 ? 22.053 -15.940 -24.155 1.00 94.56 407 GLN A O 1
ATOM 3253 N N . VAL A 1 408 ? 21.464 -17.486 -22.631 1.00 95.88 408 VAL A N 1
ATOM 3254 C CA . VAL A 1 408 ? 21.155 -16.503 -21.588 1.00 95.88 408 VAL A CA 1
ATOM 3255 C C . VAL A 1 408 ? 22.426 -16.214 -20.801 1.00 95.88 408 VAL A C 1
ATOM 3257 O O . VAL A 1 408 ? 22.881 -17.032 -20.007 1.00 95.88 408 VAL A O 1
ATOM 3260 N N . ILE A 1 409 ? 23.000 -15.033 -21.024 1.00 95.44 409 ILE A N 1
ATOM 3261 C CA . ILE A 1 409 ? 24.307 -14.649 -20.468 1.00 95.44 409 ILE A CA 1
ATOM 3262 C C . ILE A 1 409 ? 24.207 -13.993 -19.088 1.00 95.44 409 ILE A C 1
ATOM 3264 O O . ILE A 1 409 ? 25.197 -13.909 -18.365 1.00 95.44 409 ILE A O 1
ATOM 3268 N N . TYR A 1 410 ? 23.029 -13.479 -18.737 1.00 96.00 410 TYR A N 1
ATOM 3269 C CA . TYR A 1 410 ? 22.741 -12.880 -17.439 1.00 96.00 410 TYR A CA 1
ATOM 3270 C C . TYR A 1 410 ? 21.228 -12.858 -17.204 1.00 96.00 410 TYR A C 1
ATOM 3272 O O . TYR A 1 410 ? 20.436 -12.923 -18.146 1.00 96.00 410 TYR A O 1
ATOM 3280 N N . GLY A 1 411 ? 20.828 -12.740 -15.944 1.00 92.44 411 GLY A N 1
ATOM 3281 C CA . GLY A 1 411 ? 19.454 -12.466 -15.567 1.00 92.44 411 GLY A CA 1
ATOM 3282 C C . GLY A 1 411 ? 19.375 -11.993 -14.129 1.00 92.44 411 GLY A C 1
ATOM 3283 O O . GLY A 1 411 ? 20.083 -12.498 -13.258 1.00 92.44 411 GLY A O 1
ATOM 3284 N N . ASP A 1 412 ? 18.511 -11.021 -13.888 1.00 90.69 412 ASP A N 1
ATOM 3285 C CA . ASP A 1 412 ? 18.293 -10.434 -12.574 1.00 90.69 412 ASP A CA 1
ATOM 3286 C C . ASP A 1 412 ? 16.797 -10.401 -12.301 1.00 90.69 412 ASP A C 1
ATOM 3288 O O . ASP A 1 412 ? 16.082 -9.617 -12.925 1.00 90.69 412 ASP A O 1
ATOM 3292 N N . THR A 1 413 ? 16.350 -11.256 -11.376 1.00 82.31 413 THR A N 1
ATOM 3293 C CA . THR A 1 413 ? 14.998 -11.311 -10.802 1.00 82.31 413 THR A CA 1
ATOM 3294 C C . THR A 1 413 ? 13.855 -11.516 -11.805 1.00 82.31 413 THR A C 1
ATOM 3296 O O . THR A 1 413 ? 13.204 -12.558 -11.796 1.00 82.31 413 THR A O 1
ATOM 3299 N N . ASP A 1 414 ? 13.576 -10.514 -12.631 1.00 87.44 414 ASP A N 1
ATOM 3300 C CA . ASP A 1 414 ? 12.478 -10.431 -13.588 1.00 87.44 414 ASP A CA 1
ATOM 3301 C C . ASP A 1 414 ? 12.939 -10.182 -15.030 1.00 87.44 414 ASP A C 1
ATOM 3303 O O . ASP A 1 414 ? 12.096 -10.075 -15.922 1.00 87.44 414 ASP A O 1
ATOM 3307 N N . SER A 1 415 ? 14.251 -10.117 -15.266 1.00 92.19 415 SER A N 1
ATOM 3308 C CA . SER A 1 415 ? 14.838 -9.881 -16.583 1.00 92.19 415 SER A CA 1
ATOM 3309 C C . SER A 1 415 ? 15.869 -10.938 -16.969 1.00 92.19 415 SER A C 1
ATOM 3311 O O . SER A 1 415 ? 16.615 -11.435 -16.124 1.00 92.19 415 SER A O 1
ATOM 3313 N N . VAL A 1 416 ? 15.916 -11.270 -18.260 1.00 95.38 416 VAL A N 1
ATOM 3314 C CA . VAL A 1 416 ? 16.927 -12.144 -18.869 1.00 95.38 416 VAL A CA 1
ATOM 3315 C C . VAL A 1 416 ? 17.596 -11.440 -20.044 1.00 95.38 416 VAL A C 1
ATOM 3317 O O . VAL A 1 416 ? 16.950 -10.743 -20.830 1.00 95.38 416 VAL A O 1
ATOM 3320 N N . MET A 1 417 ? 18.907 -11.621 -20.157 1.00 96.62 417 MET A N 1
ATOM 3321 C CA . MET A 1 417 ? 19.749 -11.008 -21.175 1.00 96.62 417 MET A CA 1
ATOM 3322 C C . MET A 1 417 ? 20.215 -12.108 -22.118 1.00 96.62 417 MET A C 1
ATOM 3324 O O . MET A 1 417 ? 21.016 -12.970 -21.752 1.00 96.62 417 MET A O 1
ATOM 3328 N N . VAL A 1 418 ? 19.671 -12.086 -23.329 1.00 96.31 418 VAL A N 1
ATOM 3329 C CA . VAL A 1 418 ? 19.801 -13.157 -24.311 1.00 96.31 418 VAL A CA 1
ATOM 3330 C C . VAL A 1 418 ? 20.766 -12.742 -25.408 1.00 96.31 418 VAL A C 1
ATOM 3332 O O . VAL A 1 418 ? 20.622 -11.692 -26.037 1.00 96.31 418 VAL A O 1
ATOM 3335 N N . LYS A 1 419 ? 21.739 -13.603 -25.678 1.00 95.44 419 LYS A N 1
ATOM 3336 C CA . LYS A 1 419 ? 22.623 -13.521 -26.832 1.00 95.44 419 LYS A CA 1
ATOM 3337 C C . LYS A 1 419 ? 22.087 -14.446 -27.922 1.00 95.44 419 LYS A C 1
ATOM 3339 O O . LYS A 1 419 ? 22.275 -15.653 -27.843 1.00 95.44 419 LYS A O 1
ATOM 3344 N N . PHE A 1 420 ? 21.468 -13.880 -28.956 1.00 94.38 420 PHE A N 1
ATOM 3345 C CA . PHE A 1 420 ? 20.967 -14.640 -30.114 1.00 94.38 420 PHE A CA 1
ATOM 3346 C C . PHE A 1 420 ? 22.038 -14.954 -31.173 1.00 94.38 420 PHE A C 1
ATOM 3348 O O . PHE A 1 420 ? 21.763 -15.669 -32.128 1.00 94.38 420 PHE A O 1
ATOM 3355 N N . GLY A 1 421 ? 23.245 -14.390 -31.054 1.00 89.94 421 GLY A N 1
ATOM 3356 C CA . GLY A 1 421 ? 24.368 -14.666 -31.963 1.00 89.94 421 GLY A CA 1
ATOM 3357 C C . GLY A 1 421 ? 24.342 -13.921 -33.304 1.00 89.94 421 GLY A C 1
ATOM 3358 O O . GLY A 1 421 ? 25.304 -14.012 -34.055 1.00 89.94 421 GLY A O 1
ATOM 3359 N N . VAL A 1 422 ? 23.292 -13.153 -33.603 1.00 91.81 422 VAL A N 1
ATOM 3360 C CA . VAL A 1 422 ? 23.236 -12.303 -34.804 1.00 91.81 422 VAL A CA 1
ATOM 3361 C C . VAL A 1 422 ? 24.068 -11.029 -34.630 1.00 91.81 422 VAL A C 1
ATOM 3363 O O . VAL A 1 422 ? 24.041 -10.408 -33.573 1.00 91.81 422 VAL A O 1
ATOM 3366 N N . ASP A 1 423 ? 24.762 -10.599 -35.685 1.00 90.06 423 ASP A N 1
ATOM 3367 C CA . ASP A 1 423 ? 25.658 -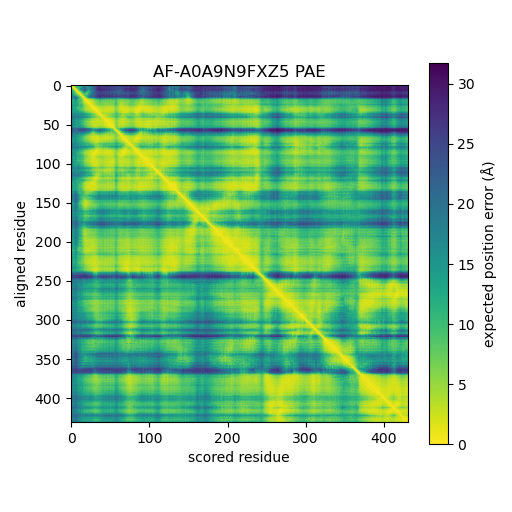9.429 -35.637 1.00 90.06 423 ASP A CA 1
ATOM 3368 C C . ASP A 1 423 ? 24.938 -8.083 -35.824 1.00 90.06 423 ASP A C 1
ATOM 3370 O O . ASP A 1 423 ? 25.538 -7.018 -35.669 1.00 90.06 423 ASP A O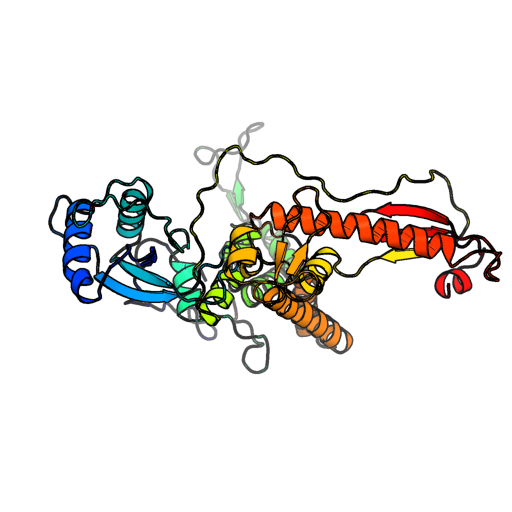 1
ATOM 3374 N N . ASN A 1 424 ? 23.652 -8.101 -36.187 1.00 90.75 424 ASN A N 1
ATOM 3375 C CA . ASN A 1 424 ? 22.887 -6.894 -36.478 1.00 90.75 424 ASN A CA 1
ATOM 3376 C C . ASN A 1 424 ? 21.772 -6.650 -35.445 1.00 90.75 424 ASN A C 1
ATOM 3378 O O . ASN A 1 424 ? 21.151 -7.567 -34.910 1.00 90.75 424 ASN A O 1
ATOM 3382 N N . LEU A 1 425 ? 21.507 -5.373 -35.158 1.00 91.94 425 LEU A N 1
ATOM 3383 C CA . LEU A 1 425 ? 20.496 -4.988 -34.171 1.00 91.94 425 LEU A CA 1
ATOM 3384 C C . LEU A 1 425 ? 19.071 -5.291 -34.655 1.00 91.94 425 LEU A C 1
ATOM 3386 O O . LEU A 1 425 ? 18.206 -5.649 -33.866 1.00 91.94 425 LEU A O 1
ATOM 3390 N N . VAL A 1 426 ? 18.816 -5.130 -35.954 1.00 93.06 426 VAL A N 1
ATOM 3391 C CA . VAL A 1 426 ? 17.464 -5.249 -36.516 1.00 93.06 426 VAL A CA 1
ATOM 3392 C C . VAL A 1 426 ? 16.942 -6.677 -36.418 1.00 93.06 426 VAL A C 1
ATOM 3394 O O . VAL A 1 426 ? 15.773 -6.857 -36.091 1.00 93.06 426 VAL A O 1
ATOM 3397 N N . ASP A 1 427 ? 17.775 -7.684 -36.679 1.00 90.44 427 ASP A N 1
ATOM 3398 C CA . ASP A 1 427 ? 17.345 -9.074 -36.558 1.00 90.44 427 ASP A CA 1
ATOM 3399 C C . ASP A 1 427 ? 17.352 -9.522 -35.092 1.00 90.44 427 ASP A C 1
ATOM 3401 O O . ASP A 1 427 ? 16.446 -10.250 -34.704 1.00 90.44 427 ASP A O 1
ATOM 3405 N N . ALA A 1 428 ? 18.243 -8.984 -34.245 1.00 91.00 428 ALA A N 1
ATOM 3406 C CA . ALA A 1 428 ? 18.201 -9.205 -32.793 1.00 91.00 428 ALA A CA 1
ATOM 3407 C C . ALA A 1 428 ? 16.924 -8.667 -32.120 1.00 91.00 428 ALA A C 1
ATOM 3409 O O . ALA A 1 428 ? 16.505 -9.211 -31.108 1.00 91.00 428 ALA A O 1
ATOM 3410 N N . MET A 1 429 ? 16.323 -7.595 -32.655 1.00 91.38 429 MET A N 1
ATOM 3411 C CA . MET A 1 429 ? 15.051 -7.044 -32.163 1.00 91.38 429 MET A CA 1
ATOM 3412 C C . MET A 1 429 ? 13.816 -7.779 -32.706 1.00 91.38 429 MET A C 1
ATOM 3414 O O . MET A 1 429 ? 12.721 -7.586 -32.179 1.00 91.38 429 MET A O 1
ATOM 3418 N N . LYS A 1 430 ? 13.953 -8.525 -33.811 1.00 89.88 430 LYS A N 1
ATOM 3419 C CA . LYS A 1 430 ? 12.858 -9.325 -34.389 1.00 89.88 430 LYS A CA 1
ATOM 3420 C C . LYS A 1 430 ? 12.750 -10.699 -33.734 1.00 89.88 430 LYS A C 1
ATOM 3422 O O . LYS A 1 430 ? 11.638 -11.218 -33.649 1.00 89.88 430 LYS A O 1
ATOM 3427 N N . LEU A 1 431 ? 13.899 -11.288 -33.402 1.00 85.06 431 LEU A N 1
ATOM 3428 C CA . LEU A 1 431 ? 14.024 -12.481 -32.564 1.00 85.06 431 LEU A CA 1
ATOM 3429 C C . LEU A 1 431 ? 13.588 -12.146 -31.136 1.00 85.06 431 LEU A C 1
ATOM 3431 O O . LEU A 1 431 ? 12.888 -13.004 -30.552 1.00 85.06 431 LEU A O 1
#

Nearest PDB structures (foldseek):
  6p1h-assembly1_A  TM=8.868E-01  e=2.218E-36  Saccharomyces cerevisiae S288C
  3iay-assembly1_A  TM=8.934E-01  e=7.996E-36  Saccharomyces cerevisiae
  7kc0-assembly1_A  TM=8.869E-01  e=3.603E-35  Saccharomyces cerevisiae
  6tny-assembly1_A  TM=8.659E-01  e=9.504E-33  Homo sapiens
  8oj7-assembly1_A  TM=7.664E-01  e=4.576E-16  Human alphaherpesvirus 1 strain KOS

InterPro domains:
  IPR006133 DNA-directed DNA polymerase, family B, exonuclease domain [PF03104] (99-182)
  IPR006134 DNA-directed DNA polymerase, family B, multifunctional domain [PF00136] (208-430)
  IPR006172 DNA-directed DNA polymerase, family B [PR00106] (267-280)
  IPR006172 DNA-directed DNA polymerase, family B [PR00106] (408-416)
  IPR006172 DNA-directed DNA polymerase, family B [SM00486] (16-422)
  IPR012337 Ribonuclease H-like superfamily [SSF53098] (17-181)
  IPR012337 Ribonuclease H-like superfamily [SSF53098] (181-238)
  IPR017964 DNA-directed DNA polymerase, family B, conserved site [PS00116] (410-418)
  IPR023211 DNA polymerase, palm domain superfamily [G3DSA:3.90.1600.10] (249-430)
  IPR036397 Ribonuclease H superfamily [G3DSA:3.30.420.10] (166-248)
  IPR043502 DNA/RNA polymerase superfamily [SSF56672] (234-429)
  IPR050240 DNA polymerase type-B [PTHR10322] (182-431)

Solvent-accessible surface area (backbone atoms only — not comparable to full-atom values): 24984 Å² total; per-residue (Å²): 93,69,63,64,89,87,75,65,48,47,51,47,78,56,73,84,84,47,93,41,80,44,81,53,78,92,76,60,49,55,32,35,33,73,50,59,94,86,72,49,86,79,48,51,64,59,54,51,52,57,52,44,54,72,71,32,101,73,87,64,91,50,66,73,48,78,42,84,41,72,32,30,61,38,74,36,44,70,87,87,57,62,42,56,25,34,37,43,28,19,75,43,69,66,57,44,54,50,49,50,48,37,31,61,71,41,73,37,68,57,97,90,38,72,42,66,47,73,44,20,46,67,74,61,52,67,69,61,47,52,31,54,75,70,62,60,61,59,71,68,71,54,80,89,46,50,66,77,75,77,74,89,80,86,67,78,35,84,38,60,62,46,60,92,98,44,82,69,43,88,91,79,27,56,78,78,47,72,42,68,68,71,17,47,50,59,53,54,49,39,62,76,69,36,47,67,57,36,45,50,49,50,23,37,77,28,55,43,50,52,58,45,72,78,76,43,69,50,41,61,38,52,51,44,45,50,55,50,55,29,56,77,71,44,35,43,50,70,48,76,73,86,68,87,87,72,82,70,85,69,70,63,74,49,66,50,79,65,66,84,75,88,74,95,48,55,66,42,76,48,69,52,87,60,48,64,68,48,48,30,45,77,65,31,56,36,56,51,10,27,45,56,74,68,49,36,66,74,68,67,60,47,82,83,77,48,34,47,70,40,85,28,95,84,50,55,33,30,26,86,56,86,62,53,39,56,56,52,47,53,43,50,48,52,25,52,50,26,53,55,51,40,76,74,46,80,51,74,68,61,28,50,52,26,48,30,47,29,58,52,58,67,58,86,70,56,76,68,101,45,67,67,61,51,33,31,48,25,33,50,38,43,53,49,46,53,49,51,50,51,52,48,43,67,57,39,17,49,91,70,72,40,96,34,60,26,40,74,40,33,30,56,50,55,33,42,32,32,34,52,73,45,85,44,63,72,61,51,72,72,105

Mean predicted aligned error: 10.57 Å

Radius of gyration: 27.91 Å; Cα contacts (8 Å, |Δi|>4): 630; chains: 1; bounding box: 64×69×77 Å

Secondary structure (DSSP, 8-state):
----TTTT------STT------------EEEEEPPTT--GGGHHHHHHHHHHHH-TT----EEEEEEEEEEESSS--TTPPEEEEEEEESSHHHHHHHHHHHHTT-EEETTEEE----BSTTS-HHHHHHHHTT--PPPSSGGGSPPP--------EEE-PPTTS---TTTS-EEEE-HHHHHHHHHHHHHTTHHHHHHHHHHHH---HHHHHHS-THHHHHHHHHHHHHHTTEE-B-----TT--PPPP---EEPP--S---S--EEEE-TTHHHHHHHHTT--GGGEE-HHHHHHHTPPBTTTEEE-SSTT--EEES--SHHHHHHHHHHHHHHHHHHHHH---HHHHHHHHHHHHHHT------S-HHHHHHHHHHHHHHHHHHHHHHHHHSSTTTT-SS--EEEEEETTEEEEE---SSHHHHTT-

pLDDT: mean 79.76, std 13.71, range [30.14, 96.62]

Foldseek 3Di:
DDDDQFAQADADQDDAPDGGGDGDDDDWDKWKWFDPVPDDPVCQVVLQVQLVVVLDPPDDNFWDDWDWDFFAALAAAQPPGTGTMIIITGPHLVSLVSSQCCQCVQVGDDPNDGRNTFMFPSPDRSVLVVCLVVVVAQDDLDDPSVDDHPDDDFFWDWDWDDDPPDDDDPVPIDTDDIDPVVRVVVVVVCVVVVVVLLLVLLCRLLVDDSVCVVVHDQQVSVVSLLSNLCVVRRYTYTPDDPPPPPCPDADAADKDDFPDDDDLADKDKDFDQPQLLVLCLVQVQGSNFWHDPVSCVVVVADEPPAWYFFPFPVRTIGGDDDDVNVSSVSLVVQLVVLVVCLVVDPDPVSNVSSVSSNVVSSPPDHDDPDVPSNNSSNRVLRVVVVVVQCCQQVCLDVVNVHPHGKHFRIDDRGMTIIDSPDRDPVVVVVD

Sequence (431 aa):
MEAQESTGRTQIWARPNIPVLCYVKGFLPYFYIPAPNGFKSGDVAEFKSSLEQEISSGGRELLNKIEVKFKETIQGYHGKQKCPFLKLSFVDTKTLNVARRIVEDGKFTFKGREITEMTFESNLKYVLRFMIDCKLISHPPEGNWLKIAPLRILSFDIECAGRKGIFPEATQDPVIQIANMDAYLPQRLMDKLMCLINYLEMARVTGVPFNYLLSRGQQIKVISQLYRKAIEQDFVIPARKNVEGTDEPFEGATVIDPEKGFYNVPITTLDFSSLYPSIMMAHNLCYTTMVDQREIDNLNLKNDSDYIITPYQSGDIFTTRRLLPSILEDLLSARKKAKADLKNETDPFKRAVLDGLYGFTGASAGQMPCLEISASVTAYGRQMIEQTKREVESRFTIENGYTHDAQVIYGDTDSVMVKFGVDNLVDAMKL

Organism: NCBI:txid60492